Protein AF-A0A961KBN5-F1 (afdb_monomer_lite)

Foldseek 3Di:
DFAFKDFQLFTQDGLLAWDFPDADQPQPFAFQDKFAFWWWAADDVPDPAIKIKGAADGPPDDAQFWKWKQFPVRDIDIWHWHDWDADPVVRMIMTGIDPRGDGDGTGIITITGRHGAFDLPTTRWGKTWGDCQCRVHHPVGFGGKGFIKTWQPQAPPQDFDPQCCVVVVNPGGRNHPDTDIDTNPMDQTNDPDRTDMDTDDDDQQAAANGDGFPPSVLFFQQFQFQAFLAEEEEQAEQAQVCADLNLVLVLLLVLVNLVSNLVRYDLVGAYKYKYFYDFVATPDIDIDDRDHSVVSVVVSVVSNPDHSGGHHHHQLLRRQPCQQVSVVPSPPGAAEYEAEEQQDHVVLCSLVNNVVSVVVHDDHQYAFEHEQHPDNPSSQSRGSARFQRHYYHYRNPNVSSNSSVSRRRDPHTATQLLSVLVSLPCPPPRHVNDHPVQADPQSVVSSVVCSVVSPGFDDDDDPVDDSVVVNVLSCLLQVWDWDQDPVSRHIHIGGQDPPDDLVPFAEDEPVWFPFPFDKFWDDQVQFAFKEKEWEQARSSSHIDIDMDGLPVSCVVNVDHRYDYDYNHGDHGPVSRVVSRVVVNLVRRDRKIWDKTWTACVCVNDDAQGKHFYDYPVVPGDRFIKGFHDWDADPVVDRIIMTTIIGRSSVCPPCNSVDPPPPPDDDLDDPDDDFPDKDKDWDDLVVVCVPQNDVVSVVVCVVPVPDTDMDMDGDDDDPSDDDD

Structure (mmCIF, N/CA/C/O backbone):
data_AF-A0A961KBN5-F1
#
_entry.id   AF-A0A961KBN5-F1
#
loop_
_atom_site.group_PDB
_atom_site.id
_atom_site.type_symbol
_atom_site.label_atom_id
_atom_site.label_alt_id
_atom_site.label_comp_id
_atom_site.label_asym_id
_atom_site.label_entity_id
_atom_site.label_seq_id
_atom_site.pdbx_PDB_ins_code
_atom_site.Cartn_x
_atom_site.Cartn_y
_atom_site.Cartn_z
_atom_site.occupancy
_atom_site.B_iso_or_equiv
_atom_site.auth_seq_id
_atom_site.auth_comp_id
_atom_site.auth_asym_id
_atom_site.auth_atom_id
_atom_site.pdbx_PDB_model_num
ATOM 1 N N . ALA A 1 1 ? 2.352 10.570 -12.369 1.00 60.97 1 ALA A N 1
ATOM 2 C CA . ALA A 1 1 ? 2.961 10.175 -13.652 1.00 60.97 1 ALA A CA 1
ATOM 3 C C . ALA A 1 1 ? 2.258 8.940 -14.212 1.00 60.97 1 ALA A C 1
ATOM 5 O O . ALA A 1 1 ? 1.732 8.164 -13.417 1.00 60.97 1 ALA A O 1
ATOM 6 N N . ILE A 1 2 ? 2.225 8.764 -15.539 1.00 63.91 2 ILE A N 1
ATOM 7 C CA . ILE A 1 2 ? 1.665 7.554 -16.170 1.00 63.91 2 ILE A CA 1
ATOM 8 C C . ILE A 1 2 ? 2.745 6.468 -16.210 1.00 63.91 2 ILE A C 1
ATOM 10 O O . ILE A 1 2 ? 3.867 6.730 -16.644 1.00 63.91 2 ILE A O 1
ATOM 14 N N . ARG A 1 3 ? 2.402 5.264 -15.742 1.00 62.25 3 ARG A N 1
ATOM 15 C CA . ARG A 1 3 ? 3.256 4.067 -15.775 1.00 62.25 3 ARG A CA 1
ATOM 16 C C . ARG A 1 3 ? 2.967 3.184 -16.977 1.00 62.25 3 ARG A C 1
ATOM 18 O O . ARG A 1 3 ? 3.897 2.715 -17.628 1.00 62.25 3 ARG A O 1
ATOM 25 N N . GLU A 1 4 ? 1.687 2.975 -17.263 1.00 67.19 4 GLU A N 1
ATOM 26 C CA . GLU A 1 4 ? 1.237 2.074 -18.321 1.00 67.19 4 GLU A CA 1
ATOM 27 C C . GLU A 1 4 ? 0.000 2.624 -19.019 1.00 67.19 4 GLU A C 1
ATOM 29 O O . GLU A 1 4 ? -0.830 3.303 -18.409 1.00 67.19 4 GLU A O 1
ATOM 34 N N . ILE A 1 5 ? -0.123 2.283 -20.296 1.00 70.44 5 ILE A N 1
ATOM 35 C CA . ILE A 1 5 ? -1.350 2.399 -21.069 1.00 70.44 5 ILE A CA 1
ATOM 36 C C . ILE A 1 5 ? -1.777 0.977 -21.425 1.00 70.44 5 ILE A C 1
ATOM 38 O O . ILE A 1 5 ? -1.044 0.232 -22.085 1.00 70.44 5 ILE A O 1
ATOM 42 N N . LEU A 1 6 ? -2.962 0.609 -20.959 1.00 73.50 6 LEU A N 1
ATOM 43 C CA . LEU A 1 6 ? -3.570 -0.701 -21.117 1.00 73.50 6 LEU A CA 1
ATOM 44 C C . LEU A 1 6 ? -4.693 -0.614 -22.147 1.00 73.50 6 LEU A C 1
ATOM 46 O O . LEU A 1 6 ? -5.439 0.364 -22.184 1.00 73.50 6 LEU A O 1
ATOM 50 N N . VAL A 1 7 ? -4.837 -1.658 -22.957 1.00 78.12 7 VAL A N 1
ATOM 51 C CA . VAL A 1 7 ? -5.958 -1.829 -23.879 1.00 78.12 7 VAL A CA 1
ATOM 52 C C . VAL A 1 7 ? -6.453 -3.266 -23.779 1.00 78.12 7 VAL A C 1
ATOM 54 O O . VAL A 1 7 ? -5.695 -4.195 -24.048 1.00 78.12 7 VAL A O 1
ATOM 57 N N . ASP A 1 8 ? -7.710 -3.455 -23.365 1.00 69.62 8 ASP A N 1
ATOM 58 C CA . ASP A 1 8 ? -8.314 -4.789 -23.160 1.00 69.62 8 ASP A CA 1
ATOM 59 C C . ASP A 1 8 ? -7.474 -5.690 -22.219 1.00 69.62 8 ASP A C 1
ATOM 61 O O . ASP A 1 8 ? -7.101 -6.814 -22.559 1.00 69.62 8 ASP A O 1
ATOM 65 N N . ARG A 1 9 ? -7.076 -5.133 -21.059 1.00 62.59 9 ARG A N 1
ATOM 66 C CA . ARG A 1 9 ? -6.142 -5.711 -20.061 1.00 62.59 9 ARG A CA 1
ATOM 67 C C . ARG A 1 9 ? -4.737 -6.072 -20.580 1.00 62.59 9 ARG A C 1
ATOM 69 O O . ARG A 1 9 ? -3.943 -6.653 -19.846 1.00 62.59 9 ARG A O 1
ATOM 76 N N . ARG A 1 10 ? -4.388 -5.722 -21.823 1.00 63.19 10 ARG A N 1
ATOM 77 C CA . ARG A 1 10 ? -3.042 -5.916 -22.388 1.00 63.19 10 ARG A CA 1
ATOM 78 C C . ARG A 1 10 ? -2.258 -4.616 -22.369 1.00 63.19 10 ARG A C 1
ATOM 80 O O . ARG A 1 10 ? -2.788 -3.557 -22.694 1.00 63.19 10 ARG A O 1
ATOM 87 N N . THR A 1 11 ? -0.972 -4.692 -22.064 1.00 66.00 11 THR A N 1
ATOM 88 C CA . THR A 1 11 ? -0.100 -3.514 -22.039 1.00 66.00 11 THR A CA 1
ATOM 89 C C . THR A 1 11 ? 0.241 -3.057 -23.455 1.00 66.00 11 THR A C 1
ATOM 91 O O . THR A 1 11 ? 1.029 -3.692 -24.158 1.00 66.00 11 THR A O 1
ATOM 94 N N . ALA A 1 12 ? -0.354 -1.937 -23.870 1.00 58.72 12 ALA A N 1
ATOM 95 C CA . ALA A 1 12 ? -0.056 -1.280 -25.138 1.00 58.72 12 ALA A CA 1
ATOM 96 C C . ALA A 1 12 ? 1.223 -0.442 -25.039 1.00 58.72 12 ALA A C 1
ATOM 98 O O . ALA A 1 12 ? 2.025 -0.418 -25.969 1.00 58.72 12 ALA A O 1
ATOM 99 N N . TRP A 1 13 ? 1.442 0.198 -23.891 1.00 63.81 13 TRP A N 1
ATOM 100 C CA . TRP A 1 13 ? 2.648 0.959 -23.598 1.00 63.81 13 TRP A CA 1
ATOM 101 C C . TRP A 1 13 ? 2.987 0.883 -22.115 1.00 63.81 13 TRP A C 1
ATOM 103 O O . TRP A 1 13 ? 2.102 0.864 -21.264 1.00 63.81 13 TRP A O 1
ATOM 113 N N . SER A 1 14 ? 4.273 0.896 -21.809 1.00 53.16 14 SER A N 1
ATOM 114 C CA . SER A 1 14 ? 4.794 1.062 -20.456 1.00 53.16 14 SER A CA 1
ATOM 115 C C . SER A 1 14 ? 6.025 1.956 -20.503 1.00 53.16 14 SER A C 1
ATOM 117 O O . SER A 1 14 ? 6.679 2.053 -21.544 1.00 53.16 14 SER A O 1
ATOM 119 N N . VAL A 1 15 ? 6.383 2.580 -19.379 1.00 47.31 15 VAL A N 1
ATOM 120 C CA . VAL A 1 15 ? 7.589 3.430 -19.267 1.00 47.31 15 VAL A CA 1
ATOM 121 C C . VAL A 1 15 ? 8.864 2.703 -19.742 1.00 47.31 15 VAL A C 1
ATOM 123 O O . VAL A 1 15 ? 9.770 3.340 -20.265 1.00 47.31 15 VAL A O 1
ATOM 126 N N . LEU A 1 16 ? 8.888 1.366 -19.684 1.00 38.84 16 LEU A N 1
ATOM 127 C CA . LEU A 1 16 ? 9.931 0.496 -20.255 1.00 38.84 16 LEU A CA 1
ATOM 128 C C . LEU A 1 16 ? 10.108 0.564 -21.770 1.00 38.84 16 LEU A C 1
ATOM 130 O O . LEU A 1 16 ? 11.184 0.289 -22.291 1.00 38.84 16 LEU A O 1
ATOM 134 N N . THR A 1 17 ? 9.015 0.790 -22.489 1.00 36.41 17 THR A N 1
ATOM 135 C CA . THR A 1 17 ? 8.921 0.547 -23.934 1.00 36.41 17 THR A CA 1
ATOM 136 C C . THR A 1 17 ? 8.851 1.837 -24.748 1.00 36.41 17 THR A C 1
ATOM 138 O O . THR A 1 17 ? 8.925 1.785 -25.974 1.00 36.41 17 THR A O 1
ATOM 141 N N . GLY A 1 18 ? 8.730 2.997 -24.095 1.00 37.81 18 GLY A N 1
ATOM 142 C CA . GLY A 1 18 ? 8.462 4.273 -24.752 1.00 37.81 18 GLY A CA 1
ATOM 143 C C . GLY A 1 18 ? 9.684 5.083 -25.137 1.00 37.81 18 GLY A C 1
ATOM 144 O O . GLY A 1 18 ? 10.213 5.770 -24.282 1.00 37.81 18 GLY A O 1
ATOM 145 N N . SER A 1 19 ? 10.048 5.134 -26.421 1.00 39.66 19 SER A N 1
ATOM 146 C CA . SER A 1 19 ? 10.972 6.150 -26.953 1.00 39.66 19 SER A CA 1
ATOM 147 C C . SER A 1 19 ? 10.336 7.548 -26.882 1.00 39.66 19 SER A C 1
ATOM 149 O O . SER A 1 19 ? 9.461 7.865 -27.690 1.00 39.66 19 SER A O 1
ATOM 151 N N . GLY A 1 20 ? 10.736 8.365 -25.902 1.00 39.59 20 GLY A N 1
ATOM 152 C CA . GLY A 1 20 ? 10.271 9.746 -25.745 1.00 39.59 20 GLY A CA 1
ATOM 153 C C . GLY A 1 20 ? 11.145 10.757 -26.495 1.00 39.59 20 GLY A C 1
ATOM 154 O O . GLY A 1 20 ? 12.359 10.755 -26.317 1.00 39.59 20 GLY A O 1
ATOM 155 N N . THR A 1 21 ? 10.553 11.651 -27.298 1.00 36.84 21 THR A N 1
ATOM 156 C CA . THR A 1 21 ? 11.273 12.726 -28.033 1.00 36.84 21 THR A CA 1
ATOM 157 C C . THR A 1 21 ? 11.175 14.121 -27.399 1.00 36.84 21 THR A C 1
ATOM 159 O O . THR A 1 21 ? 11.555 15.115 -28.010 1.00 36.84 21 THR A O 1
ATOM 162 N N . GLY A 1 22 ? 10.737 14.233 -26.146 1.00 39.47 22 GLY A N 1
ATOM 163 C CA . GLY A 1 22 ? 10.787 15.505 -25.426 1.00 39.47 22 GLY A CA 1
ATOM 164 C C . GLY A 1 22 ? 9.829 15.546 -24.248 1.00 39.47 22 GLY A C 1
ATOM 165 O O . GLY A 1 22 ? 8.623 15.414 -24.433 1.00 39.47 22 GLY A O 1
ATOM 166 N N . GLY A 1 23 ? 10.385 15.747 -23.052 1.00 29.84 23 GLY A N 1
ATOM 167 C CA . GLY A 1 23 ? 9.642 15.911 -21.804 1.00 29.84 23 GLY A CA 1
ATOM 168 C C . GLY A 1 23 ? 10.177 15.031 -20.675 1.00 29.84 23 GLY A C 1
ATOM 169 O O . GLY A 1 23 ? 9.807 13.872 -20.572 1.00 29.84 23 GLY A O 1
ATOM 170 N N . GLY A 1 24 ? 11.041 15.597 -19.825 1.00 29.03 24 GLY A N 1
ATOM 171 C CA . GLY A 1 24 ? 11.190 15.275 -18.394 1.00 29.03 24 GLY A CA 1
ATOM 172 C C . GLY A 1 24 ? 11.517 13.852 -17.912 1.00 29.03 24 GLY A C 1
ATOM 173 O O . GLY A 1 24 ? 11.758 13.702 -16.721 1.00 29.03 24 GLY A O 1
ATOM 174 N N . GLY A 1 25 ? 11.549 12.823 -18.755 1.00 32.94 25 GLY A N 1
ATOM 175 C CA . GLY A 1 25 ? 12.241 11.570 -18.456 1.00 32.94 25 GLY A CA 1
ATOM 176 C C . GLY A 1 25 ? 13.698 11.749 -18.852 1.00 32.94 25 GLY A C 1
ATOM 177 O O . GLY A 1 25 ? 13.971 12.106 -19.998 1.00 32.94 25 GLY A O 1
ATOM 178 N N . ALA A 1 26 ? 14.637 11.572 -17.925 1.00 30.16 26 ALA A N 1
ATOM 179 C CA . ALA A 1 26 ? 16.049 11.574 -18.277 1.00 30.16 26 ALA A CA 1
ATOM 180 C C . ALA A 1 26 ? 16.301 10.407 -19.244 1.00 30.16 26 ALA A C 1
ATOM 182 O O . ALA A 1 26 ? 16.439 9.269 -18.819 1.00 30.16 26 ALA A O 1
ATOM 183 N N . ALA A 1 27 ? 16.336 10.667 -20.552 1.00 35.59 27 ALA A N 1
ATOM 184 C CA . ALA A 1 27 ? 16.957 9.738 -21.479 1.00 35.59 27 ALA A CA 1
ATOM 185 C C . ALA A 1 27 ? 18.441 9.688 -21.096 1.00 35.59 27 ALA A C 1
ATOM 187 O O . ALA A 1 27 ? 19.140 10.699 -21.191 1.00 35.59 27 ALA A O 1
ATOM 188 N N . VAL A 1 28 ? 18.922 8.541 -20.618 1.00 36.31 28 VAL A N 1
ATOM 189 C CA . VAL A 1 28 ? 20.362 8.301 -20.540 1.00 36.31 28 VAL A CA 1
ATOM 190 C C . VAL A 1 28 ? 20.804 8.129 -21.985 1.00 36.31 28 VAL A C 1
ATOM 192 O O . VAL A 1 28 ? 20.616 7.086 -22.605 1.00 36.31 28 VAL A O 1
ATOM 195 N N . GLU A 1 29 ? 21.330 9.210 -22.555 1.00 43.75 29 GLU A N 1
ATOM 196 C CA . GLU A 1 29 ? 21.969 9.187 -23.863 1.00 43.75 29 GLU A CA 1
ATOM 197 C C . GLU A 1 29 ? 23.182 8.247 -23.770 1.00 43.75 29 GLU A C 1
ATOM 199 O O . GLU A 1 29 ? 24.230 8.604 -23.226 1.00 43.75 29 GLU A O 1
ATOM 204 N N . VAL A 1 30 ? 23.044 7.016 -24.268 1.00 46.19 30 VAL A N 1
ATOM 205 C CA . VAL A 1 30 ? 24.157 6.067 -24.304 1.00 46.19 30 VAL A CA 1
ATOM 206 C C . VAL A 1 30 ? 25.047 6.474 -25.464 1.00 46.19 30 VAL A C 1
ATOM 208 O O . VAL A 1 30 ? 24.651 6.438 -26.632 1.00 46.19 30 VAL A O 1
ATOM 211 N N . ARG A 1 31 ? 26.272 6.892 -25.148 1.00 60.31 31 ARG A N 1
ATOM 212 C CA . ARG A 1 31 ? 27.271 7.219 -26.163 1.00 60.31 31 ARG A CA 1
ATOM 213 C C . ARG A 1 31 ? 27.650 5.946 -26.917 1.00 60.31 31 ARG A C 1
ATOM 215 O O . ARG A 1 31 ? 28.376 5.112 -26.389 1.00 60.31 31 ARG A O 1
ATOM 222 N N . VAL A 1 32 ? 27.203 5.833 -28.166 1.00 68.25 32 VAL A N 1
ATOM 223 C CA . VAL A 1 32 ? 27.590 4.738 -29.071 1.00 68.25 32 VAL A CA 1
ATOM 224 C C . VAL A 1 32 ? 29.047 4.905 -29.496 1.00 68.25 32 VAL A C 1
ATOM 226 O O . VAL A 1 32 ? 29.798 3.940 -29.596 1.00 68.25 32 VAL A O 1
ATOM 229 N N . GLY A 1 33 ? 29.470 6.151 -29.720 1.00 73.62 33 GLY A N 1
ATOM 230 C CA . GLY A 1 33 ? 30.854 6.482 -30.036 1.00 73.62 33 GLY A CA 1
ATOM 231 C C . GLY A 1 33 ? 31.014 7.905 -30.556 1.00 73.62 33 GLY A C 1
ATOM 232 O O . GLY A 1 33 ? 30.049 8.659 -30.677 1.00 73.62 33 GLY A O 1
ATOM 233 N N . ALA A 1 34 ? 32.251 8.284 -30.864 1.00 82.62 34 ALA A N 1
ATOM 234 C CA . ALA A 1 34 ? 32.555 9.504 -31.603 1.00 82.62 34 ALA A CA 1
ATOM 235 C C . ALA A 1 34 ? 33.208 9.138 -32.932 1.00 82.62 34 ALA A C 1
ATOM 237 O O . ALA A 1 34 ? 34.127 8.322 -32.971 1.00 82.62 34 ALA A O 1
ATOM 238 N N . VAL A 1 35 ? 32.726 9.747 -34.010 1.00 84.44 35 VAL A N 1
ATOM 239 C CA . VAL A 1 35 ? 33.177 9.471 -35.370 1.00 84.44 35 VAL A CA 1
ATOM 240 C C . VAL A 1 35 ? 33.772 10.741 -35.957 1.00 84.44 35 VAL A C 1
ATOM 242 O O . VAL A 1 35 ? 33.093 11.760 -36.065 1.00 84.44 35 VAL A O 1
ATOM 245 N N . ALA A 1 36 ? 35.046 10.684 -36.339 1.00 86.00 36 ALA A N 1
ATOM 246 C CA . ALA A 1 36 ? 35.723 11.786 -37.011 1.00 86.00 36 ALA A CA 1
ATOM 247 C C . ALA A 1 36 ? 35.420 11.774 -38.520 1.00 86.00 36 ALA A C 1
ATOM 249 O O . ALA A 1 36 ? 35.479 10.727 -39.164 1.00 86.00 36 ALA A O 1
ATOM 250 N N . GLY A 1 37 ? 35.124 12.943 -39.094 1.00 84.81 37 GLY A N 1
ATOM 251 C CA . GLY A 1 37 ? 34.898 13.096 -40.537 1.00 84.81 37 GLY A CA 1
ATOM 252 C C . GLY A 1 37 ? 33.544 12.570 -41.028 1.00 84.81 37 GLY A C 1
ATOM 253 O O . GLY A 1 37 ? 33.449 12.101 -42.166 1.00 84.81 37 GLY A O 1
ATOM 254 N N . MET A 1 38 ? 32.514 12.628 -40.177 1.00 91.88 38 MET A N 1
ATOM 255 C CA . MET A 1 38 ? 31.134 12.313 -40.545 1.00 91.88 38 MET A CA 1
ATOM 256 C C . MET A 1 38 ? 30.505 13.489 -41.305 1.00 91.88 38 MET A C 1
ATOM 258 O O . MET A 1 38 ? 30.644 14.639 -40.894 1.00 91.88 38 MET A O 1
ATOM 262 N N . THR A 1 39 ? 29.813 13.197 -42.407 1.00 93.12 39 THR A N 1
ATOM 263 C CA . THR A 1 39 ? 29.116 14.166 -43.275 1.00 93.12 39 THR A CA 1
ATOM 264 C C . THR A 1 39 ? 27.667 13.752 -43.479 1.00 93.12 39 THR A C 1
ATOM 266 O O . THR A 1 39 ? 27.417 12.554 -43.623 1.00 93.12 39 THR A O 1
ATOM 269 N N . ALA A 1 40 ? 26.743 14.704 -43.612 1.00 92.56 40 ALA A N 1
ATOM 270 C CA . ALA A 1 40 ? 25.374 14.436 -44.053 1.00 92.56 40 ALA A CA 1
ATOM 271 C C . ALA A 1 40 ? 25.045 15.193 -45.340 1.00 92.56 40 ALA A C 1
ATOM 273 O O . ALA A 1 40 ? 25.364 16.374 -45.476 1.00 92.56 40 ALA A O 1
ATOM 274 N N . THR A 1 41 ? 24.382 14.497 -46.258 1.00 91.06 41 THR A N 1
ATOM 275 C CA . THR A 1 41 ? 23.936 15.014 -47.555 1.00 91.06 41 THR A CA 1
ATOM 276 C C . THR A 1 41 ? 22.423 14.828 -47.640 1.00 91.06 41 THR A C 1
ATOM 278 O O . THR A 1 41 ? 21.964 13.706 -47.398 1.00 91.06 41 THR A O 1
ATOM 281 N N . PRO A 1 42 ? 21.651 15.877 -47.973 1.00 89.44 42 PRO A N 1
ATOM 282 C CA . PRO A 1 42 ? 20.201 15.770 -48.067 1.00 89.44 42 PRO A CA 1
ATOM 283 C C . PRO A 1 42 ? 19.798 14.815 -49.197 1.00 89.44 42 PRO A C 1
ATOM 285 O O . PRO A 1 42 ? 20.556 14.601 -50.145 1.00 89.44 42 PRO A O 1
ATOM 288 N N . ALA A 1 43 ? 18.605 14.241 -49.079 1.00 85.38 43 ALA A N 1
ATOM 289 C CA . ALA A 1 43 ? 18.032 13.348 -50.081 1.00 85.38 43 ALA A CA 1
ATOM 290 C C . ALA A 1 43 ? 17.712 14.109 -51.383 1.00 85.38 43 ALA A C 1
ATOM 292 O O . ALA A 1 43 ? 17.227 15.244 -51.333 1.00 85.38 43 ALA A O 1
ATOM 293 N N . LEU A 1 44 ? 17.943 13.494 -52.548 1.00 84.38 44 LEU A N 1
ATOM 294 C CA . LEU A 1 44 ? 17.401 13.981 -53.820 1.00 84.38 44 LEU A CA 1
ATOM 295 C C . LEU A 1 44 ? 15.975 13.446 -54.025 1.00 84.38 44 LEU A C 1
ATOM 297 O O . LEU A 1 44 ? 15.544 12.493 -53.376 1.00 84.38 44 LEU A O 1
ATOM 301 N N . ALA A 1 45 ? 15.220 14.057 -54.941 1.00 63.38 45 ALA A N 1
ATOM 302 C CA . ALA A 1 45 ? 13.859 13.619 -55.249 1.00 63.38 45 ALA A CA 1
ATOM 303 C C . ALA A 1 45 ? 13.834 12.142 -55.695 1.00 63.38 45 ALA A C 1
ATOM 305 O O . ALA A 1 45 ? 14.355 11.804 -56.757 1.00 63.38 45 ALA A O 1
ATOM 306 N N . GLY A 1 46 ? 13.199 11.285 -54.887 1.00 61.22 46 GLY A N 1
ATOM 307 C CA . GLY A 1 46 ? 13.096 9.838 -55.116 1.00 61.22 46 GLY A CA 1
ATOM 308 C C . GLY A 1 46 ? 14.027 8.974 -54.255 1.00 61.22 46 GLY A C 1
ATOM 309 O O . GLY A 1 46 ? 13.901 7.750 -54.297 1.00 61.22 46 GLY A O 1
ATOM 310 N N . ASP A 1 47 ? 14.914 9.575 -53.457 1.00 74.81 47 ASP A N 1
ATOM 311 C CA . ASP A 1 47 ? 15.776 8.844 -52.526 1.00 74.81 47 ASP A CA 1
ATOM 312 C C . ASP A 1 47 ? 15.021 8.412 -51.250 1.00 74.81 47 ASP A C 1
ATOM 314 O O . ASP A 1 47 ? 14.127 9.114 -50.780 1.00 74.81 47 ASP A O 1
ATOM 318 N N . PRO A 1 48 ? 15.398 7.281 -50.623 1.00 68.81 48 PRO A N 1
ATOM 319 C CA . PRO A 1 48 ? 14.733 6.751 -49.426 1.00 68.81 48 PRO A CA 1
ATOM 320 C C . PRO A 1 48 ? 15.064 7.493 -48.111 1.00 68.81 48 PRO A C 1
ATOM 322 O O . PRO A 1 48 ? 14.625 7.058 -47.042 1.00 68.81 48 PRO A O 1
ATOM 325 N N . GLY A 1 49 ? 15.880 8.552 -48.158 1.00 86.25 49 GLY A N 1
ATOM 326 C CA . GLY A 1 49 ? 16.341 9.322 -46.998 1.00 86.25 49 GLY A CA 1
ATOM 327 C C . GLY A 1 49 ? 17.643 10.088 -47.262 1.00 86.25 49 GLY A C 1
ATOM 328 O O . GLY A 1 49 ? 18.320 9.856 -48.264 1.00 86.25 49 GLY A O 1
ATOM 329 N N . ALA A 1 50 ? 18.021 10.980 -46.343 1.00 84.44 50 ALA A N 1
ATOM 330 C CA . ALA A 1 50 ? 19.315 11.663 -46.373 1.00 84.44 50 ALA A CA 1
ATOM 331 C C . ALA A 1 50 ? 20.460 10.659 -46.162 1.00 84.44 50 ALA A C 1
ATOM 333 O O . ALA A 1 50 ? 20.297 9.642 -45.482 1.00 84.44 50 ALA A O 1
ATOM 334 N N . THR A 1 51 ? 21.637 10.939 -46.724 1.00 92.06 51 THR A N 1
ATOM 335 C CA . THR A 1 51 ? 22.804 10.052 -46.609 1.00 92.06 51 THR A CA 1
ATOM 336 C C . THR A 1 51 ? 23.836 10.621 -45.645 1.00 92.06 51 THR A C 1
ATOM 338 O O . THR A 1 51 ? 24.429 11.668 -45.911 1.00 92.06 51 THR A O 1
ATOM 341 N N . VAL A 1 52 ? 24.114 9.887 -44.566 1.00 93.31 52 VAL A N 1
ATOM 342 C CA . VAL A 1 52 ? 25.236 10.150 -43.653 1.00 93.31 52 VAL A CA 1
ATOM 343 C C . VAL A 1 52 ? 26.404 9.236 -44.021 1.00 93.31 52 VAL A C 1
ATOM 345 O O . VAL A 1 52 ? 26.221 8.032 -44.171 1.00 93.31 52 VAL A O 1
ATOM 348 N N . SER A 1 53 ? 27.616 9.771 -44.176 1.00 90.81 53 SER A N 1
ATOM 349 C CA . SER A 1 53 ? 28.816 8.987 -44.507 1.00 90.81 53 SER A CA 1
ATOM 350 C C . SER A 1 53 ? 29.972 9.287 -43.567 1.00 90.81 53 SER A C 1
ATOM 352 O O . SER A 1 53 ? 30.201 10.439 -43.209 1.00 90.81 53 SER A O 1
ATOM 354 N N . PHE A 1 54 ? 30.735 8.257 -43.206 1.00 92.69 54 PHE A N 1
ATOM 355 C CA . PHE A 1 54 ? 31.914 8.381 -42.353 1.00 92.69 54 PHE A CA 1
ATOM 356 C C . PHE A 1 54 ? 32.915 7.230 -42.566 1.00 92.69 54 PHE A C 1
ATOM 358 O O . PHE A 1 54 ? 32.530 6.170 -43.067 1.00 92.69 54 PHE A O 1
ATOM 365 N N . PRO A 1 55 ? 34.204 7.421 -42.228 1.00 85.94 55 PRO A N 1
ATOM 366 C CA . PRO A 1 55 ? 35.210 6.360 -42.282 1.00 85.94 55 PRO A CA 1
ATOM 367 C C . PRO A 1 55 ? 35.045 5.338 -41.143 1.00 85.94 55 PRO A C 1
ATOM 369 O O . PRO A 1 55 ? 34.705 5.696 -40.017 1.00 85.94 55 PRO A O 1
ATOM 372 N N . GLY A 1 56 ? 35.340 4.068 -41.428 1.00 85.69 56 GLY A N 1
ATOM 373 C CA . GLY A 1 56 ? 35.251 2.961 -40.474 1.00 85.69 56 GLY A CA 1
ATOM 374 C C . GLY A 1 56 ? 33.823 2.464 -40.237 1.00 85.69 56 GLY A C 1
ATOM 375 O O . GLY A 1 56 ? 32.898 2.802 -40.976 1.00 85.69 56 GLY A O 1
ATOM 376 N N . THR A 1 57 ? 33.648 1.638 -39.206 1.00 80.00 57 THR A N 1
ATOM 377 C CA . THR A 1 57 ? 32.358 1.071 -38.780 1.00 80.00 57 THR A CA 1
ATOM 378 C C . THR A 1 57 ? 32.016 1.529 -37.371 1.00 80.00 57 THR A C 1
ATOM 380 O O . THR A 1 57 ? 32.905 1.650 -36.531 1.00 80.00 57 THR A O 1
ATOM 383 N N . LEU A 1 58 ? 30.728 1.713 -37.086 1.00 76.44 58 LEU A N 1
ATOM 384 C CA . LEU A 1 58 ? 30.239 2.021 -35.746 1.00 76.44 58 LEU A CA 1
ATOM 385 C C . LEU A 1 58 ? 29.424 0.831 -35.223 1.00 76.44 58 LEU A C 1
ATOM 387 O O . LEU A 1 58 ? 28.420 0.453 -35.827 1.00 76.44 58 LEU A O 1
ATOM 391 N N . ALA A 1 59 ? 29.890 0.206 -34.141 1.00 65.88 59 ALA A N 1
ATOM 392 C CA . ALA A 1 59 ? 29.226 -0.942 -33.528 1.00 65.88 59 ALA A CA 1
ATOM 393 C C . ALA A 1 59 ? 28.001 -0.502 -32.703 1.00 65.88 59 ALA A C 1
ATOM 395 O O . ALA A 1 59 ? 27.941 0.630 -32.239 1.00 65.88 59 ALA A O 1
ATOM 396 N N . GLY A 1 60 ? 27.024 -1.396 -32.512 1.00 58.19 60 GLY A N 1
ATOM 397 C CA . GLY A 1 60 ? 25.835 -1.126 -31.682 1.00 58.19 60 GLY A CA 1
ATOM 398 C C . GLY A 1 60 ? 24.672 -0.425 -32.396 1.00 58.19 60 GLY A C 1
ATOM 399 O O . GLY A 1 60 ? 23.653 -0.142 -31.777 1.00 58.19 60 GLY A O 1
ATOM 400 N N . ILE A 1 61 ? 24.785 -0.188 -33.701 1.00 63.81 61 ILE A N 1
ATOM 401 C CA . ILE A 1 61 ? 23.786 0.536 -34.491 1.00 63.81 61 ILE A CA 1
ATOM 402 C C . ILE A 1 61 ? 22.705 -0.409 -35.048 1.00 63.81 61 ILE A C 1
ATOM 404 O O . ILE A 1 61 ? 23.016 -1.501 -35.524 1.00 63.81 61 ILE A O 1
ATOM 408 N N . ARG A 1 62 ? 21.432 0.010 -35.020 1.00 58.66 62 ARG A N 1
ATOM 409 C CA . ARG A 1 62 ? 20.264 -0.771 -35.458 1.00 58.66 62 ARG A CA 1
ATOM 410 C C . ARG A 1 62 ? 19.383 0.026 -36.412 1.00 58.66 62 ARG A C 1
ATOM 412 O O . ARG A 1 62 ? 19.031 1.173 -36.147 1.00 58.66 62 ARG A O 1
ATOM 419 N N . ILE A 1 63 ? 18.976 -0.616 -37.502 1.00 63.81 63 ILE A N 1
ATOM 420 C CA . ILE A 1 63 ? 18.002 -0.055 -38.442 1.00 63.81 63 ILE A CA 1
ATOM 421 C C . ILE A 1 63 ? 16.643 0.080 -37.731 1.00 63.81 63 ILE A C 1
ATOM 423 O O . ILE A 1 63 ? 16.249 -0.794 -36.962 1.00 63.81 63 ILE A O 1
ATOM 427 N N . GLY A 1 64 ? 15.945 1.185 -37.976 1.00 48.50 64 GLY A N 1
ATOM 428 C CA . GLY A 1 64 ? 14.652 1.534 -37.388 1.00 48.50 64 GLY A CA 1
ATOM 429 C C . GLY A 1 64 ? 14.730 2.297 -36.062 1.00 48.50 64 GLY A C 1
ATOM 430 O O . GLY A 1 64 ? 13.687 2.561 -35.475 1.00 48.50 64 GLY A O 1
ATOM 431 N N . ARG A 1 65 ? 15.931 2.638 -35.574 1.00 57.44 65 ARG A N 1
ATOM 432 C CA . ARG A 1 65 ? 16.132 3.381 -34.317 1.00 57.44 65 ARG A CA 1
ATOM 433 C C . ARG A 1 65 ? 16.479 4.845 -34.547 1.00 57.44 65 ARG A C 1
ATOM 435 O O . ARG A 1 65 ? 17.071 5.195 -35.571 1.00 57.44 65 ARG A O 1
ATOM 442 N N . ASP A 1 66 ? 16.144 5.658 -33.550 1.00 66.00 66 ASP A N 1
ATOM 443 C CA . ASP A 1 66 ? 16.502 7.068 -33.494 1.00 66.00 66 ASP A CA 1
ATOM 444 C C . ASP A 1 66 ? 17.856 7.253 -32.804 1.00 66.00 66 ASP A C 1
ATOM 446 O O . ASP A 1 66 ? 18.107 6.742 -31.709 1.00 66.00 66 ASP A O 1
ATOM 450 N N . TYR A 1 67 ? 18.720 8.020 -33.454 1.00 74.12 67 TYR A N 1
ATOM 451 C CA . TYR A 1 67 ? 20.032 8.410 -32.964 1.00 74.12 67 TYR A CA 1
ATOM 452 C C . TYR A 1 67 ? 20.111 9.925 -32.879 1.00 74.12 67 TYR A C 1
ATOM 454 O O . TYR A 1 67 ? 19.619 10.639 -33.753 1.00 74.12 67 TYR A O 1
ATOM 462 N N . ARG A 1 68 ? 20.776 10.427 -31.844 1.00 80.44 68 ARG A N 1
ATOM 463 C CA . ARG A 1 68 ? 21.100 11.843 -31.716 1.00 80.44 68 ARG A CA 1
ATOM 464 C C . ARG A 1 68 ? 22.549 12.058 -32.132 1.00 80.44 68 ARG A C 1
ATOM 466 O O . ARG A 1 68 ? 23.469 11.451 -31.585 1.00 80.44 68 ARG A O 1
ATOM 473 N N . LEU A 1 69 ? 22.742 12.904 -33.136 1.00 84.00 69 LEU A N 1
ATOM 474 C CA . LEU A 1 69 ? 24.038 13.294 -33.671 1.00 84.00 69 LEU A CA 1
ATOM 475 C C . LEU A 1 69 ? 24.428 14.639 -33.064 1.00 84.00 69 LEU A C 1
ATOM 477 O O . LEU A 1 69 ? 23.876 15.668 -33.449 1.00 84.00 69 LEU A O 1
ATOM 481 N N . ARG A 1 70 ? 25.370 14.632 -32.119 1.00 85.75 70 ARG A N 1
ATOM 482 C CA . ARG A 1 70 ? 25.926 15.856 -31.533 1.00 85.75 70 ARG A CA 1
ATOM 483 C C . ARG A 1 70 ? 27.084 16.353 -32.387 1.00 85.75 70 ARG A C 1
ATOM 485 O O . ARG A 1 70 ? 28.117 15.681 -32.474 1.00 85.75 70 ARG A O 1
ATOM 492 N N . LEU A 1 71 ? 26.882 17.497 -33.031 1.00 86.94 71 LEU A N 1
ATOM 493 C CA . LEU A 1 71 ? 27.842 18.154 -33.914 1.00 86.94 71 LEU A CA 1
ATOM 494 C C . LEU A 1 71 ? 28.920 18.895 -33.100 1.00 86.94 71 LEU A C 1
ATOM 496 O O . LEU A 1 71 ? 28.785 19.101 -31.891 1.00 86.94 71 LEU A O 1
ATOM 500 N N . ALA A 1 72 ? 30.017 19.286 -33.753 1.00 78.25 72 ALA A N 1
ATOM 501 C CA . ALA A 1 72 ? 31.159 19.915 -33.084 1.00 78.25 72 ALA A CA 1
ATOM 502 C C . ALA A 1 72 ? 30.855 21.333 -32.560 1.00 78.25 72 ALA A C 1
ATOM 504 O O . ALA A 1 72 ? 31.539 21.814 -31.660 1.00 78.25 72 ALA A O 1
ATOM 505 N N . ASP A 1 73 ? 29.825 21.984 -33.102 1.00 72.88 73 ASP A N 1
ATOM 506 C CA . ASP A 1 73 ? 29.315 23.288 -32.662 1.00 72.88 73 ASP A CA 1
ATOM 507 C C . ASP A 1 73 ? 28.378 23.201 -31.438 1.00 72.88 73 ASP A C 1
ATOM 509 O O . ASP A 1 73 ? 27.895 24.223 -30.953 1.00 72.88 73 ASP A O 1
ATOM 513 N N . GLY A 1 74 ? 28.137 21.988 -30.924 1.00 66.12 74 GLY A N 1
ATOM 514 C CA . GLY A 1 74 ? 27.254 21.730 -29.788 1.00 66.12 74 GLY A CA 1
ATOM 515 C C . GLY A 1 74 ? 25.773 21.609 -30.153 1.00 66.12 74 GLY A C 1
ATOM 516 O O . GLY A 1 74 ? 24.954 21.418 -29.255 1.00 66.12 74 GLY A O 1
ATOM 517 N N . THR A 1 75 ? 25.414 21.696 -31.437 1.00 69.31 75 THR A N 1
ATOM 518 C CA . THR A 1 75 ? 24.044 21.449 -31.899 1.00 69.31 75 THR A CA 1
ATOM 519 C C . THR A 1 75 ? 23.772 19.955 -32.060 1.00 69.31 75 THR A C 1
ATOM 521 O O . THR A 1 75 ? 24.659 19.167 -32.393 1.00 69.31 75 THR A O 1
ATOM 524 N N . ASP A 1 76 ? 22.524 19.553 -31.824 1.00 76.19 76 ASP A N 1
ATOM 525 C CA . ASP A 1 76 ? 22.105 18.158 -31.914 1.00 76.19 76 ASP A CA 1
ATOM 526 C C . ASP A 1 76 ? 21.106 17.958 -33.061 1.00 76.19 76 ASP A C 1
ATOM 528 O O . ASP A 1 76 ? 20.158 18.729 -33.209 1.00 76.19 76 ASP A O 1
ATOM 532 N N . GLN A 1 77 ? 21.289 16.890 -33.840 1.00 74.69 77 GLN A N 1
ATOM 533 C CA . GLN A 1 77 ? 20.385 16.478 -34.917 1.00 74.69 77 GLN A CA 1
ATOM 534 C C . GLN A 1 77 ? 19.838 15.075 -34.633 1.00 74.69 77 GLN A C 1
ATOM 536 O O . GLN A 1 77 ? 20.611 14.131 -34.468 1.00 74.69 77 GLN A O 1
ATOM 541 N N . THR A 1 78 ? 18.516 14.919 -34.576 1.00 74.94 78 THR A N 1
ATOM 542 C CA . THR A 1 78 ? 17.879 13.605 -34.390 1.00 74.94 78 THR A CA 1
ATOM 543 C C . THR A 1 78 ? 17.663 12.942 -35.739 1.00 74.94 78 THR A C 1
ATOM 545 O O . THR A 1 78 ? 17.098 13.557 -36.644 1.00 74.94 78 THR A O 1
ATOM 548 N N . VAL A 1 79 ? 18.105 11.692 -35.866 1.00 75.88 79 VAL A N 1
ATOM 549 C CA . VAL A 1 79 ? 18.019 10.937 -37.111 1.00 75.88 79 VAL A CA 1
ATOM 550 C C . VAL A 1 79 ? 17.443 9.543 -36.894 1.00 75.88 79 VAL A C 1
ATOM 552 O O . VAL A 1 79 ? 17.905 8.812 -36.023 1.00 75.88 79 VAL A O 1
ATOM 555 N N . THR A 1 80 ? 16.477 9.139 -37.713 1.00 73.94 80 THR A N 1
ATOM 556 C CA . THR A 1 80 ? 15.976 7.757 -37.731 1.00 73.94 80 THR A CA 1
ATOM 557 C C . THR A 1 80 ? 16.760 6.960 -38.758 1.00 73.94 80 THR A C 1
ATOM 559 O O . THR A 1 80 ? 16.755 7.301 -39.942 1.00 73.94 80 THR A O 1
ATOM 562 N N . LEU A 1 81 ? 17.413 5.879 -38.342 1.00 76.62 81 LEU A N 1
ATOM 563 C CA . LEU A 1 81 ? 18.212 5.053 -39.240 1.00 76.62 81 LEU A CA 1
ATOM 564 C C . LEU A 1 81 ? 17.336 4.124 -40.086 1.00 76.62 81 LEU A C 1
ATOM 566 O O . LEU A 1 81 ? 16.587 3.314 -39.555 1.00 76.62 81 LEU A O 1
ATOM 570 N N . ARG A 1 82 ? 17.448 4.195 -41.410 1.00 66.50 82 ARG A N 1
ATOM 571 C CA . ARG A 1 82 ? 16.654 3.407 -42.373 1.00 66.50 82 ARG A CA 1
ATOM 572 C C . ARG A 1 82 ? 17.471 2.346 -43.105 1.00 66.50 82 ARG A C 1
ATOM 574 O O . ARG A 1 82 ? 16.908 1.356 -43.557 1.00 66.50 82 ARG A O 1
ATOM 581 N N . GLY A 1 83 ? 18.786 2.516 -43.185 1.00 73.19 83 GLY A N 1
ATOM 582 C CA . GLY A 1 83 ? 19.678 1.546 -43.814 1.00 73.19 83 GLY A CA 1
ATOM 583 C C . GLY A 1 83 ? 21.139 1.813 -43.485 1.00 73.19 83 GLY A C 1
ATOM 584 O O . GLY A 1 83 ? 21.511 2.948 -43.199 1.00 73.19 83 GLY A O 1
ATOM 585 N N . VAL A 1 84 ? 21.962 0.764 -43.527 1.00 84.81 84 VAL A N 1
ATOM 586 C CA . VAL A 1 84 ? 23.415 0.827 -43.312 1.00 84.81 84 VAL A CA 1
ATOM 587 C C . VAL A 1 84 ? 24.106 0.026 -44.409 1.00 84.81 84 VAL A C 1
ATOM 589 O O . VAL A 1 84 ? 23.746 -1.123 -44.651 1.00 84.81 84 VAL A O 1
ATOM 592 N N . ALA A 1 85 ? 25.116 0.612 -45.046 1.00 84.56 85 ALA A N 1
ATOM 593 C CA . ALA A 1 85 ? 25.968 -0.058 -46.020 1.00 84.56 85 ALA A CA 1
ATOM 594 C C . ALA A 1 85 ? 27.438 0.269 -45.740 1.00 84.56 85 ALA A C 1
ATOM 596 O O . ALA A 1 85 ? 27.801 1.438 -45.621 1.00 84.56 85 ALA A O 1
ATOM 597 N N . PHE A 1 86 ? 28.288 -0.754 -45.658 1.00 86.50 86 PHE A N 1
ATOM 598 C CA . PHE A 1 86 ? 29.736 -0.596 -45.529 1.00 86.50 86 PHE A CA 1
ATOM 599 C C . PHE A 1 86 ? 30.422 -0.984 -46.837 1.00 86.50 86 PHE A C 1
ATOM 601 O O . PHE A 1 86 ? 30.162 -2.054 -47.384 1.00 86.50 86 PHE A O 1
ATOM 608 N N . ASP A 1 87 ? 31.297 -0.113 -47.330 1.00 86.31 87 ASP A N 1
ATOM 609 C CA . ASP A 1 87 ? 32.152 -0.386 -48.478 1.00 86.31 87 ASP A CA 1
ATOM 610 C C . ASP A 1 87 ? 33.558 -0.751 -47.988 1.00 86.31 87 ASP A C 1
ATOM 612 O O . ASP A 1 87 ? 34.300 0.092 -47.479 1.00 86.31 87 ASP A O 1
ATOM 616 N N . ALA A 1 88 ? 33.920 -2.024 -48.153 1.00 76.75 88 ALA A N 1
ATOM 617 C CA . ALA A 1 88 ? 35.198 -2.567 -47.708 1.00 76.75 88 ALA A CA 1
ATOM 618 C C . ALA A 1 88 ? 36.403 -2.083 -48.538 1.00 76.75 88 ALA A C 1
ATOM 620 O O . ALA A 1 88 ? 37.528 -2.165 -48.052 1.00 76.75 88 ALA A O 1
ATOM 621 N N . VAL A 1 89 ? 36.194 -1.573 -49.760 1.00 80.12 89 VAL A N 1
ATOM 622 C CA . VAL A 1 89 ? 37.274 -1.070 -50.629 1.00 80.12 89 VAL A CA 1
ATOM 623 C C . VAL A 1 89 ? 37.662 0.349 -50.228 1.00 80.12 89 VAL A C 1
ATOM 625 O O . VAL A 1 89 ? 38.843 0.677 -50.153 1.00 80.12 89 VAL A O 1
ATOM 628 N N . THR A 1 90 ? 36.668 1.193 -49.946 1.00 83.44 90 THR A N 1
ATOM 629 C CA . THR A 1 90 ? 36.894 2.590 -49.538 1.00 83.44 90 THR A CA 1
ATOM 630 C C . THR A 1 90 ? 36.990 2.765 -48.022 1.00 83.44 90 THR A C 1
ATOM 632 O O . THR A 1 90 ? 37.402 3.826 -47.550 1.00 83.44 90 THR A O 1
ATOM 635 N N . GLY A 1 91 ? 36.619 1.741 -47.247 1.00 84.38 91 GLY A N 1
ATOM 636 C CA . GLY A 1 91 ? 36.626 1.764 -45.786 1.00 84.38 91 GLY A CA 1
ATOM 637 C C . GLY A 1 91 ? 35.600 2.732 -45.193 1.00 84.38 91 GLY A C 1
ATOM 638 O O . GLY A 1 91 ? 35.820 3.254 -44.099 1.00 84.38 91 GLY A O 1
ATOM 639 N N . ARG A 1 92 ? 34.504 3.020 -45.909 1.00 87.88 92 ARG A N 1
ATOM 640 C CA . ARG A 1 92 ? 33.479 3.991 -45.491 1.00 87.88 92 ARG A CA 1
ATOM 641 C C . ARG A 1 92 ? 32.131 3.326 -45.241 1.00 87.88 92 ARG A C 1
ATOM 643 O O . ARG A 1 92 ? 31.673 2.494 -46.022 1.00 87.88 92 ARG A O 1
ATOM 650 N N . THR A 1 93 ? 31.459 3.770 -44.185 1.00 89.88 93 THR A N 1
ATOM 651 C CA . THR A 1 93 ? 30.059 3.442 -43.906 1.00 89.88 93 THR A CA 1
ATOM 652 C C . THR A 1 93 ? 29.148 4.543 -44.447 1.00 89.88 93 THR A C 1
ATOM 654 O O . THR A 1 93 ? 29.468 5.734 -44.371 1.00 89.88 93 THR A O 1
ATOM 657 N N . ARG A 1 94 ? 28.003 4.141 -45.001 1.00 91.12 94 ARG A N 1
ATOM 658 C CA . ARG A 1 94 ? 26.884 5.000 -45.392 1.00 91.12 94 ARG A CA 1
ATOM 659 C C . ARG A 1 94 ? 25.631 4.598 -44.628 1.00 91.12 94 ARG A C 1
ATOM 661 O O . ARG A 1 94 ? 25.290 3.419 -44.575 1.00 91.12 94 ARG A O 1
ATOM 668 N N . TRP A 1 95 ? 24.949 5.580 -44.062 1.00 92.56 95 TRP A N 1
ATOM 669 C CA . TRP A 1 95 ? 23.638 5.442 -43.447 1.00 92.56 95 TRP A CA 1
ATOM 670 C C . TRP A 1 95 ? 22.605 6.187 -44.275 1.00 92.56 95 TRP A C 1
ATOM 672 O O . TRP A 1 95 ? 22.833 7.330 -44.664 1.00 92.56 95 TRP A O 1
ATOM 682 N N . THR A 1 96 ? 21.457 5.559 -44.484 1.00 88.31 96 THR A N 1
ATOM 683 C CA . THR A 1 96 ? 20.251 6.225 -44.977 1.00 88.31 96 THR A CA 1
ATOM 684 C C . THR A 1 96 ? 19.420 6.618 -43.767 1.00 88.31 96 THR A C 1
ATOM 686 O O . THR A 1 96 ? 19.105 5.747 -42.956 1.00 88.31 96 THR A O 1
ATOM 689 N N . VAL A 1 97 ? 19.081 7.898 -43.615 1.00 82.00 97 VAL A N 1
ATOM 690 C CA . VAL A 1 97 ? 18.403 8.423 -42.422 1.00 82.00 97 VAL A CA 1
ATOM 691 C C . VAL A 1 97 ? 17.267 9.393 -42.754 1.00 82.00 97 VAL A C 1
ATOM 693 O O . VAL A 1 97 ? 17.243 9.995 -43.824 1.00 82.00 97 VAL A O 1
ATOM 696 N N . LEU A 1 98 ? 16.335 9.569 -41.818 1.00 69.62 98 LEU A N 1
ATOM 697 C CA . LEU A 1 98 ? 15.362 10.670 -41.810 1.00 69.62 98 LEU A CA 1
ATOM 698 C C . LEU A 1 98 ? 15.738 11.673 -40.708 1.00 69.62 98 LEU A C 1
ATOM 700 O O . LEU A 1 98 ? 16.265 11.221 -39.697 1.00 69.62 98 LEU A O 1
ATOM 704 N N . PRO A 1 99 ? 15.469 12.985 -40.848 1.00 64.75 99 PRO A N 1
ATOM 705 C CA . PRO A 1 99 ? 14.736 13.631 -41.941 1.00 64.75 99 PRO A CA 1
ATOM 706 C C . PRO A 1 99 ? 15.541 13.742 -43.249 1.00 64.75 99 PRO A C 1
ATOM 708 O O . PRO A 1 99 ? 16.763 13.852 -43.236 1.00 64.75 99 PRO A O 1
ATOM 711 N N . GLU A 1 100 ? 14.837 13.775 -44.386 1.00 81.06 100 GLU A N 1
ATOM 712 C CA . GLU A 1 100 ? 15.411 13.898 -45.744 1.00 81.06 100 GLU A CA 1
ATOM 713 C C . GLU A 1 100 ? 16.209 15.195 -45.965 1.00 81.06 100 GLU A C 1
ATOM 715 O O . GLU A 1 100 ? 17.096 15.248 -46.814 1.00 81.06 100 GLU A O 1
ATOM 720 N N . ALA A 1 101 ? 15.927 16.230 -45.170 1.00 75.62 101 ALA A N 1
ATOM 721 C CA . ALA A 1 101 ? 16.586 17.533 -45.238 1.00 75.62 101 ALA A CA 1
ATOM 722 C C . ALA A 1 101 ? 17.914 17.616 -44.455 1.00 75.62 101 ALA A C 1
ATOM 724 O O . ALA A 1 101 ? 18.536 18.678 -44.433 1.00 75.62 101 ALA A O 1
ATOM 725 N N . LEU A 1 102 ? 18.350 16.540 -43.786 1.00 85.00 102 LEU A N 1
ATOM 726 C CA . LEU A 1 102 ? 19.559 16.552 -42.958 1.00 85.00 102 LEU A CA 1
ATOM 727 C C . LEU A 1 102 ? 20.812 16.889 -43.788 1.00 85.00 102 LEU A C 1
ATOM 729 O O . LEU A 1 102 ? 21.130 16.206 -44.761 1.00 85.00 102 LEU A O 1
ATOM 733 N N . SER A 1 103 ? 21.561 17.908 -43.362 1.00 86.81 103 SER A N 1
ATOM 734 C CA . SER A 1 103 ? 22.779 18.362 -44.038 1.00 86.81 103 SER A CA 1
ATOM 735 C C . SER A 1 103 ? 23.787 18.928 -43.040 1.00 86.81 103 SER A C 1
ATOM 737 O O . SER A 1 103 ? 23.429 19.761 -42.209 1.00 86.81 103 SER A O 1
ATOM 739 N N . PHE A 1 104 ? 25.045 18.488 -43.125 1.00 88.75 104 PHE A N 1
ATOM 740 C CA . PHE A 1 104 ? 26.175 19.107 -42.427 1.00 88.75 104 PHE A CA 1
ATOM 741 C C . PHE A 1 104 ? 27.518 18.692 -43.046 1.00 88.75 104 PHE A C 1
ATOM 743 O O . PHE A 1 104 ? 27.689 17.567 -43.528 1.00 88.75 104 PHE A O 1
ATOM 750 N N . ALA A 1 105 ? 28.491 19.607 -43.006 1.00 88.69 105 ALA A N 1
ATOM 751 C CA . ALA A 1 105 ? 29.848 19.387 -43.506 1.00 88.69 105 ALA A CA 1
ATOM 752 C C . ALA A 1 105 ? 30.651 18.406 -42.628 1.00 88.69 105 ALA A C 1
ATOM 754 O O . ALA A 1 105 ? 30.273 18.118 -41.494 1.00 88.69 105 ALA A O 1
ATOM 755 N N . ALA A 1 106 ? 31.772 17.901 -43.158 1.00 90.00 106 ALA A N 1
ATOM 756 C CA . ALA A 1 106 ? 32.595 16.887 -42.498 1.00 90.00 106 ALA A CA 1
ATOM 757 C C . ALA A 1 106 ? 33.102 17.372 -41.137 1.00 90.00 106 ALA A C 1
ATOM 759 O O . ALA A 1 106 ? 33.867 18.332 -41.067 1.00 90.00 106 ALA A O 1
ATOM 760 N N . GLN A 1 107 ? 32.711 16.685 -40.068 1.00 88.25 107 GLN A N 1
ATOM 761 C CA . GLN A 1 107 ? 33.097 17.053 -38.709 1.00 88.25 107 GLN A CA 1
ATOM 762 C C . GLN A 1 107 ? 33.149 15.841 -37.779 1.00 88.25 107 GLN A C 1
ATOM 764 O O . GLN A 1 107 ? 32.774 14.726 -38.151 1.00 88.25 107 GLN A O 1
ATOM 769 N N . THR A 1 108 ? 33.650 16.052 -36.564 1.00 88.00 108 THR A N 1
ATOM 770 C CA . THR A 1 108 ? 33.555 15.049 -35.503 1.00 88.00 108 THR A CA 1
ATOM 771 C C . THR A 1 108 ? 32.148 15.075 -34.928 1.00 88.00 108 THR A C 1
ATOM 773 O O . THR A 1 108 ? 31.709 16.103 -34.422 1.00 88.00 108 THR A O 1
ATOM 776 N N . VAL A 1 109 ? 31.459 13.940 -34.996 1.00 86.81 109 VAL A N 1
ATOM 777 C CA . VAL A 1 109 ? 30.092 13.787 -34.494 1.00 86.81 109 VAL A CA 1
ATOM 778 C C . VAL A 1 109 ? 30.090 12.751 -33.385 1.00 86.81 109 VAL A C 1
ATOM 780 O O . VAL A 1 109 ? 30.606 11.642 -33.552 1.00 86.81 109 VAL A O 1
ATOM 783 N N . THR A 1 110 ? 29.512 13.104 -32.240 1.00 86.06 110 THR A N 1
ATOM 784 C CA . THR A 1 110 ? 29.234 12.123 -31.189 1.00 86.06 110 THR A CA 1
ATOM 785 C C . THR A 1 110 ? 27.860 11.522 -31.441 1.00 86.06 110 THR A C 1
ATOM 787 O O . THR A 1 110 ? 26.866 12.242 -31.494 1.00 86.06 110 THR A O 1
ATOM 790 N N . VAL A 1 111 ? 27.815 10.203 -31.618 1.00 80.94 111 VAL A N 1
ATOM 791 C CA . VAL A 1 111 ? 26.577 9.458 -31.843 1.00 80.9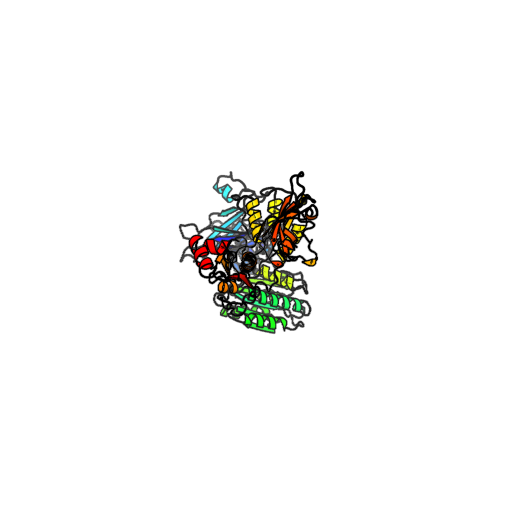4 111 VAL A CA 1
ATOM 792 C C . VAL A 1 111 ? 26.077 8.942 -30.506 1.00 80.94 111 VAL A C 1
ATOM 794 O O . VAL A 1 111 ? 26.776 8.206 -29.801 1.00 80.94 111 VAL A O 1
ATOM 797 N N . LEU A 1 112 ? 24.862 9.342 -30.168 1.00 68.88 112 LEU A N 1
ATOM 798 C CA . LEU A 1 112 ? 24.174 8.973 -28.945 1.00 68.88 112 LEU A CA 1
ATOM 799 C C . LEU A 1 112 ? 22.955 8.143 -29.350 1.00 68.88 112 LEU A C 1
ATOM 801 O O . LEU A 1 112 ? 22.141 8.580 -30.166 1.00 68.88 112 LEU A O 1
ATOM 805 N N . GLU A 1 113 ? 22.845 6.930 -28.823 1.00 56.75 113 GLU A N 1
ATOM 806 C CA . GLU A 1 113 ? 21.604 6.169 -28.907 1.00 56.75 113 GLU A CA 1
ATOM 807 C C . GLU A 1 113 ? 20.678 6.736 -27.840 1.00 56.75 113 GLU A C 1
ATOM 809 O O . GLU A 1 113 ? 21.057 6.840 -26.667 1.00 56.75 113 GLU A O 1
ATOM 814 N N . ALA A 1 114 ? 19.463 7.108 -28.240 1.00 46.59 114 ALA A N 1
ATOM 815 C CA . ALA A 1 114 ? 18.406 7.400 -27.289 1.00 46.59 114 ALA A CA 1
ATOM 816 C C . ALA A 1 114 ? 18.009 6.077 -26.617 1.00 46.59 114 ALA A C 1
ATOM 818 O O . ALA A 1 114 ? 17.083 5.392 -27.048 1.00 46.59 114 ALA A O 1
ATOM 819 N N . THR A 1 115 ? 18.767 5.676 -25.597 1.00 36.38 115 THR A N 1
ATOM 820 C CA . THR A 1 115 ? 18.412 4.540 -24.754 1.00 36.38 115 THR A CA 1
ATOM 821 C C . THR A 1 115 ? 17.578 5.062 -23.598 1.00 36.38 115 THR A C 1
ATOM 823 O O . THR A 1 115 ? 17.839 6.118 -23.020 1.00 36.38 115 THR A O 1
ATOM 826 N N . LEU A 1 116 ? 16.512 4.333 -23.309 1.00 35.06 116 LEU A N 1
ATOM 827 C CA . LEU A 1 116 ? 15.583 4.655 -22.247 1.00 35.06 116 LEU A CA 1
ATOM 828 C C . LEU A 1 116 ? 16.255 4.370 -20.915 1.00 35.06 116 LEU A C 1
ATOM 830 O O . LEU A 1 116 ? 16.543 3.217 -20.607 1.00 35.06 116 LEU A O 1
ATOM 834 N N . ALA A 1 117 ? 16.510 5.419 -20.136 1.00 28.56 117 ALA A N 1
ATOM 835 C CA . ALA A 1 117 ? 16.694 5.225 -18.713 1.00 28.56 117 ALA A CA 1
ATOM 836 C C . ALA A 1 117 ? 15.318 4.990 -18.106 1.00 28.56 117 ALA A C 1
ATOM 838 O O . ALA A 1 117 ? 14.363 5.723 -18.374 1.00 28.56 117 ALA A O 1
ATOM 839 N N . ALA A 1 118 ? 15.242 3.971 -17.272 1.00 33.06 118 ALA A N 1
ATOM 840 C CA . ALA A 1 118 ? 14.162 3.818 -16.334 1.00 33.06 118 ALA A CA 1
ATOM 841 C C . ALA A 1 118 ? 14.219 4.947 -15.299 1.00 33.06 118 ALA A C 1
ATOM 843 O O . ALA A 1 118 ? 15.230 5.135 -14.622 1.00 33.06 118 ALA A O 1
ATOM 844 N N . SER A 1 119 ? 13.128 5.693 -15.164 1.00 30.72 119 SER A N 1
ATOM 845 C CA . SER A 1 119 ? 12.877 6.527 -13.996 1.00 30.72 119 SER A CA 1
ATOM 846 C C . SER A 1 119 ? 11.647 5.998 -13.263 1.00 30.72 119 SER A C 1
ATOM 848 O O . SER A 1 119 ? 10.616 5.730 -13.875 1.00 30.72 119 SER A O 1
ATOM 850 N N . SER A 1 120 ? 11.723 5.920 -11.933 1.00 31.64 120 SER A N 1
ATOM 851 C CA . SER A 1 120 ? 10.566 5.718 -11.044 1.00 31.64 120 SER A CA 1
ATOM 852 C C . SER A 1 120 ? 9.573 6.893 -11.089 1.00 31.64 120 SER A C 1
ATOM 854 O O . SER A 1 120 ? 8.411 6.773 -10.687 1.00 31.64 120 SER A O 1
ATOM 856 N N . ALA A 1 121 ? 9.999 8.025 -11.651 1.00 35.22 121 ALA A N 1
ATOM 857 C CA . ALA A 1 121 ? 9.107 9.000 -12.246 1.00 35.22 121 ALA A CA 1
ATOM 858 C C . ALA A 1 121 ? 8.521 8.379 -13.521 1.00 35.22 121 ALA A C 1
ATOM 860 O O . ALA A 1 121 ? 9.233 8.229 -14.509 1.00 35.22 121 ALA A O 1
ATOM 861 N N . GLY A 1 122 ? 7.233 8.017 -13.534 1.00 41.16 122 GLY A N 1
ATOM 862 C CA . GLY A 1 122 ? 6.570 7.727 -14.813 1.00 41.16 122 GLY A CA 1
ATOM 863 C C . GLY A 1 122 ? 6.771 8.891 -15.799 1.00 41.16 122 GLY A C 1
ATOM 864 O O . GLY A 1 122 ? 7.193 9.975 -15.388 1.00 41.16 122 GLY A O 1
ATOM 865 N N . ALA A 1 123 ? 6.445 8.710 -17.079 1.00 46.34 123 ALA A N 1
ATOM 866 C CA . ALA A 1 123 ? 6.698 9.762 -18.064 1.00 46.34 123 ALA A CA 1
ATOM 867 C C . ALA A 1 123 ? 6.092 11.103 -17.600 1.00 46.34 123 ALA A C 1
ATOM 869 O O . ALA A 1 123 ? 4.893 11.195 -17.318 1.00 46.34 123 ALA A O 1
ATOM 870 N N . GLY A 1 124 ? 6.934 12.140 -17.510 1.00 51.97 124 GLY A N 1
ATOM 871 C CA . GLY A 1 124 ? 6.565 13.514 -17.145 1.00 51.97 124 GLY A CA 1
ATOM 872 C C . GLY A 1 124 ? 5.783 14.248 -18.241 1.00 51.97 124 GLY A C 1
ATOM 873 O O . GLY A 1 124 ? 5.743 15.476 -18.254 1.00 51.97 124 GLY A O 1
ATOM 874 N N . GLY A 1 125 ? 5.156 13.496 -19.147 1.00 59.81 125 GLY A N 1
ATOM 875 C CA . GLY A 1 125 ? 4.594 13.974 -20.403 1.00 59.81 125 GLY A CA 1
ATOM 876 C C . GLY A 1 125 ? 5.598 13.886 -21.551 1.00 59.81 125 GLY A C 1
ATOM 877 O O . GLY A 1 125 ? 6.777 13.620 -21.340 1.00 59.81 125 GLY A O 1
ATOM 878 N N . GLY A 1 126 ? 5.114 14.083 -22.774 1.00 69.69 126 GLY A N 1
ATOM 879 C CA . GLY A 1 126 ? 5.896 13.973 -24.003 1.00 69.69 126 GLY A CA 1
ATOM 880 C C . GLY A 1 126 ? 5.285 13.010 -25.016 1.00 69.69 126 GLY A C 1
ATOM 881 O O . GLY A 1 126 ? 4.300 12.326 -24.740 1.00 69.69 126 GLY A O 1
ATOM 882 N N . ARG A 1 127 ? 5.866 12.961 -26.215 1.00 71.44 127 ARG A N 1
ATOM 883 C CA . ARG A 1 127 ? 5.434 12.039 -27.272 1.00 71.44 127 ARG A CA 1
ATOM 884 C C . ARG A 1 127 ? 6.049 10.666 -27.071 1.00 71.44 127 ARG A C 1
ATOM 886 O O . ARG A 1 127 ? 7.264 10.564 -26.947 1.00 71.44 127 ARG A O 1
ATOM 893 N N . ILE A 1 128 ? 5.219 9.632 -27.107 1.00 68.81 128 ILE A N 1
ATOM 894 C CA . ILE A 1 128 ? 5.611 8.225 -27.063 1.00 68.81 128 ILE A CA 1
ATOM 895 C C . ILE A 1 128 ? 5.200 7.532 -28.365 1.00 68.81 128 ILE A C 1
ATOM 897 O O . ILE A 1 128 ? 4.154 7.836 -28.938 1.00 68.81 128 ILE A O 1
ATOM 901 N N . ARG A 1 129 ? 6.010 6.575 -28.826 1.00 70.38 129 ARG A N 1
ATOM 902 C CA . ARG A 1 129 ? 5.649 5.669 -29.923 1.00 70.38 129 ARG A CA 1
ATOM 903 C C . ARG A 1 129 ? 5.156 4.348 -29.345 1.00 70.38 129 ARG A C 1
ATOM 905 O O . ARG A 1 129 ? 5.860 3.724 -28.555 1.00 70.38 129 ARG A O 1
ATOM 912 N N . ILE A 1 130 ? 3.979 3.905 -29.773 1.00 70.25 130 ILE A N 1
ATOM 913 C CA . ILE A 1 130 ? 3.502 2.538 -29.559 1.00 70.25 130 ILE A CA 1
ATOM 914 C C . ILE A 1 130 ? 3.771 1.751 -30.841 1.00 70.25 130 ILE A C 1
ATOM 916 O O . ILE A 1 130 ? 3.370 2.181 -31.921 1.00 70.25 130 ILE A O 1
ATOM 920 N N . ASP A 1 131 ? 4.460 0.617 -30.723 1.00 70.19 131 ASP A N 1
ATOM 921 C CA . ASP A 1 131 ? 4.765 -0.283 -31.840 1.00 70.19 131 ASP A CA 1
ATOM 922 C C . ASP A 1 131 ? 4.536 -1.743 -31.423 1.00 70.19 131 ASP A C 1
ATOM 924 O O . ASP A 1 131 ? 5.452 -2.497 -31.090 1.00 70.19 131 ASP A O 1
ATOM 928 N N . LYS A 1 132 ? 3.256 -2.111 -31.330 1.00 67.06 132 LYS A N 1
ATOM 929 C CA . LYS A 1 132 ? 2.773 -3.436 -30.927 1.00 67.06 132 LYS A CA 1
ATOM 930 C C . LYS A 1 132 ? 1.777 -3.955 -31.976 1.00 67.06 132 LYS A C 1
ATOM 932 O O . LYS A 1 132 ? 0.598 -4.129 -31.651 1.00 67.06 132 LYS A O 1
ATOM 937 N N . PRO A 1 133 ? 2.214 -4.205 -33.226 1.00 73.12 133 PRO A N 1
ATOM 938 C CA . PRO A 1 133 ? 1.329 -4.596 -34.330 1.00 73.12 133 PRO A CA 1
ATOM 939 C C . PRO A 1 133 ? 0.576 -5.909 -34.084 1.00 73.12 133 PRO A C 1
ATOM 941 O O . PRO A 1 133 ? -0.512 -6.086 -34.622 1.00 73.12 133 PRO A O 1
ATOM 944 N N . ASP A 1 134 ? 1.100 -6.775 -33.210 1.00 73.44 134 ASP A N 1
ATOM 945 C CA . ASP A 1 134 ? 0.501 -8.071 -32.875 1.00 73.44 134 ASP A CA 1
ATOM 946 C C . ASP A 1 134 ? -0.164 -8.119 -31.490 1.00 73.44 134 ASP A C 1
ATOM 948 O O . ASP A 1 134 ? -0.450 -9.204 -30.980 1.00 73.44 134 ASP A O 1
ATOM 952 N N . LEU A 1 135 ? -0.430 -6.965 -30.858 1.00 70.19 135 LEU A N 1
ATOM 953 C CA . LEU A 1 135 ? -0.972 -6.903 -29.490 1.00 70.19 135 LEU A CA 1
ATOM 954 C C . LEU A 1 135 ? -2.239 -7.750 -29.305 1.00 70.19 135 LEU A C 1
ATOM 956 O O . LEU A 1 135 ? -2.428 -8.358 -28.250 1.00 70.19 135 LEU A O 1
ATOM 960 N N . PHE A 1 136 ? -3.084 -7.826 -30.335 1.00 75.75 136 PHE A N 1
ATOM 961 C CA . PHE A 1 136 ? -4.331 -8.589 -30.345 1.00 75.75 136 PHE A CA 1
ATOM 962 C C . PHE A 1 136 ? -4.251 -9.885 -31.168 1.00 75.75 136 PHE A C 1
ATOM 964 O O . PHE A 1 136 ? -5.272 -10.463 -31.538 1.00 75.75 136 PHE A O 1
ATOM 971 N N . GLY A 1 137 ? -3.038 -10.399 -31.394 1.00 65.00 137 GLY A N 1
ATOM 972 C CA . GLY A 1 137 ? -2.785 -11.626 -32.155 1.00 65.00 137 GLY A CA 1
ATOM 973 C C . GLY A 1 137 ? -2.495 -11.402 -33.640 1.00 65.00 137 GLY A C 1
ATOM 974 O O . GLY A 1 137 ? -2.598 -12.356 -34.411 1.00 65.00 137 GLY A O 1
ATOM 975 N N . GLY A 1 138 ? -2.146 -10.169 -34.023 1.00 74.69 138 GLY A N 1
ATOM 976 C CA . GLY A 1 138 ? -1.647 -9.824 -35.355 1.00 74.69 138 GLY A CA 1
ATOM 977 C C . GLY A 1 138 ? -2.701 -9.883 -36.449 1.00 74.69 138 GLY A C 1
ATOM 978 O O . GLY A 1 138 ? -3.903 -9.935 -36.178 1.00 74.69 138 GLY A O 1
ATOM 979 N N . GLU A 1 139 ? -2.253 -9.893 -37.703 1.00 72.06 139 GLU A N 1
ATOM 980 C CA . GLU A 1 139 ? -3.134 -9.936 -38.883 1.00 72.06 139 GLU A CA 1
ATOM 981 C C . GLU A 1 139 ? -4.062 -11.158 -38.901 1.00 72.06 139 GLU A C 1
ATOM 983 O O . GLU A 1 139 ? -5.148 -11.108 -39.468 1.00 72.06 139 GLU A O 1
ATOM 988 N N . SER A 1 140 ? -3.665 -12.244 -38.233 1.00 72.44 140 SER A N 1
ATOM 989 C CA . SER A 1 140 ? -4.466 -13.468 -38.111 1.00 72.44 140 SER A CA 1
ATOM 990 C C . SER A 1 140 ? -5.627 -13.358 -37.112 1.00 72.44 140 SER A C 1
ATOM 992 O O . SER A 1 140 ? -6.422 -14.292 -37.003 1.00 72.44 140 SER A O 1
ATOM 994 N N . ARG A 1 141 ? -5.714 -12.264 -36.344 1.00 78.62 141 ARG A N 1
ATOM 995 C CA . ARG A 1 141 ? -6.797 -11.997 -35.387 1.00 78.62 141 ARG A CA 1
ATOM 996 C C . ARG A 1 141 ? -7.254 -10.542 -35.482 1.00 78.62 141 ARG A C 1
ATOM 998 O O . ARG A 1 141 ? -7.827 -10.147 -36.489 1.00 78.62 141 ARG A O 1
ATOM 1005 N N . GLU A 1 142 ? -7.036 -9.742 -34.441 1.00 80.81 142 GLU A N 1
ATOM 1006 C CA . GLU A 1 142 ? -7.566 -8.377 -34.355 1.00 80.81 142 GLU A CA 1
ATOM 1007 C C . GLU A 1 142 ? -6.482 -7.304 -34.572 1.00 80.81 142 GLU A C 1
ATOM 1009 O O . GLU A 1 142 ? -6.719 -6.124 -34.319 1.00 80.81 142 GLU A O 1
ATOM 1014 N N . GLY A 1 143 ? -5.292 -7.681 -35.054 1.00 83.75 143 GLY A N 1
ATOM 1015 C CA . GLY A 1 143 ? -4.172 -6.765 -35.276 1.00 83.75 143 GLY A CA 1
ATOM 1016 C C . GLY A 1 143 ? -3.475 -6.355 -33.976 1.00 83.75 143 GLY A C 1
ATOM 1017 O O . GLY A 1 143 ? -3.162 -7.193 -33.124 1.00 83.75 143 GLY A O 1
ATOM 1018 N N . GLY A 1 144 ? -3.231 -5.053 -33.828 1.00 82.38 144 GLY A N 1
ATOM 1019 C CA . GLY A 1 144 ? -2.513 -4.466 -32.700 1.00 82.38 144 GLY A CA 1
ATOM 1020 C C . GLY A 1 144 ? -2.483 -2.942 -32.775 1.00 82.38 144 GLY A C 1
ATOM 1021 O O . GLY A 1 144 ? -3.304 -2.349 -33.464 1.00 82.38 144 GLY A O 1
ATOM 1022 N N . ILE A 1 145 ? -1.563 -2.297 -32.059 1.00 81.88 145 ILE A N 1
ATOM 1023 C CA . ILE A 1 145 ? -1.521 -0.834 -31.937 1.00 81.88 145 ILE A CA 1
ATOM 1024 C C . ILE A 1 145 ? -0.190 -0.308 -32.453 1.00 81.88 145 ILE A C 1
ATOM 1026 O O . ILE A 1 145 ? 0.865 -0.738 -31.989 1.00 81.88 145 ILE A O 1
ATOM 1030 N N . VAL A 1 146 ? -0.238 0.633 -33.396 1.00 78.25 146 VAL A N 1
ATOM 1031 C CA . VAL A 1 146 ? 0.961 1.262 -33.964 1.00 78.25 146 VAL A CA 1
ATOM 1032 C C . VAL A 1 146 ? 0.709 2.747 -34.196 1.00 78.25 146 VAL A C 1
ATOM 1034 O O . VAL A 1 146 ? -0.181 3.119 -34.956 1.00 78.25 146 VAL A O 1
ATOM 1037 N N . GLY A 1 147 ? 1.482 3.629 -33.569 1.00 73.44 147 GLY A N 1
ATOM 1038 C CA . GLY A 1 147 ? 1.287 5.068 -33.731 1.00 73.44 147 GLY A CA 1
ATOM 1039 C C . GLY A 1 147 ? 1.925 5.917 -32.641 1.00 73.44 147 GLY A C 1
ATOM 1040 O O . GLY A 1 147 ? 2.410 5.398 -31.637 1.00 73.44 147 GLY A O 1
ATOM 1041 N N . ASP A 1 148 ? 1.906 7.232 -32.845 1.00 79.06 148 ASP A N 1
ATOM 1042 C CA . ASP A 1 148 ? 2.399 8.195 -31.862 1.00 79.06 148 ASP A CA 1
ATOM 1043 C C . ASP A 1 148 ? 1.263 8.640 -30.940 1.00 79.06 148 ASP A C 1
ATOM 1045 O O . ASP A 1 148 ? 0.164 8.978 -31.393 1.00 79.06 148 ASP A O 1
ATOM 1049 N N . VAL A 1 149 ? 1.547 8.689 -29.644 1.00 80.44 149 VAL A N 1
ATOM 1050 C CA . VAL A 1 149 ? 0.646 9.206 -28.615 1.00 80.44 149 VAL A CA 1
ATOM 1051 C C . VAL A 1 149 ? 1.368 10.317 -27.868 1.00 80.44 149 VAL A C 1
ATOM 1053 O O . VAL A 1 149 ? 2.473 10.113 -27.379 1.00 80.44 149 VAL A O 1
ATOM 1056 N N . ASP A 1 150 ? 0.768 11.499 -27.763 1.00 79.69 150 ASP A N 1
ATOM 1057 C CA . ASP A 1 150 ? 1.289 12.542 -26.881 1.00 79.69 150 ASP A CA 1
ATOM 1058 C C . ASP A 1 150 ? 0.675 12.376 -25.487 1.00 79.69 150 ASP A C 1
ATOM 1060 O O . ASP A 1 150 ? -0.547 12.382 -25.329 1.00 79.69 150 ASP A O 1
ATOM 1064 N N . VAL A 1 151 ? 1.529 12.240 -24.477 1.00 80.94 151 VAL A N 1
ATOM 1065 C CA . VAL A 1 151 ? 1.161 12.248 -23.062 1.00 80.94 151 VAL A CA 1
ATOM 1066 C C . VAL A 1 151 ? 1.258 13.678 -22.552 1.00 80.94 151 VAL A C 1
ATOM 1068 O O . VAL A 1 151 ? 2.335 14.271 -22.507 1.00 80.94 151 VAL A O 1
ATOM 1071 N N . LEU A 1 152 ? 0.134 14.248 -22.147 1.00 79.31 152 LEU A N 1
ATOM 1072 C CA . LEU A 1 152 ? 0.047 15.599 -21.611 1.00 79.31 152 LEU A CA 1
ATOM 1073 C C . LEU A 1 152 ? -0.228 15.494 -20.112 1.00 79.31 152 LEU A C 1
ATOM 1075 O O . LEU A 1 152 ? -1.266 14.982 -19.707 1.00 79.31 152 LEU A O 1
ATOM 1079 N N . MET A 1 153 ? 0.705 15.945 -19.271 1.00 75.44 153 MET A N 1
ATOM 1080 C CA . MET A 1 153 ? 0.572 15.847 -17.808 1.00 75.44 153 MET A CA 1
ATOM 1081 C C . MET A 1 153 ? -0.208 17.007 -17.182 1.00 75.44 153 MET A C 1
ATOM 1083 O O . MET A 1 153 ? -0.464 16.987 -15.982 1.00 75.44 153 MET A O 1
ATOM 1087 N N . GLY A 1 154 ? -0.567 18.024 -17.968 1.00 77.12 154 GLY A N 1
ATOM 1088 C CA . GLY A 1 154 ? -1.372 19.154 -17.510 1.00 77.12 154 GLY A CA 1
ATOM 1089 C C . GLY A 1 154 ? -0.601 20.176 -16.672 1.00 77.12 154 GLY A C 1
ATOM 1090 O O . GLY A 1 154 ? -1.222 21.007 -16.017 1.00 77.12 154 GLY A O 1
ATOM 1091 N N . GLY A 1 155 ? 0.735 20.146 -16.668 1.00 75.25 155 GLY A N 1
ATOM 1092 C CA . GLY A 1 155 ? 1.544 21.082 -15.880 1.00 75.25 155 GLY A CA 1
ATOM 1093 C C . GLY A 1 155 ? 1.320 22.559 -16.261 1.00 75.25 155 GLY A C 1
ATOM 1094 O O . GLY A 1 155 ? 0.896 22.857 -17.381 1.00 75.25 155 GLY A O 1
ATOM 1095 N N . PRO A 1 156 ? 1.651 23.518 -15.377 1.00 72.00 156 PRO A N 1
ATOM 1096 C CA . PRO A 1 156 ? 1.375 24.944 -15.595 1.00 72.00 156 PRO A CA 1
ATOM 1097 C C . PRO A 1 156 ? 2.085 25.531 -16.827 1.00 72.00 156 PRO A C 1
ATOM 1099 O O . PRO A 1 156 ? 1.576 26.460 -17.454 1.00 72.00 156 PRO A O 1
ATOM 1102 N N . ALA A 1 157 ? 3.231 24.962 -17.212 1.00 76.06 157 ALA A N 1
ATOM 1103 C CA . ALA A 1 157 ? 3.990 25.352 -18.400 1.00 76.06 157 ALA A CA 1
ATOM 1104 C C . ALA A 1 157 ? 3.541 24.638 -19.693 1.00 76.06 157 ALA A C 1
ATOM 1106 O O . ALA A 1 157 ? 4.107 24.898 -20.753 1.00 76.06 157 ALA A O 1
ATOM 1107 N N . GLN A 1 158 ? 2.544 23.744 -19.641 1.00 80.56 158 GLN A N 1
ATOM 1108 C CA . GLN A 1 158 ? 2.091 22.999 -20.817 1.00 80.56 158 GLN A CA 1
ATOM 1109 C C . GLN A 1 158 ? 1.540 23.958 -21.887 1.00 80.56 158 GLN A C 1
ATOM 1111 O O . GLN A 1 158 ? 0.731 24.849 -21.590 1.00 80.56 158 GLN A O 1
ATOM 1116 N N . GLY A 1 159 ? 2.021 23.794 -23.122 1.00 83.38 159 GLY A N 1
ATOM 1117 C CA . GLY A 1 159 ? 1.558 24.509 -24.314 1.00 83.38 159 GLY A CA 1
ATOM 1118 C C . GLY A 1 159 ? 0.443 23.763 -25.051 1.00 83.38 159 GLY A C 1
ATOM 1119 O O . GLY A 1 159 ? 0.095 22.639 -24.693 1.00 83.38 159 GLY A O 1
ATOM 1120 N N . ALA A 1 160 ? -0.125 24.389 -26.086 1.00 84.81 160 ALA A N 1
ATOM 1121 C CA . ALA A 1 160 ? -1.103 23.733 -26.954 1.00 84.81 160 ALA A CA 1
ATOM 1122 C C . ALA A 1 160 ? -0.456 22.571 -27.727 1.00 84.81 160 ALA A C 1
ATOM 1124 O O . ALA A 1 160 ? 0.682 22.681 -28.186 1.00 84.81 160 ALA A O 1
ATOM 1125 N N . ASN A 1 161 ? -1.186 21.464 -27.878 1.00 86.62 161 ASN A N 1
ATOM 1126 C CA . ASN A 1 161 ? -0.717 20.320 -28.654 1.00 86.62 161 ASN A CA 1
ATOM 1127 C C . ASN A 1 161 ? -0.656 20.678 -30.151 1.00 86.62 161 ASN A C 1
ATOM 1129 O O . ASN A 1 161 ? -1.642 21.136 -30.729 1.00 86.62 161 ASN A O 1
ATOM 1133 N N . ASP A 1 162 ? 0.496 20.438 -30.776 1.00 85.94 162 ASP A N 1
ATOM 1134 C CA . ASP A 1 162 ? 0.790 20.778 -32.172 1.00 85.94 162 ASP A CA 1
ATOM 1135 C C . ASP A 1 162 ? -0.127 20.055 -33.170 1.00 85.94 162 ASP A C 1
ATOM 1137 O O . ASP A 1 162 ? -0.589 20.656 -34.140 1.00 85.94 162 ASP A O 1
ATOM 1141 N N . TYR A 1 163 ? -0.443 18.781 -32.928 1.00 86.56 163 TYR A N 1
ATOM 1142 C CA . TYR A 1 163 ? -1.318 18.007 -33.808 1.00 86.56 163 TYR A CA 1
ATOM 1143 C C . TYR A 1 163 ? -2.764 18.465 -33.740 1.00 86.56 163 TYR A C 1
ATOM 1145 O O . TYR A 1 163 ? -3.392 18.654 -34.782 1.00 86.56 163 TYR A O 1
ATOM 1153 N N . LEU A 1 164 ? -3.288 18.688 -32.536 1.00 88.81 164 LEU A N 1
ATOM 1154 C CA . LEU A 1 164 ? -4.647 19.201 -32.385 1.00 88.81 164 LEU A CA 1
ATOM 1155 C C . LEU A 1 164 ? -4.762 20.610 -32.974 1.00 88.81 164 LEU A C 1
ATOM 1157 O O . LEU A 1 164 ? -5.705 20.870 -33.718 1.00 88.81 164 LEU A O 1
ATOM 1161 N N . ALA A 1 165 ? -3.777 21.484 -32.742 1.00 87.44 165 ALA A N 1
ATOM 1162 C CA . ALA A 1 165 ? -3.738 22.813 -33.350 1.00 87.44 165 ALA A CA 1
ATOM 1163 C C . ALA A 1 165 ? -3.768 22.740 -34.887 1.00 87.44 165 ALA A C 1
ATOM 1165 O O . ALA A 1 165 ? -4.559 23.442 -35.517 1.00 87.44 165 ALA A O 1
ATOM 1166 N N . ALA A 1 166 ? -2.983 21.844 -35.492 1.00 87.38 166 ALA A N 1
ATOM 1167 C CA . ALA A 1 166 ? -2.981 21.644 -36.939 1.00 87.38 166 ALA A CA 1
ATOM 1168 C C . ALA A 1 166 ? -4.318 21.096 -37.477 1.00 87.38 166 ALA A C 1
ATOM 1170 O O . ALA A 1 166 ? -4.747 21.481 -38.562 1.00 87.38 166 ALA A O 1
ATOM 1171 N N . ARG A 1 167 ? -4.996 20.211 -36.733 1.00 87.31 167 ARG A N 1
ATOM 1172 C CA . ARG A 1 167 ? -6.263 19.587 -37.161 1.00 87.31 167 ARG A CA 1
ATOM 1173 C C . ARG A 1 167 ? -7.497 20.455 -36.927 1.00 87.31 167 ARG A C 1
ATOM 1175 O O . ARG A 1 167 ? -8.476 20.294 -37.646 1.00 87.31 167 ARG A O 1
ATOM 1182 N N . MET A 1 168 ? -7.455 21.360 -35.951 1.00 85.44 168 MET A N 1
ATOM 1183 C CA . MET A 1 168 ? -8.601 22.179 -35.534 1.00 85.44 168 MET A CA 1
ATOM 1184 C C . MET A 1 168 ? -8.490 23.658 -35.946 1.00 85.44 168 MET A C 1
ATOM 1186 O O . MET A 1 168 ? -9.321 24.465 -35.542 1.00 85.44 168 MET A O 1
ATOM 1190 N N . GLY A 1 169 ? -7.481 24.039 -36.738 1.00 78.81 169 GLY A N 1
ATOM 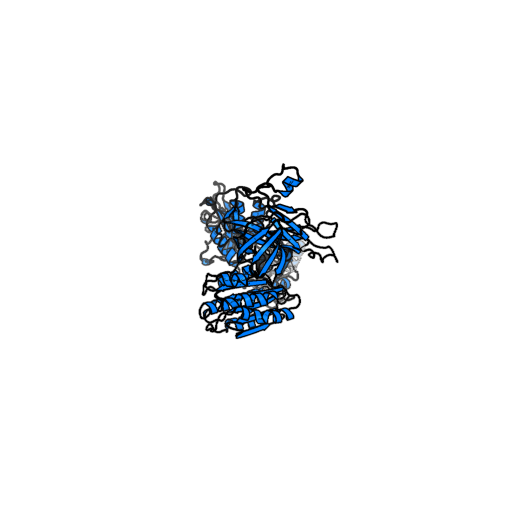1191 C CA . GLY A 1 169 ? -7.329 25.419 -37.222 1.00 78.81 169 GLY A CA 1
ATOM 1192 C C . GLY A 1 169 ? -6.745 26.398 -36.193 1.00 78.81 169 GLY A C 1
ATOM 1193 O O . GLY A 1 169 ? -7.059 27.583 -36.222 1.00 78.81 169 GLY A O 1
ATOM 1194 N N . GLY A 1 170 ? -5.897 25.918 -35.278 1.00 73.88 170 GLY A N 1
ATOM 1195 C CA . GLY A 1 170 ? -5.055 26.733 -34.389 1.00 73.88 170 GLY A CA 1
ATOM 1196 C C . GLY A 1 170 ? -5.685 27.182 -33.065 1.00 73.88 170 GLY A C 1
ATOM 1197 O O . GLY A 1 170 ? -4.954 27.461 -32.118 1.00 73.88 170 GLY A O 1
ATOM 1198 N N . ALA A 1 171 ? -7.014 27.208 -32.947 1.00 77.19 171 ALA A N 1
ATOM 1199 C CA . ALA A 1 171 ? -7.710 27.619 -31.724 1.00 77.19 171 ALA A CA 1
ATOM 1200 C C . ALA A 1 171 ? -7.899 26.442 -30.752 1.00 77.19 171 ALA A C 1
ATOM 1202 O O . ALA A 1 171 ? -9.000 25.919 -30.587 1.00 77.19 171 ALA A O 1
ATOM 1203 N N . VAL A 1 172 ? -6.807 26.004 -30.125 1.00 84.25 172 VAL A N 1
ATOM 1204 C CA . VAL A 1 172 ? -6.799 24.826 -29.252 1.00 84.25 172 VAL A CA 1
ATOM 1205 C C . VAL A 1 172 ? -6.236 25.179 -27.868 1.00 84.25 172 VAL A C 1
ATOM 1207 O O . VAL A 1 172 ? -5.139 25.736 -27.794 1.00 84.25 172 VAL A O 1
ATOM 1210 N N . PRO A 1 173 ? -6.955 24.891 -26.762 1.00 85.44 173 PRO A N 1
ATOM 1211 C CA . PRO A 1 173 ? -6.452 25.165 -25.418 1.00 85.44 173 PRO A CA 1
ATOM 1212 C C . PRO A 1 173 ? -5.256 24.265 -25.073 1.00 85.44 173 PRO A C 1
ATOM 1214 O O . PRO A 1 173 ? -5.016 23.245 -25.702 1.00 85.44 173 PRO A O 1
ATOM 1217 N N . ALA A 1 174 ? -4.493 24.622 -24.040 1.00 82.94 174 ALA A N 1
ATOM 1218 C CA . ALA A 1 174 ? -3.345 23.825 -23.592 1.00 82.94 174 ALA A CA 1
ATOM 1219 C C . ALA A 1 174 ? -3.705 22.702 -22.596 1.00 82.94 174 ALA A C 1
ATOM 1221 O O . ALA A 1 174 ? -2.809 21.989 -22.150 1.00 82.94 174 ALA A O 1
ATOM 1222 N N . TRP A 1 175 ? -4.984 22.574 -22.209 1.00 84.38 175 TRP A N 1
ATOM 1223 C CA . TRP A 1 175 ? -5.497 21.595 -21.229 1.00 84.38 175 TRP A CA 1
ATOM 1224 C C . TRP A 1 175 ? -4.637 21.459 -19.961 1.00 84.38 175 TRP A C 1
ATOM 1226 O O . TRP A 1 175 ? -4.300 20.364 -19.515 1.00 84.38 175 TRP A O 1
ATOM 1236 N N . ARG A 1 176 ? -4.253 22.599 -19.378 1.00 82.75 176 ARG A N 1
ATOM 1237 C CA . ARG A 1 176 ? -3.559 22.642 -18.082 1.00 82.75 176 ARG A CA 1
ATOM 1238 C C . ARG A 1 176 ? -4.499 22.154 -16.975 1.00 82.75 176 ARG A C 1
ATOM 1240 O O . ARG A 1 176 ? -5.705 22.353 -17.068 1.00 82.75 176 ARG A O 1
ATOM 1247 N N . GLY A 1 177 ? -3.946 21.509 -15.955 1.00 75.44 177 GLY A N 1
ATOM 1248 C CA . GLY A 1 177 ? -4.691 20.849 -14.881 1.00 75.44 177 GLY A CA 1
ATOM 1249 C C . GLY A 1 177 ? -5.267 19.479 -15.253 1.00 75.44 177 GLY A C 1
ATOM 1250 O O . GLY A 1 177 ? -5.785 18.794 -14.380 1.00 75.44 177 GLY A O 1
ATOM 1251 N N . LEU A 1 178 ? -5.157 19.049 -16.518 1.00 81.75 178 LEU A N 1
ATOM 1252 C CA . LEU A 1 178 ? -5.692 17.772 -16.991 1.00 81.75 178 LEU A CA 1
ATOM 1253 C C . LEU A 1 178 ? -4.580 16.873 -17.529 1.00 81.75 178 LEU A C 1
ATOM 1255 O O . LEU A 1 178 ? -3.831 17.252 -18.433 1.00 81.75 178 LEU A O 1
ATOM 1259 N N . CYS A 1 179 ? -4.521 15.648 -17.011 1.00 81.25 179 CYS A N 1
ATOM 1260 C CA . CYS A 1 179 ? -3.737 14.593 -17.634 1.00 81.25 179 CYS A CA 1
ATOM 1261 C C . CYS A 1 179 ? -4.523 14.025 -18.825 1.00 81.25 179 CYS A C 1
ATOM 1263 O O . CYS A 1 179 ? -5.671 13.614 -18.666 1.00 81.25 179 CYS A O 1
ATOM 1265 N N . SER A 1 180 ? -3.938 14.038 -20.023 1.00 86.31 180 SER A N 1
ATOM 1266 C CA . SER A 1 180 ? -4.612 13.621 -21.258 1.00 86.31 180 SER A CA 1
ATOM 1267 C C . SER A 1 180 ? -3.679 12.878 -22.215 1.00 86.31 180 SER A C 1
ATOM 1269 O O . SER A 1 180 ? -2.460 13.057 -22.192 1.00 86.31 180 SER A O 1
ATOM 1271 N N . LEU A 1 181 ? -4.268 12.025 -23.057 1.00 87.94 181 LEU A N 1
ATOM 1272 C CA . LEU A 1 181 ? -3.586 11.314 -24.138 1.00 87.94 181 LEU A CA 1
ATOM 1273 C C . LEU A 1 181 ? -4.118 11.807 -25.485 1.00 87.94 181 LEU A C 1
ATOM 1275 O O . LEU A 1 181 ? -5.327 11.800 -25.713 1.00 87.94 181 LEU A O 1
ATOM 1279 N N . VAL A 1 182 ? -3.221 12.197 -26.391 1.00 88.12 182 VAL A N 1
ATOM 1280 C CA . VAL A 1 182 ? -3.567 12.594 -27.763 1.00 88.12 182 VAL A CA 1
ATOM 1281 C C . VAL A 1 182 ? -3.020 11.561 -28.737 1.00 88.12 182 VAL A C 1
ATOM 1283 O O . VAL A 1 182 ? -1.814 11.465 -28.945 1.00 88.12 182 VAL A O 1
ATOM 1286 N N . LEU A 1 183 ? -3.910 10.788 -29.358 1.00 89.50 183 LEU A N 1
ATOM 1287 C CA . LEU A 1 183 ? -3.547 9.771 -30.345 1.00 89.50 183 LEU A CA 1
ATOM 1288 C C . LEU A 1 183 ? -3.400 10.422 -31.731 1.00 89.50 183 LEU A C 1
ATOM 1290 O O . LEU A 1 183 ? -4.378 10.881 -32.328 1.00 89.50 183 LEU A O 1
ATOM 1294 N N . ARG A 1 184 ? -2.179 10.444 -32.276 1.00 87.25 184 ARG A N 1
ATOM 1295 C CA . ARG A 1 184 ? -1.862 11.080 -33.567 1.00 87.25 184 ARG A CA 1
ATOM 1296 C C . ARG A 1 184 ? -2.084 10.106 -34.726 1.00 87.25 184 ARG A C 1
ATOM 1298 O O . ARG A 1 184 ? -1.132 9.568 -35.281 1.00 87.25 184 ARG A O 1
ATOM 1305 N N . GLN A 1 185 ? -3.349 9.872 -35.083 1.00 88.19 185 GLN A N 1
ATOM 1306 C CA . GLN A 1 185 ? -3.745 8.893 -36.117 1.00 88.19 185 GLN A CA 1
ATOM 1307 C C . GLN A 1 185 ? -3.145 7.498 -35.877 1.00 88.19 185 GLN A C 1
ATOM 1309 O O . GLN A 1 185 ? -2.560 6.885 -36.767 1.00 88.19 185 GLN A O 1
ATOM 1314 N N . VAL A 1 186 ? -3.268 7.013 -34.645 1.00 85.56 186 VAL A N 1
ATOM 1315 C CA . VAL A 1 186 ? -2.772 5.693 -34.252 1.00 85.56 186 VAL A CA 1
ATOM 1316 C C . VAL A 1 186 ? -3.578 4.605 -34.970 1.00 85.56 186 VAL A C 1
ATOM 1318 O O . VAL A 1 186 ? -4.804 4.684 -35.028 1.00 85.56 186 VAL A O 1
ATOM 1321 N N . TYR A 1 187 ? -2.898 3.592 -35.506 1.00 87.44 187 TYR A N 1
ATOM 1322 C CA . TYR A 1 187 ? -3.523 2.349 -35.951 1.00 87.44 187 TYR A CA 1
ATOM 1323 C C . TYR A 1 187 ? -3.972 1.548 -34.724 1.00 87.44 187 TYR A C 1
ATOM 1325 O O . TYR A 1 187 ? -3.173 1.316 -33.816 1.00 87.44 187 TYR A O 1
ATOM 1333 N N . LEU A 1 188 ? -5.246 1.154 -34.690 1.00 86.81 188 LEU A N 1
ATOM 1334 C CA . LEU A 1 188 ? -5.938 0.598 -33.518 1.00 86.81 188 LEU A CA 1
ATOM 1335 C C . LEU A 1 188 ? -6.545 -0.779 -33.820 1.00 86.81 188 LEU A C 1
ATOM 1337 O O . LEU A 1 188 ? -7.673 -1.076 -33.436 1.00 86.81 188 LEU A O 1
ATOM 1341 N N . GLY A 1 189 ? -5.781 -1.617 -34.512 1.00 83.81 189 GLY A N 1
ATOM 1342 C CA . GLY A 1 189 ? -6.181 -2.971 -34.869 1.00 83.81 189 GLY A CA 1
ATOM 1343 C C . GLY A 1 189 ? -7.170 -3.031 -36.030 1.00 83.81 189 GLY A C 1
ATOM 1344 O O . GLY A 1 189 ? -7.493 -2.032 -36.669 1.00 83.81 189 GLY A O 1
ATOM 1345 N N . ASN A 1 190 ? -7.640 -4.248 -36.293 1.00 82.75 190 ASN A N 1
ATOM 1346 C CA . ASN A 1 190 ? -8.513 -4.585 -37.421 1.00 82.75 190 ASN A CA 1
ATOM 1347 C C . ASN A 1 190 ? -9.992 -4.735 -37.023 1.00 82.75 190 ASN A C 1
ATOM 1349 O O . ASN A 1 190 ? -10.829 -5.056 -37.865 1.00 82.75 190 ASN A O 1
ATOM 1353 N N . ASN A 1 191 ? -10.326 -4.537 -35.744 1.00 80.31 191 ASN A N 1
ATOM 1354 C CA . ASN A 1 191 ? -11.692 -4.651 -35.239 1.00 80.31 191 ASN A CA 1
ATOM 1355 C C . ASN A 1 191 ? -12.419 -3.288 -35.356 1.00 80.31 191 ASN A C 1
ATOM 1357 O O . ASN A 1 191 ? -11.854 -2.276 -34.939 1.00 80.31 191 ASN A O 1
ATOM 1361 N N . PRO A 1 192 ? -13.661 -3.226 -35.886 1.00 80.06 192 PRO A N 1
ATOM 1362 C CA . PRO A 1 192 ? -14.444 -1.985 -35.942 1.00 80.06 192 PRO A CA 1
ATOM 1363 C C . PRO A 1 192 ? -14.823 -1.419 -34.563 1.00 80.06 192 PRO A C 1
ATOM 1365 O O . PRO A 1 192 ? -15.185 -0.246 -34.466 1.00 80.06 192 PRO A O 1
ATOM 1368 N N . TYR A 1 193 ? -14.753 -2.224 -33.500 1.00 82.94 193 TYR A N 1
ATOM 1369 C CA . TYR A 1 193 ? -14.996 -1.782 -32.131 1.00 82.94 193 TYR A CA 1
ATOM 1370 C C . TYR A 1 193 ? -13.692 -1.391 -31.442 1.00 82.94 193 TYR A C 1
ATOM 1372 O O . TYR A 1 193 ? -12.781 -2.208 -31.286 1.00 82.94 193 TYR A O 1
ATOM 1380 N N . LEU A 1 194 ? -13.635 -0.144 -30.968 1.00 83.12 194 LEU A N 1
ATOM 1381 C CA . LEU A 1 194 ? -12.506 0.333 -30.184 1.00 83.12 194 LEU A CA 1
ATOM 1382 C C . LEU A 1 194 ? -12.469 -0.396 -28.837 1.00 83.12 194 LEU A C 1
ATOM 1384 O O . LEU A 1 194 ? -13.403 -0.317 -28.039 1.00 83.12 194 LEU A O 1
ATOM 1388 N N . LYS A 1 195 ? -11.366 -1.099 -28.590 1.00 83.25 195 LYS A N 1
ATOM 1389 C CA . LYS A 1 195 ? -11.091 -1.752 -27.309 1.00 83.25 195 LYS A CA 1
ATOM 1390 C C . LYS A 1 195 ? -10.991 -0.716 -26.180 1.00 83.25 195 LYS A C 1
ATOM 1392 O O . LYS A 1 195 ? -10.531 0.393 -26.442 1.00 83.25 195 LYS A O 1
ATOM 1397 N N . PRO A 1 196 ? -11.378 -1.047 -24.936 1.00 85.56 196 PRO A N 1
ATOM 1398 C CA . PRO A 1 196 ? -11.316 -0.102 -23.824 1.00 85.56 196 PRO A CA 1
ATOM 1399 C C . PRO A 1 196 ? -9.863 0.242 -23.477 1.00 85.56 196 PRO A C 1
ATOM 1401 O O . PRO A 1 196 ? -9.042 -0.658 -23.289 1.00 85.56 196 PRO A O 1
ATOM 1404 N N . TRP A 1 197 ? -9.564 1.541 -23.388 1.00 85.00 197 TRP A N 1
ATOM 1405 C CA . TRP A 1 197 ? -8.266 2.073 -22.966 1.00 85.00 197 TRP A CA 1
ATOM 1406 C C . TRP A 1 197 ? -8.297 2.411 -21.479 1.00 85.00 197 TRP A C 1
ATOM 1408 O O . TRP A 1 197 ? -9.251 3.020 -20.999 1.00 85.00 197 TRP A O 1
ATOM 1418 N N . ALA A 1 198 ? -7.231 2.068 -20.769 1.00 83.69 198 ALA A N 1
ATOM 1419 C CA . ALA A 1 198 ? -7.019 2.435 -19.377 1.00 83.69 198 ALA A CA 1
ATOM 1420 C C . ALA A 1 198 ? -5.575 2.900 -19.167 1.00 83.69 198 ALA A C 1
ATOM 1422 O O . ALA A 1 198 ? -4.681 2.590 -19.956 1.00 83.69 198 ALA A O 1
ATOM 1423 N N . VAL A 1 199 ? -5.342 3.655 -18.096 1.00 79.19 199 VAL A N 1
ATOM 1424 C CA . VAL A 1 199 ? -4.005 4.119 -17.718 1.00 79.19 199 VAL A CA 1
ATOM 1425 C C . VAL A 1 199 ? -3.709 3.744 -16.280 1.00 79.19 199 VAL A C 1
ATOM 1427 O O . VAL A 1 199 ? -4.534 3.949 -15.392 1.00 79.19 199 VAL A O 1
ATOM 1430 N N . ARG A 1 200 ? -2.503 3.233 -16.045 1.00 76.19 200 ARG A N 1
ATOM 1431 C CA . ARG A 1 200 ? -1.988 3.021 -14.695 1.00 76.19 200 ARG A CA 1
ATOM 1432 C C . ARG A 1 200 ? -1.180 4.242 -14.297 1.00 76.19 200 ARG A C 1
ATOM 1434 O O . ARG A 1 200 ? -0.192 4.582 -14.952 1.00 76.19 200 ARG A O 1
ATOM 1441 N N . VAL A 1 201 ? -1.611 4.919 -13.240 1.00 75.94 201 VAL A N 1
ATOM 1442 C CA . VAL A 1 201 ? -0.997 6.160 -12.760 1.00 75.94 201 VAL A CA 1
ATOM 1443 C C . VAL A 1 201 ? -0.408 5.973 -11.377 1.00 75.94 201 VAL A C 1
ATOM 1445 O O . VAL A 1 201 ? -0.895 5.188 -10.571 1.00 75.94 201 VAL A O 1
ATOM 1448 N N . THR A 1 202 ? 0.644 6.730 -11.087 1.00 73.50 202 THR A N 1
ATOM 1449 C CA . THR A 1 202 ? 1.190 6.794 -9.734 1.00 73.50 202 THR A CA 1
ATOM 1450 C C . THR A 1 202 ? 1.565 8.210 -9.372 1.00 73.50 202 THR A C 1
ATOM 1452 O O . THR A 1 202 ? 2.203 8.929 -10.150 1.00 73.50 202 THR A O 1
ATOM 1455 N N . ARG A 1 203 ? 1.163 8.605 -8.168 1.00 76.31 203 ARG A N 1
ATOM 1456 C CA . ARG A 1 203 ? 1.457 9.901 -7.574 1.00 76.31 203 ARG A CA 1
ATOM 1457 C C . ARG A 1 203 ? 1.701 9.689 -6.086 1.00 76.31 203 ARG A C 1
ATOM 1459 O O . ARG A 1 203 ? 0.764 9.706 -5.308 1.00 76.31 203 ARG A O 1
ATOM 1466 N N . VAL A 1 204 ? 2.961 9.440 -5.737 1.00 73.62 204 VAL A N 1
ATOM 1467 C CA . VAL A 1 204 ? 3.376 9.158 -4.354 1.00 73.62 204 VAL A CA 1
ATOM 1468 C C . VAL A 1 204 ? 4.281 10.263 -3.815 1.00 73.62 204 VAL A C 1
ATOM 1470 O O . VAL A 1 204 ? 4.001 10.853 -2.782 1.00 73.62 204 VAL A O 1
ATOM 1473 N N . LEU A 1 205 ? 5.333 10.612 -4.558 1.00 66.44 205 LEU A N 1
ATOM 1474 C CA . LEU A 1 205 ? 6.353 11.569 -4.111 1.00 66.44 205 LEU A CA 1
ATOM 1475 C C . LEU A 1 205 ? 6.044 13.029 -4.467 1.00 66.44 205 LEU A C 1
ATOM 1477 O O . LEU A 1 205 ? 6.859 13.913 -4.215 1.00 66.44 205 LEU A O 1
ATOM 1481 N N . THR A 1 206 ? 4.885 13.298 -5.064 1.00 66.50 206 THR A N 1
ATOM 1482 C CA . THR A 1 206 ? 4.526 14.628 -5.566 1.00 66.50 206 THR A CA 1
ATOM 1483 C C . THR A 1 206 ? 3.200 15.075 -4.966 1.00 66.50 206 THR A C 1
ATOM 1485 O O . THR A 1 206 ? 2.199 14.381 -5.132 1.00 66.50 206 THR A O 1
ATOM 1488 N N . GLY A 1 207 ? 3.210 16.228 -4.296 1.00 70.19 207 GLY A N 1
ATOM 1489 C CA . GLY A 1 207 ? 2.058 16.899 -3.699 1.00 70.19 207 GLY A CA 1
ATOM 1490 C C . GLY A 1 207 ? 1.410 17.938 -4.625 1.00 70.19 207 GLY A C 1
ATOM 1491 O O . GLY A 1 207 ? 1.439 17.811 -5.856 1.00 70.19 207 GLY A O 1
ATOM 1492 N N . GLU A 1 208 ? 0.760 18.940 -4.034 1.00 71.69 208 GLU A N 1
ATOM 1493 C CA . GLU A 1 208 ? 0.089 20.044 -4.741 1.00 71.69 208 GLU A CA 1
ATOM 1494 C C . GLU A 1 208 ? 1.068 20.818 -5.642 1.00 71.69 208 GLU A C 1
ATOM 1496 O O . GLU A 1 208 ? 2.229 21.018 -5.290 1.00 71.69 208 GLU A O 1
ATOM 1501 N N . ALA A 1 209 ? 0.624 21.229 -6.833 1.00 64.12 209 ALA A N 1
ATOM 1502 C CA . ALA A 1 209 ? 1.424 22.016 -7.781 1.00 64.12 209 ALA A CA 1
ATOM 1503 C C . ALA A 1 209 ? 2.821 21.446 -8.139 1.00 64.12 209 ALA A C 1
ATOM 1505 O O . ALA A 1 209 ? 3.683 22.174 -8.634 1.00 64.12 209 ALA A O 1
ATOM 1506 N N . GLY A 1 210 ? 3.059 20.146 -7.934 1.00 63.69 210 GLY A N 1
ATOM 1507 C CA . GLY A 1 210 ? 4.334 19.504 -8.266 1.00 63.69 210 GLY A CA 1
ATOM 1508 C C . GLY A 1 210 ? 5.398 19.561 -7.165 1.00 63.69 210 GLY A C 1
ATOM 1509 O O . GLY A 1 210 ? 6.530 19.150 -7.418 1.00 63.69 210 GLY A O 1
ATOM 1510 N N . VAL A 1 211 ? 5.071 20.048 -5.962 1.00 66.88 211 VAL A N 1
ATOM 1511 C CA . VAL A 1 211 ? 6.017 20.066 -4.832 1.00 66.88 211 VAL A CA 1
ATOM 1512 C C . VAL A 1 211 ? 6.319 18.654 -4.325 1.00 66.88 211 VAL A C 1
ATOM 1514 O O . VAL A 1 211 ? 5.540 17.724 -4.541 1.00 66.88 211 VAL A O 1
ATOM 1517 N N . LEU A 1 212 ? 7.450 18.484 -3.638 1.00 66.06 212 LEU A N 1
ATOM 1518 C CA . LEU A 1 212 ? 7.786 17.219 -2.982 1.00 66.06 212 LEU A CA 1
ATOM 1519 C C . LEU A 1 212 ? 6.727 16.877 -1.923 1.00 66.06 212 LEU A C 1
ATOM 1521 O O . LEU A 1 212 ? 6.281 17.754 -1.182 1.00 66.06 212 LEU A O 1
ATOM 1525 N N . GLN A 1 213 ? 6.327 15.608 -1.861 1.00 80.12 213 GLN A N 1
ATOM 1526 C CA . GLN A 1 213 ? 5.375 15.134 -0.860 1.00 80.12 213 GLN A CA 1
ATOM 1527 C C . GLN A 1 213 ? 5.942 15.291 0.562 1.00 80.12 213 GLN A C 1
ATOM 1529 O O . GLN A 1 213 ? 7.148 15.166 0.782 1.00 80.12 213 GLN A O 1
ATOM 1534 N N . TRP A 1 214 ? 5.065 15.553 1.534 1.00 87.81 214 TRP A N 1
ATOM 1535 C CA . TRP A 1 214 ? 5.434 15.543 2.950 1.00 87.81 214 TRP A CA 1
ATOM 1536 C C . TRP A 1 214 ? 5.971 14.164 3.353 1.00 87.81 214 TRP A C 1
ATOM 1538 O O . TRP A 1 214 ? 5.415 13.149 2.954 1.00 87.81 214 TRP A O 1
ATOM 1548 N N . TYR A 1 215 ? 7.043 14.135 4.145 1.00 77.81 215 TYR A N 1
ATOM 1549 C CA . TYR A 1 215 ? 7.678 12.909 4.639 1.00 77.81 215 TYR A CA 1
ATOM 1550 C C . TYR A 1 215 ? 7.901 11.843 3.535 1.00 77.81 215 TYR A C 1
ATOM 1552 O O . TYR A 1 215 ? 7.315 10.752 3.582 1.00 77.81 215 TYR A O 1
ATOM 1560 N N . PRO A 1 216 ? 8.683 12.177 2.487 1.00 66.38 216 PRO A N 1
ATOM 1561 C CA . PRO A 1 216 ? 8.778 11.389 1.256 1.00 66.38 216 PRO A CA 1
ATOM 1562 C C . PRO A 1 216 ? 9.399 10.005 1.466 1.00 66.38 216 PRO A C 1
ATOM 1564 O O . PRO A 1 216 ? 9.125 9.098 0.687 1.00 66.38 216 PRO A O 1
ATOM 1567 N N . GLU A 1 217 ? 10.183 9.811 2.527 1.00 65.25 217 GLU A N 1
ATOM 1568 C CA . GLU A 1 217 ? 10.790 8.529 2.890 1.00 65.25 217 GLU A CA 1
ATOM 1569 C C . GLU A 1 217 ? 9.756 7.501 3.372 1.00 65.25 217 GLU A C 1
ATOM 1571 O O . GLU A 1 217 ? 10.041 6.306 3.355 1.00 65.25 217 GLU A O 1
ATOM 1576 N N . LYS A 1 218 ? 8.571 7.953 3.811 1.00 75.06 218 LYS A N 1
ATOM 1577 C CA . LYS A 1 218 ? 7.469 7.099 4.296 1.00 75.06 218 LYS A CA 1
ATOM 1578 C C . LYS A 1 218 ? 6.217 7.145 3.430 1.00 75.06 218 LYS A C 1
ATOM 1580 O O . LYS A 1 218 ? 5.286 6.385 3.688 1.00 75.06 218 LYS A O 1
ATOM 1585 N N . ALA A 1 219 ? 6.186 8.029 2.434 1.00 70.44 219 ALA A N 1
ATOM 1586 C CA . ALA A 1 219 ? 5.088 8.146 1.483 1.00 70.44 219 ALA A CA 1
ATOM 1587 C C . ALA A 1 219 ? 4.892 6.875 0.626 1.00 70.44 219 ALA A C 1
ATOM 1589 O O . ALA A 1 219 ? 3.748 6.429 0.511 1.00 70.44 219 ALA A O 1
ATOM 1590 N N . PRO A 1 220 ? 5.945 6.266 0.032 1.00 71.31 220 PRO A N 1
ATOM 1591 C CA . PRO A 1 220 ? 5.800 5.006 -0.685 1.00 71.31 220 PRO A CA 1
ATOM 1592 C C . PRO A 1 220 ? 5.750 3.836 0.291 1.00 71.31 220 PRO A C 1
ATOM 1594 O O . PRO A 1 220 ? 6.698 3.600 1.036 1.00 71.31 220 PRO A O 1
ATOM 1597 N N . ILE A 1 221 ? 4.680 3.051 0.224 1.00 72.88 221 ILE A N 1
ATOM 1598 C CA . ILE A 1 221 ? 4.637 1.733 0.848 1.00 72.88 221 ILE A CA 1
ATOM 1599 C C . ILE A 1 221 ? 4.727 0.707 -0.264 1.00 72.88 221 ILE A C 1
ATOM 1601 O O . ILE A 1 221 ? 3.864 0.624 -1.136 1.00 72.88 221 ILE A O 1
ATOM 1605 N N . VAL A 1 222 ? 5.815 -0.054 -0.244 1.00 63.78 222 VAL A N 1
ATOM 1606 C CA . VAL A 1 222 ? 6.012 -1.150 -1.179 1.00 63.78 222 VAL A CA 1
ATOM 1607 C C . VAL A 1 222 ? 5.400 -2.416 -0.568 1.00 63.78 222 VAL A C 1
ATOM 1609 O O . VAL A 1 222 ? 5.895 -2.876 0.467 1.00 63.78 222 VAL A O 1
ATOM 1612 N N . PRO A 1 223 ? 4.341 -2.971 -1.171 1.00 57.78 223 PRO A N 1
ATOM 1613 C CA . PRO A 1 223 ? 3.611 -4.113 -0.623 1.00 57.78 223 PRO A CA 1
ATOM 1614 C C . PRO A 1 223 ? 4.425 -5.400 -0.733 1.00 57.78 223 PRO A C 1
ATOM 1616 O O . PRO A 1 223 ? 5.287 -5.505 -1.601 1.00 57.78 223 PRO A O 1
ATOM 1619 N N . GLU A 1 224 ? 4.172 -6.369 0.152 1.00 52.38 224 GLU A N 1
ATOM 1620 C CA . GLU A 1 224 ? 4.842 -7.680 0.154 1.00 52.38 224 GLU A CA 1
ATOM 1621 C C . GLU A 1 224 ? 4.836 -8.314 -1.248 1.00 52.38 224 GLU A C 1
ATOM 1623 O O . GLU A 1 224 ? 3.839 -8.256 -1.974 1.00 52.38 224 GLU A O 1
ATOM 1628 N N . ALA A 1 225 ? 5.961 -8.911 -1.650 1.00 49.12 225 ALA A N 1
ATOM 1629 C CA . ALA A 1 225 ? 6.090 -9.496 -2.977 1.00 49.12 225 ALA A CA 1
ATOM 1630 C C . ALA A 1 225 ? 5.185 -10.738 -3.091 1.00 49.12 225 ALA A C 1
ATOM 1632 O O . ALA A 1 225 ? 5.502 -11.788 -2.535 1.00 49.12 225 ALA A O 1
ATOM 1633 N N . ASN A 1 226 ? 4.064 -10.643 -3.815 1.00 52.56 226 ASN A N 1
ATOM 1634 C CA . ASN A 1 226 ? 3.302 -11.816 -4.252 1.00 52.56 226 ASN A CA 1
ATOM 1635 C C . ASN A 1 226 ? 3.854 -12.274 -5.604 1.00 52.56 226 ASN A C 1
ATOM 1637 O O . ASN A 1 226 ? 3.492 -11.751 -6.660 1.00 52.56 226 ASN A O 1
ATOM 1641 N N . ILE A 1 227 ? 4.795 -13.212 -5.550 1.00 62.31 227 ILE A N 1
ATOM 1642 C CA . ILE A 1 227 ? 5.373 -13.831 -6.738 1.00 62.31 227 ILE A CA 1
ATOM 1643 C C . ILE A 1 227 ? 4.841 -15.256 -6.783 1.00 62.31 227 ILE A C 1
ATOM 1645 O O . ILE A 1 227 ? 5.268 -16.098 -6.001 1.00 62.31 227 ILE A O 1
ATOM 1649 N N . SER A 1 228 ? 3.910 -15.506 -7.697 1.00 63.41 228 SER A N 1
ATOM 1650 C CA . SER A 1 228 ? 3.364 -16.831 -8.006 1.00 63.41 228 SER A CA 1
ATOM 1651 C C . SER A 1 228 ? 3.488 -17.081 -9.510 1.00 63.41 228 SER A C 1
ATOM 1653 O O . SER A 1 228 ? 3.527 -16.128 -10.293 1.00 63.41 228 SER A O 1
ATOM 1655 N N . ASP A 1 229 ? 3.544 -18.347 -9.928 1.00 70.56 229 ASP A N 1
ATOM 1656 C CA . ASP A 1 229 ? 3.696 -18.761 -11.332 1.00 70.56 229 ASP A CA 1
ATOM 1657 C C . ASP A 1 229 ? 4.964 -18.217 -12.022 1.00 70.56 229 ASP A C 1
ATOM 1659 O O . ASP A 1 229 ? 4.961 -17.856 -13.206 1.00 70.56 229 ASP A O 1
ATOM 1663 N N . ALA A 1 230 ? 6.065 -18.112 -11.273 1.00 73.69 230 ALA A N 1
ATOM 1664 C CA . ALA A 1 230 ? 7.320 -17.548 -11.755 1.00 73.69 230 ALA A CA 1
ATOM 1665 C C . ALA A 1 230 ? 8.474 -18.561 -11.753 1.00 73.69 230 ALA A C 1
ATOM 1667 O O . ALA A 1 230 ? 8.596 -19.412 -10.875 1.00 73.69 230 ALA A O 1
ATOM 1668 N N . ALA A 1 231 ? 9.362 -18.429 -12.734 1.00 82.44 231 ALA A N 1
ATOM 1669 C CA . ALA A 1 231 ? 10.692 -19.014 -12.759 1.00 82.44 231 ALA A CA 1
ATOM 1670 C C . ALA A 1 231 ? 11.707 -17.928 -12.378 1.00 82.44 231 ALA A C 1
ATOM 1672 O O . ALA A 1 231 ? 11.974 -17.019 -13.164 1.00 82.44 231 ALA A O 1
ATOM 1673 N N . ILE A 1 232 ? 12.259 -18.022 -11.170 1.00 87.25 232 ILE A N 1
ATOM 1674 C CA . ILE A 1 232 ? 13.135 -17.021 -10.557 1.00 87.25 232 ILE A CA 1
ATOM 1675 C C . ILE A 1 232 ? 14.575 -17.536 -10.562 1.00 87.25 232 ILE A C 1
ATOM 1677 O O . ILE A 1 232 ? 14.895 -18.572 -9.981 1.00 87.25 232 ILE A O 1
ATOM 1681 N N . TYR A 1 233 ? 15.461 -16.797 -11.213 1.00 91.00 233 TYR A N 1
ATOM 1682 C CA . TYR A 1 233 ? 16.884 -17.082 -11.298 1.00 91.00 233 TYR A CA 1
ATOM 1683 C C . TYR A 1 233 ? 17.660 -16.047 -10.478 1.00 91.00 233 TYR A C 1
ATOM 1685 O O . TYR A 1 233 ? 17.723 -14.880 -10.841 1.00 91.00 233 TYR A O 1
ATOM 1693 N N . ILE A 1 234 ? 18.249 -16.448 -9.359 1.00 92.12 234 ILE A N 1
ATOM 1694 C CA . ILE A 1 234 ? 18.968 -15.557 -8.445 1.00 92.12 234 ILE A CA 1
ATOM 1695 C C . ILE A 1 234 ? 20.470 -15.762 -8.641 1.00 92.12 234 ILE A C 1
ATOM 1697 O O . ILE A 1 234 ? 21.011 -16.792 -8.250 1.00 92.12 234 ILE A O 1
ATOM 1701 N N . ALA A 1 235 ? 21.149 -14.791 -9.239 1.00 93.75 235 ALA A N 1
ATOM 1702 C CA . ALA A 1 235 ? 22.588 -14.785 -9.443 1.00 93.75 235 ALA A CA 1
ATOM 1703 C C . ALA A 1 235 ? 23.278 -13.934 -8.373 1.00 93.75 235 ALA A C 1
ATOM 1705 O O . ALA A 1 235 ? 23.157 -12.710 -8.357 1.00 93.75 235 ALA A O 1
ATOM 1706 N N . LEU A 1 236 ? 24.035 -14.589 -7.500 1.00 93.00 236 LEU A N 1
ATOM 1707 C CA . LEU A 1 236 ? 24.694 -13.982 -6.352 1.00 93.00 236 LEU A CA 1
ATOM 1708 C C . LEU A 1 236 ? 26.205 -13.953 -6.537 1.00 93.00 236 LEU A C 1
ATOM 1710 O O . LEU A 1 236 ? 26.849 -15.000 -6.655 1.00 93.00 236 LEU A O 1
ATOM 1714 N N . ASP A 1 237 ? 26.751 -12.746 -6.518 1.00 91.75 237 ASP A N 1
ATOM 1715 C CA . ASP A 1 237 ? 28.183 -12.512 -6.525 1.00 91.75 237 ASP A CA 1
ATOM 1716 C C . ASP A 1 237 ? 28.812 -13.044 -5.228 1.00 91.75 237 ASP A C 1
ATOM 1718 O O . ASP A 1 237 ? 28.418 -12.695 -4.109 1.00 91.75 237 ASP A O 1
ATOM 1722 N N . VAL A 1 238 ? 29.782 -13.936 -5.389 1.00 93.00 238 VAL A N 1
ATOM 1723 C CA . VAL A 1 238 ? 30.634 -14.495 -4.335 1.00 93.00 238 VAL A CA 1
ATOM 1724 C C . VAL A 1 238 ? 32.110 -14.306 -4.694 1.00 93.00 238 VAL A C 1
ATOM 1726 O O . VAL A 1 238 ? 32.958 -15.141 -4.376 1.00 93.00 238 VAL A O 1
ATOM 1729 N N . SER A 1 239 ? 32.436 -13.217 -5.383 1.00 91.50 239 SER A N 1
ATOM 1730 C CA . SER A 1 239 ? 33.808 -12.759 -5.599 1.00 91.50 239 SER A CA 1
ATOM 1731 C C . SER A 1 239 ? 34.490 -12.368 -4.282 1.00 91.50 239 SER A C 1
ATOM 1733 O O . SER A 1 239 ? 33.869 -12.263 -3.218 1.00 91.50 239 SER A O 1
ATOM 1735 N N . GLY A 1 240 ? 35.809 -12.166 -4.319 1.00 89.19 240 GLY A N 1
ATOM 1736 C CA . GLY A 1 240 ? 36.578 -11.796 -3.126 1.00 89.19 240 GLY A CA 1
ATOM 1737 C C . GLY A 1 240 ? 36.141 -10.472 -2.490 1.00 89.19 240 GLY A C 1
ATOM 1738 O O . GLY A 1 240 ? 36.201 -10.334 -1.268 1.00 89.19 240 GLY A O 1
ATOM 1739 N N . SER A 1 241 ? 35.655 -9.520 -3.288 1.00 88.25 241 SER A N 1
ATOM 1740 C CA . SER A 1 241 ? 35.178 -8.215 -2.814 1.00 88.25 241 SER A CA 1
ATOM 1741 C C . SER A 1 241 ? 33.851 -8.301 -2.050 1.00 88.25 241 SER A C 1
ATOM 1743 O O . SER A 1 241 ? 33.559 -7.430 -1.224 1.00 88.25 241 SER A O 1
ATOM 1745 N N . MET A 1 242 ? 33.105 -9.394 -2.222 1.00 88.94 242 MET A N 1
ATOM 1746 C CA . MET A 1 242 ? 31.855 -9.675 -1.512 1.00 88.94 242 MET A CA 1
ATOM 1747 C C . MET A 1 242 ? 32.052 -10.255 -0.105 1.00 88.94 242 MET A C 1
ATOM 1749 O O . MET A 1 242 ? 31.087 -10.381 0.649 1.00 88.94 242 MET A O 1
ATOM 1753 N N . SER A 1 243 ? 33.282 -10.579 0.293 1.00 90.19 243 SER A N 1
ATOM 1754 C CA . SER A 1 243 ? 33.572 -11.242 1.569 1.00 90.19 243 SER A CA 1
ATOM 1755 C C . SER A 1 243 ? 33.165 -10.399 2.793 1.00 90.19 243 SER A C 1
ATOM 1757 O O . SER A 1 243 ? 33.146 -9.166 2.771 1.00 90.19 243 SER A O 1
ATOM 1759 N N . GLY A 1 244 ? 32.845 -11.061 3.906 1.00 88.19 244 GLY A N 1
ATOM 1760 C CA . GLY A 1 244 ? 32.516 -10.415 5.178 1.00 88.19 244 GLY A CA 1
ATOM 1761 C C . GLY A 1 244 ? 31.087 -9.867 5.243 1.00 88.19 244 GLY A C 1
ATOM 1762 O O . GLY A 1 244 ? 30.116 -10.613 5.106 1.00 88.19 244 GLY A O 1
ATOM 1763 N N . SER A 1 245 ? 30.944 -8.568 5.530 1.00 82.50 245 SER A N 1
ATOM 1764 C CA . SER A 1 245 ? 29.643 -7.933 5.805 1.00 82.50 245 SER A CA 1
ATOM 1765 C C . SER A 1 245 ? 28.726 -7.849 4.581 1.00 82.50 245 SER A C 1
ATOM 1767 O O . SER A 1 245 ? 27.506 -7.903 4.742 1.00 82.50 245 SER A O 1
ATOM 1769 N N . ARG A 1 246 ? 29.285 -7.770 3.364 1.00 84.81 246 ARG A N 1
ATOM 1770 C CA . ARG A 1 246 ? 28.516 -7.797 2.108 1.00 84.81 246 ARG A CA 1
ATOM 1771 C C . ARG A 1 246 ? 27.856 -9.160 1.896 1.00 84.81 246 ARG A C 1
ATOM 1773 O O . ARG A 1 246 ? 26.638 -9.214 1.748 1.00 84.81 246 ARG A O 1
ATOM 1780 N N . MET A 1 247 ? 28.613 -10.256 2.008 1.00 87.25 247 MET A N 1
ATOM 1781 C CA . MET A 1 247 ? 28.069 -11.616 1.914 1.00 87.25 247 MET A CA 1
ATOM 1782 C C . MET A 1 247 ? 27.051 -11.902 3.024 1.00 87.25 247 MET A C 1
ATOM 1784 O O . MET A 1 247 ? 26.008 -12.502 2.769 1.00 87.25 247 MET A O 1
ATOM 1788 N N . ALA A 1 248 ? 27.299 -11.428 4.250 1.00 82.50 248 ALA A N 1
ATOM 1789 C CA . ALA A 1 248 ? 26.336 -11.563 5.343 1.00 82.50 248 ALA A CA 1
ATOM 1790 C C . ALA A 1 248 ? 24.996 -10.863 5.031 1.00 82.50 248 ALA A C 1
ATOM 1792 O O . ALA A 1 248 ? 23.934 -11.457 5.231 1.00 82.50 248 ALA A O 1
ATOM 1793 N N . ALA A 1 249 ? 25.039 -9.635 4.500 1.00 73.69 249 ALA A N 1
ATOM 1794 C CA . ALA A 1 249 ? 23.844 -8.893 4.096 1.00 73.69 249 ALA A CA 1
ATOM 1795 C C . ALA A 1 249 ? 23.115 -9.566 2.921 1.00 73.69 249 ALA A C 1
ATOM 1797 O O . ALA A 1 249 ? 21.896 -9.731 2.981 1.00 73.69 249 ALA A O 1
ATOM 1798 N N . GLN A 1 250 ? 23.860 -10.020 1.906 1.00 84.25 250 GLN A N 1
ATOM 1799 C CA . GLN A 1 250 ? 23.328 -10.742 0.748 1.00 84.25 250 GLN A CA 1
ATOM 1800 C C . GLN A 1 250 ? 22.571 -12.007 1.171 1.00 84.25 250 GLN A C 1
ATOM 1802 O O . GLN A 1 250 ? 21.417 -12.197 0.788 1.00 84.25 250 GLN A O 1
ATOM 1807 N N . LYS A 1 251 ? 23.178 -12.849 2.019 1.00 87.19 251 LYS A N 1
ATOM 1808 C CA . LYS A 1 251 ? 22.541 -14.078 2.517 1.00 87.19 251 LYS A CA 1
ATOM 1809 C C . LYS A 1 251 ? 21.257 -13.799 3.284 1.00 87.19 251 LYS A C 1
ATOM 1811 O O . LYS A 1 251 ? 20.244 -14.443 3.030 1.00 87.19 251 LYS A O 1
ATOM 1816 N N . ALA A 1 252 ? 21.304 -12.854 4.221 1.00 77.94 252 ALA A N 1
ATOM 1817 C CA . ALA A 1 252 ? 20.155 -12.524 5.051 1.00 77.94 252 ALA A CA 1
ATOM 1818 C C . ALA A 1 252 ? 18.999 -11.931 4.229 1.00 77.94 252 ALA A C 1
ATOM 1820 O O . ALA A 1 252 ? 17.850 -12.288 4.474 1.00 77.94 252 ALA A O 1
ATOM 1821 N N . GLY A 1 253 ? 19.289 -11.074 3.243 1.00 72.88 253 GLY A N 1
ATOM 1822 C CA . GLY A 1 253 ? 18.257 -10.487 2.387 1.00 72.88 253 GLY A CA 1
ATOM 1823 C C . GLY A 1 253 ? 17.601 -11.504 1.452 1.00 72.88 253 GLY A C 1
ATOM 1824 O O . GLY A 1 253 ? 16.378 -11.551 1.373 1.00 72.88 253 GLY A O 1
ATOM 1825 N N . VAL A 1 254 ? 18.384 -12.384 0.815 1.00 82.88 254 VAL A N 1
ATOM 1826 C CA . VAL A 1 254 ? 17.828 -13.451 -0.041 1.00 82.88 254 VAL A CA 1
ATOM 1827 C C . VAL A 1 254 ? 17.030 -14.469 0.781 1.00 82.88 254 VAL A C 1
ATOM 1829 O O . VAL A 1 254 ? 15.957 -14.886 0.359 1.00 82.88 254 VAL A O 1
ATOM 1832 N N . ALA A 1 255 ? 17.500 -14.838 1.977 1.00 83.62 255 ALA A N 1
ATOM 1833 C CA . ALA A 1 255 ? 16.759 -15.724 2.879 1.00 83.62 255 ALA A CA 1
ATOM 1834 C C . ALA A 1 255 ? 15.411 -15.118 3.309 1.00 83.62 255 ALA A C 1
ATOM 1836 O O . ALA A 1 255 ? 14.395 -15.810 3.326 1.00 83.62 255 ALA A O 1
ATOM 1837 N N . ALA A 1 256 ? 15.384 -13.818 3.612 1.00 72.69 256 ALA A N 1
ATOM 1838 C CA . ALA A 1 256 ? 14.145 -13.112 3.921 1.00 72.69 256 ALA A CA 1
ATOM 1839 C C . ALA A 1 256 ? 13.194 -13.055 2.713 1.00 72.69 256 ALA A C 1
ATOM 1841 O O . ALA A 1 256 ? 12.011 -13.333 2.886 1.00 72.69 256 ALA A O 1
ATOM 1842 N N . LEU A 1 257 ? 13.703 -12.801 1.499 1.00 74.69 257 LEU A N 1
ATOM 1843 C CA . LEU A 1 257 ? 12.902 -12.850 0.270 1.00 74.69 257 LEU A CA 1
ATOM 1844 C C . LEU A 1 257 ? 12.254 -14.227 0.072 1.00 74.69 257 LEU A C 1
ATOM 1846 O O . LEU A 1 257 ? 11.067 -14.309 -0.222 1.00 74.69 257 LEU A O 1
ATOM 1850 N N . LEU A 1 258 ? 13.013 -15.312 0.249 1.00 82.94 258 LEU A N 1
ATOM 1851 C CA . LEU A 1 258 ? 12.475 -16.670 0.123 1.00 82.94 258 LEU A CA 1
ATOM 1852 C C . LEU A 1 258 ? 11.335 -16.922 1.113 1.00 82.94 258 LEU A C 1
ATOM 1854 O O . LEU A 1 258 ? 10.335 -17.530 0.741 1.00 82.94 258 LEU A O 1
ATOM 1858 N N . ARG A 1 259 ? 11.469 -16.427 2.348 1.00 77.38 259 ARG A N 1
ATOM 1859 C CA . ARG A 1 259 ? 10.426 -16.528 3.373 1.00 77.38 259 ARG A CA 1
ATOM 1860 C C . ARG A 1 259 ? 9.178 -15.721 3.013 1.00 77.38 259 ARG A C 1
ATOM 1862 O O . ARG A 1 259 ? 8.074 -16.208 3.223 1.00 77.38 259 ARG A O 1
ATOM 1869 N N . GLU A 1 260 ? 9.348 -14.519 2.463 1.00 69.75 260 GLU A N 1
ATOM 1870 C CA . GLU A 1 260 ? 8.232 -13.682 2.002 1.00 69.75 260 GLU A CA 1
ATOM 1871 C C . GLU A 1 260 ? 7.491 -14.330 0.828 1.00 69.75 260 GLU A C 1
ATOM 1873 O O . GLU A 1 260 ? 6.273 -14.465 0.888 1.00 69.75 260 GLU A O 1
ATOM 1878 N N . ILE A 1 261 ? 8.214 -14.813 -0.192 1.00 73.88 261 ILE A N 1
ATOM 1879 C CA . ILE A 1 261 ? 7.603 -15.529 -1.325 1.00 73.88 261 ILE A CA 1
ATOM 1880 C C . ILE A 1 261 ? 6.845 -16.762 -0.821 1.00 73.88 261 ILE A C 1
ATOM 1882 O O . ILE A 1 261 ? 5.738 -17.033 -1.271 1.00 73.88 261 ILE A O 1
ATOM 1886 N N . ALA A 1 262 ? 7.407 -17.503 0.137 1.00 76.94 262 ALA A N 1
ATOM 1887 C CA . ALA A 1 262 ? 6.743 -18.672 0.710 1.00 76.94 262 ALA A CA 1
ATOM 1888 C C . ALA A 1 262 ? 5.428 -18.330 1.429 1.00 76.94 262 ALA A C 1
ATOM 1890 O O . ALA A 1 262 ? 4.521 -19.158 1.454 1.00 76.94 262 ALA A O 1
ATOM 1891 N N . ALA A 1 263 ? 5.331 -17.139 2.026 1.00 64.94 263 ALA A N 1
ATOM 1892 C CA . ALA A 1 263 ? 4.138 -16.689 2.737 1.00 64.94 263 ALA A CA 1
ATOM 1893 C C . ALA A 1 263 ? 3.024 -16.203 1.794 1.00 64.94 263 ALA A C 1
ATOM 1895 O O . ALA A 1 263 ? 1.859 -16.212 2.184 1.00 64.94 263 ALA A O 1
ATOM 1896 N N . SER A 1 264 ? 3.375 -15.778 0.576 1.00 60.19 264 SER A N 1
ATOM 1897 C CA . SER A 1 264 ? 2.451 -15.160 -0.382 1.00 60.19 264 SER A CA 1
ATOM 1898 C C . SER A 1 264 ? 2.138 -16.019 -1.611 1.00 60.19 264 SER A C 1
ATOM 1900 O O . SER A 1 264 ? 1.232 -15.664 -2.363 1.00 60.19 264 SER A O 1
ATOM 1902 N N . VAL A 1 265 ? 2.865 -17.123 -1.828 1.00 66.69 265 VAL A N 1
ATOM 1903 C CA . VAL A 1 265 ? 2.699 -17.973 -3.014 1.00 66.69 265 VAL A CA 1
ATOM 1904 C C . VAL A 1 265 ? 1.330 -18.655 -3.043 1.00 66.69 265 VAL A C 1
ATOM 1906 O O . VAL A 1 265 ? 0.899 -19.280 -2.074 1.00 66.69 265 VAL A O 1
ATOM 1909 N N . ASP A 1 266 ? 0.670 -18.577 -4.194 1.00 62.25 266 ASP A N 1
ATOM 1910 C CA . ASP A 1 266 ? -0.528 -19.348 -4.503 1.00 62.25 266 ASP A CA 1
ATOM 1911 C C . ASP A 1 266 ? -0.153 -20.841 -4.659 1.00 62.25 266 ASP A C 1
ATOM 1913 O O . ASP A 1 266 ? 0.649 -21.182 -5.541 1.00 62.25 266 ASP A O 1
ATOM 1917 N N . PRO A 1 267 ? -0.708 -21.750 -3.830 1.00 65.69 267 PRO A N 1
ATOM 1918 C CA . PRO A 1 267 ? -0.399 -23.179 -3.882 1.00 65.69 267 PRO A CA 1
ATOM 1919 C C . PRO A 1 267 ? -0.685 -23.828 -5.242 1.00 65.69 267 PRO A C 1
ATOM 1921 O O . PRO A 1 267 ? 0.016 -24.767 -5.626 1.00 65.69 267 PRO A O 1
ATOM 1924 N N . ASP A 1 268 ? -1.670 -23.318 -5.985 1.00 66.44 268 ASP A N 1
ATOM 1925 C CA . ASP A 1 268 ? -2.054 -23.846 -7.297 1.00 66.44 268 ASP A CA 1
ATOM 1926 C C . ASP A 1 268 ? -1.154 -23.304 -8.423 1.00 66.44 268 ASP A C 1
ATOM 1928 O O . ASP A 1 268 ? -1.159 -23.810 -9.549 1.00 66.44 268 ASP A O 1
ATOM 1932 N N . ARG A 1 269 ? -0.325 -22.296 -8.120 1.00 66.75 269 ARG A N 1
ATOM 1933 C CA . ARG A 1 269 ? 0.561 -21.600 -9.061 1.00 66.75 269 ARG A CA 1
ATOM 1934 C C . ARG A 1 269 ? 1.991 -21.513 -8.522 1.00 66.75 269 ARG A C 1
ATOM 1936 O O . ARG A 1 269 ? 2.555 -20.440 -8.315 1.00 66.75 269 ARG A O 1
ATOM 1943 N N . SER A 1 270 ? 2.594 -22.682 -8.326 1.00 80.25 270 SER A N 1
ATOM 1944 C CA . SER A 1 270 ? 3.939 -22.832 -7.754 1.00 80.25 270 SER A CA 1
ATOM 1945 C C . SER A 1 270 ? 5.066 -22.156 -8.553 1.00 80.25 270 SER A C 1
ATOM 1947 O O . SER A 1 270 ? 5.067 -22.117 -9.790 1.00 80.25 270 SER A O 1
ATOM 1949 N N . ASN A 1 271 ? 6.103 -21.708 -7.843 1.00 83.62 271 ASN A N 1
ATOM 1950 C CA . ASN A 1 271 ? 7.304 -21.130 -8.447 1.00 83.62 271 ASN A CA 1
ATOM 1951 C C . ASN A 1 271 ? 8.408 -22.168 -8.700 1.00 83.62 271 ASN A C 1
ATOM 1953 O O . ASN A 1 271 ? 8.477 -23.214 -8.055 1.00 83.62 271 ASN A O 1
ATOM 1957 N N . ASP A 1 272 ? 9.319 -21.823 -9.605 1.00 88.75 272 ASP A N 1
ATOM 1958 C CA . ASP A 1 272 ? 10.618 -22.470 -9.774 1.00 88.75 272 ASP A CA 1
ATOM 1959 C C . ASP A 1 272 ? 11.706 -21.493 -9.329 1.00 88.75 272 ASP A C 1
ATOM 1961 O O . ASP A 1 272 ? 11.687 -20.337 -9.748 1.00 88.75 272 ASP A O 1
ATOM 1965 N N . ILE A 1 273 ? 12.683 -21.939 -8.537 1.00 92.56 273 ILE A N 1
ATOM 1966 C CA . ILE A 1 273 ? 13.802 -21.088 -8.111 1.00 92.56 273 ILE A CA 1
ATOM 1967 C C . ILE A 1 273 ? 15.129 -21.785 -8.385 1.00 92.56 273 ILE A C 1
ATOM 1969 O O . ILE A 1 273 ? 15.357 -22.923 -7.964 1.00 92.56 273 ILE A O 1
ATOM 1973 N N . ARG A 1 274 ? 16.042 -21.070 -9.046 1.00 93.75 274 ARG A N 1
ATOM 1974 C CA . ARG A 1 274 ? 17.455 -21.437 -9.141 1.00 93.75 274 ARG A CA 1
ATOM 1975 C C . ARG A 1 274 ? 18.313 -20.334 -8.548 1.00 93.75 274 ARG A C 1
ATOM 1977 O O . ARG A 1 274 ? 18.217 -19.194 -8.978 1.00 93.75 274 ARG A O 1
ATOM 1984 N N . ILE A 1 275 ? 19.172 -20.681 -7.596 1.00 94.50 275 ILE A N 1
ATOM 1985 C CA . ILE A 1 275 ? 20.166 -19.768 -7.023 1.00 94.50 275 ILE A CA 1
ATOM 1986 C C . ILE A 1 275 ? 21.538 -20.189 -7.538 1.00 94.50 275 ILE A C 1
ATOM 1988 O O . ILE A 1 275 ? 21.905 -21.359 -7.431 1.00 94.50 275 ILE A O 1
ATOM 1992 N N . VAL A 1 276 ? 22.286 -19.249 -8.104 1.00 95.06 276 VAL A N 1
ATOM 1993 C CA . VAL A 1 276 ? 23.620 -19.444 -8.676 1.00 95.06 276 VAL A CA 1
ATOM 1994 C C . VAL A 1 276 ? 24.603 -18.542 -7.949 1.00 95.06 276 VAL A C 1
ATOM 1996 O O . VAL A 1 276 ? 24.403 -17.337 -7.864 1.00 95.06 276 VAL A O 1
ATOM 1999 N N . LEU A 1 277 ? 25.675 -19.134 -7.437 1.00 94.62 277 LEU A N 1
ATOM 2000 C CA . LEU A 1 277 ? 26.804 -18.440 -6.829 1.00 94.62 277 LEU A CA 1
ATOM 2001 C C . LEU A 1 277 ? 27.902 -18.311 -7.884 1.00 94.62 277 LEU A C 1
ATOM 2003 O O . LEU A 1 277 ? 28.360 -19.329 -8.416 1.00 94.62 277 LEU A O 1
ATOM 2007 N N . TRP A 1 278 ? 28.325 -17.091 -8.194 1.00 94.19 278 TRP A N 1
ATOM 2008 C CA . TRP A 1 278 ? 29.301 -16.822 -9.251 1.00 94.19 278 TRP A CA 1
ATOM 2009 C C . TRP A 1 278 ? 30.442 -15.911 -8.778 1.00 94.19 278 TRP A C 1
ATOM 2011 O O . TRP A 1 278 ? 30.276 -15.095 -7.881 1.00 94.19 278 TRP A O 1
ATOM 2021 N N . SER A 1 279 ? 31.620 -16.082 -9.373 1.00 91.69 279 SER A N 1
ATOM 2022 C CA . SER A 1 279 ? 32.770 -15.179 -9.232 1.00 91.69 279 SER A CA 1
ATOM 2023 C C . SER A 1 279 ? 33.466 -15.020 -10.592 1.00 91.69 279 SER A C 1
ATOM 2025 O O . SER A 1 279 ? 32.896 -14.438 -11.510 1.00 91.69 279 SER A O 1
ATOM 2027 N N . ALA A 1 280 ? 34.653 -15.601 -10.791 1.00 89.06 280 ALA A N 1
ATOM 2028 C CA . ALA A 1 280 ? 35.276 -15.711 -12.118 1.00 89.06 280 ALA A CA 1
ATOM 2029 C C . ALA A 1 280 ? 34.595 -16.780 -13.003 1.00 89.06 280 ALA A C 1
ATOM 2031 O O . ALA A 1 280 ? 34.867 -16.888 -14.193 1.00 89.06 280 ALA A O 1
ATOM 2032 N N . GLY A 1 281 ? 33.727 -17.590 -12.400 1.00 90.75 281 GLY A N 1
ATOM 2033 C CA . GLY A 1 281 ? 32.917 -18.635 -13.012 1.00 90.75 281 GLY A CA 1
ATOM 2034 C C . GLY A 1 281 ? 31.800 -19.036 -12.047 1.00 90.75 281 GLY A C 1
ATOM 2035 O O . GLY A 1 281 ? 31.688 -18.470 -10.958 1.00 90.75 281 GLY A O 1
ATOM 2036 N N . VAL A 1 282 ? 30.978 -20.021 -12.407 1.00 92.25 282 VAL A N 1
ATOM 2037 C CA . VAL A 1 282 ? 29.973 -20.552 -11.473 1.00 92.25 282 VAL A CA 1
ATOM 2038 C C . VAL A 1 282 ? 30.662 -21.403 -10.404 1.00 92.25 282 VAL A C 1
ATOM 2040 O O . VAL A 1 282 ? 31.319 -22.392 -10.722 1.00 92.25 282 VAL A O 1
ATOM 2043 N N . VAL A 1 283 ? 30.490 -21.025 -9.138 1.00 91.56 283 VAL A N 1
ATOM 2044 C CA . VAL A 1 283 ? 31.087 -21.683 -7.962 1.00 91.56 283 VAL A CA 1
ATOM 2045 C C . VAL A 1 283 ? 30.126 -22.704 -7.351 1.00 91.56 283 VAL A C 1
ATOM 2047 O O . VAL A 1 283 ? 30.548 -23.722 -6.807 1.00 91.56 283 VAL A O 1
ATOM 2050 N N . GLY A 1 284 ? 28.821 -22.461 -7.460 1.00 91.81 284 GLY A N 1
ATOM 2051 C CA . GLY A 1 284 ? 27.793 -23.372 -6.973 1.00 91.81 284 GLY A CA 1
ATOM 2052 C C . GLY A 1 284 ? 26.412 -22.979 -7.475 1.00 91.81 284 GLY A C 1
ATOM 2053 O O . GLY A 1 284 ? 26.190 -21.840 -7.874 1.00 91.81 284 GLY A O 1
ATOM 2054 N N . ALA A 1 285 ? 25.475 -23.922 -7.467 1.00 93.50 285 ALA A N 1
ATOM 2055 C CA . ALA A 1 285 ? 24.084 -23.649 -7.796 1.00 93.50 285 ALA A CA 1
ATOM 2056 C C . ALA A 1 285 ? 23.149 -24.631 -7.086 1.00 93.50 285 ALA A C 1
ATOM 2058 O O . ALA A 1 285 ? 23.518 -25.779 -6.831 1.00 93.50 285 ALA A O 1
ATOM 2059 N N . ILE A 1 286 ? 21.927 -24.190 -6.816 1.00 94.06 286 ILE A N 1
ATOM 2060 C CA . ILE A 1 286 ? 20.829 -25.022 -6.324 1.00 94.06 286 ILE A CA 1
ATOM 2061 C C . ILE A 1 286 ? 19.568 -24.696 -7.122 1.00 94.06 286 ILE A C 1
ATOM 2063 O O . ILE A 1 286 ? 19.304 -23.536 -7.420 1.00 94.06 286 ILE A O 1
ATOM 2067 N N . GLU A 1 287 ? 18.802 -25.719 -7.496 1.00 93.88 287 GLU A N 1
ATOM 2068 C CA . GLU A 1 287 ? 17.552 -25.576 -8.249 1.00 93.88 287 GLU A CA 1
ATOM 2069 C C . GLU A 1 287 ? 16.428 -26.343 -7.550 1.00 93.88 287 GLU A C 1
ATOM 2071 O O . GLU A 1 287 ? 16.637 -27.451 -7.040 1.00 93.88 287 GLU A O 1
ATOM 2076 N N . ARG A 1 288 ? 15.237 -25.748 -7.533 1.00 93.31 288 ARG A N 1
ATOM 2077 C CA . ARG A 1 288 ? 13.972 -26.372 -7.146 1.00 93.31 288 ARG A CA 1
ATOM 2078 C C . ARG A 1 288 ? 12.894 -25.980 -8.157 1.00 93.31 288 ARG A C 1
ATOM 2080 O O . ARG A 1 288 ? 12.867 -24.850 -8.638 1.00 93.31 288 ARG A O 1
ATOM 2087 N N . ARG A 1 289 ? 12.025 -26.931 -8.489 1.00 89.88 289 ARG A N 1
ATOM 2088 C CA . ARG A 1 289 ? 10.930 -26.790 -9.460 1.00 89.88 289 ARG A CA 1
ATOM 2089 C C . ARG A 1 289 ? 9.614 -27.069 -8.758 1.00 89.88 289 ARG A C 1
ATOM 2091 O O . ARG A 1 289 ? 9.585 -27.971 -7.926 1.00 89.88 289 ARG A O 1
ATOM 2098 N N . ASN A 1 290 ? 8.559 -26.356 -9.138 1.00 85.31 290 ASN A N 1
ATOM 2099 C CA . ASN A 1 290 ? 7.213 -26.489 -8.580 1.00 85.31 290 ASN A CA 1
ATOM 2100 C C . ASN A 1 290 ? 7.226 -26.541 -7.046 1.00 85.31 290 ASN A C 1
ATOM 2102 O O . ASN A 1 290 ? 6.758 -27.498 -6.434 1.00 85.31 290 ASN A O 1
ATOM 2106 N N . MET A 1 291 ? 7.859 -25.535 -6.447 1.00 85.56 291 MET A N 1
ATOM 2107 C CA . MET A 1 291 ? 8.186 -25.518 -5.028 1.00 85.56 291 MET A CA 1
ATOM 2108 C C . MET A 1 291 ? 6.944 -25.536 -4.140 1.00 85.56 291 MET A C 1
ATOM 2110 O O . MET A 1 291 ? 6.039 -24.721 -4.319 1.00 85.56 291 MET A O 1
ATOM 2114 N N . GLY A 1 292 ? 6.957 -26.414 -3.135 1.00 84.19 292 GLY A N 1
ATOM 2115 C CA . GLY A 1 292 ? 6.035 -26.371 -2.002 1.00 84.19 292 GLY A CA 1
ATOM 2116 C C . GLY A 1 292 ? 6.647 -25.673 -0.776 1.00 84.19 292 GLY A C 1
ATOM 2117 O O . GLY A 1 292 ? 7.836 -25.344 -0.775 1.00 84.19 292 GLY A O 1
ATOM 2118 N N . PRO A 1 293 ? 5.883 -25.493 0.320 1.00 81.31 293 PRO A N 1
ATOM 2119 C CA . PRO A 1 293 ? 6.354 -24.786 1.519 1.00 81.31 293 PRO A CA 1
ATOM 2120 C C . PRO A 1 293 ? 7.672 -25.326 2.104 1.00 81.31 293 PRO A C 1
ATOM 2122 O O . PRO A 1 293 ? 8.537 -24.556 2.514 1.00 81.31 293 PRO A O 1
ATOM 2125 N N . ALA A 1 294 ? 7.870 -26.649 2.086 1.00 86.50 294 ALA A N 1
ATOM 2126 C CA . ALA A 1 294 ? 9.093 -27.279 2.591 1.00 86.50 294 ALA A CA 1
ATOM 2127 C C . ALA A 1 294 ? 10.340 -26.952 1.745 1.00 86.50 294 ALA A C 1
ATOM 2129 O O . ALA A 1 294 ? 11.444 -26.864 2.287 1.00 86.50 294 ALA A O 1
ATOM 2130 N N . ASP A 1 295 ? 10.178 -26.741 0.434 1.00 91.50 295 ASP A N 1
ATOM 2131 C CA . ASP A 1 295 ? 11.287 -26.388 -0.457 1.00 91.50 295 ASP A CA 1
ATOM 2132 C C . ASP A 1 295 ? 11.819 -24.989 -0.151 1.00 91.50 295 ASP A C 1
ATOM 2134 O O . ASP A 1 295 ? 13.033 -24.775 -0.171 1.00 91.50 295 ASP A O 1
ATOM 2138 N N . TYR A 1 296 ? 10.929 -24.050 0.186 1.00 88.25 296 TYR A N 1
ATOM 2139 C CA . TYR A 1 296 ? 11.313 -22.702 0.599 1.00 88.25 296 TYR A CA 1
ATOM 2140 C C . TYR A 1 296 ? 12.126 -22.715 1.890 1.00 88.25 296 TYR A C 1
ATOM 2142 O O . TYR A 1 296 ? 13.204 -22.125 1.931 1.00 88.25 296 TYR A O 1
ATOM 2150 N N . THR A 1 297 ? 11.676 -23.452 2.910 1.00 88.12 297 THR A N 1
ATOM 2151 C CA . THR A 1 297 ? 12.427 -23.606 4.166 1.00 88.12 297 THR A CA 1
ATOM 2152 C C . THR A 1 297 ? 13.800 -24.241 3.930 1.00 88.12 297 THR A C 1
ATOM 2154 O O . THR A 1 297 ? 14.796 -23.818 4.520 1.00 88.12 297 THR A O 1
ATOM 2157 N N . ALA A 1 298 ? 13.889 -25.231 3.036 1.00 91.88 298 ALA A N 1
ATOM 2158 C CA . ALA A 1 298 ? 15.156 -25.869 2.695 1.00 91.88 298 ALA A CA 1
ATOM 2159 C C . ALA A 1 298 ? 16.115 -24.921 1.950 1.00 91.88 298 ALA A C 1
ATOM 2161 O O . ALA A 1 298 ? 17.312 -24.908 2.251 1.00 91.88 298 ALA A O 1
ATOM 2162 N N . LEU A 1 299 ? 15.615 -24.118 1.002 1.00 92.25 299 LEU A N 1
ATOM 2163 C CA . LEU A 1 299 ? 16.421 -23.104 0.312 1.00 92.25 299 LEU A CA 1
ATOM 2164 C C . LEU A 1 299 ? 16.869 -21.986 1.258 1.00 92.25 299 LEU A C 1
ATOM 2166 O O . LEU A 1 299 ? 18.018 -21.557 1.179 1.00 92.25 299 LEU A O 1
ATOM 2170 N N . GLU A 1 300 ? 16.003 -21.549 2.174 1.00 91.12 300 GLU A N 1
ATOM 2171 C CA . GLU A 1 300 ? 16.336 -20.557 3.200 1.00 91.12 300 GLU A CA 1
ATOM 2172 C C . GLU A 1 300 ? 17.488 -21.051 4.087 1.00 91.12 300 GLU A C 1
ATOM 2174 O O . GLU A 1 300 ? 18.499 -20.361 4.249 1.00 91.12 300 GLU A O 1
ATOM 2179 N N . ALA A 1 301 ? 17.381 -22.279 4.606 1.00 91.12 301 ALA A N 1
ATOM 2180 C CA . ALA A 1 301 ? 18.424 -22.895 5.421 1.00 91.12 301 ALA A CA 1
ATOM 2181 C C . ALA A 1 301 ? 19.743 -23.053 4.646 1.00 91.12 301 ALA A C 1
ATOM 2183 O O . ALA A 1 301 ? 20.817 -22.763 5.181 1.00 91.12 301 ALA A O 1
ATOM 2184 N N . TRP A 1 302 ? 19.671 -23.460 3.373 1.00 94.25 302 TRP A N 1
ATOM 2185 C CA . TRP A 1 302 ? 20.839 -23.542 2.496 1.00 94.25 302 TRP A CA 1
ATOM 2186 C C . TRP A 1 302 ? 21.507 -22.172 2.312 1.00 94.25 302 TRP A C 1
ATOM 2188 O O . TRP A 1 302 ? 22.725 -22.063 2.462 1.00 94.25 302 TRP A O 1
ATOM 2198 N N . MET A 1 303 ? 20.720 -21.117 2.075 1.00 92.06 303 MET A N 1
ATOM 2199 C CA . MET A 1 303 ? 21.221 -19.753 1.892 1.00 92.06 303 MET A CA 1
ATOM 2200 C C . MET A 1 303 ? 21.926 -19.228 3.150 1.00 92.06 303 MET A C 1
ATOM 2202 O O . MET A 1 303 ? 23.017 -18.655 3.073 1.00 92.06 303 MET A O 1
ATOM 2206 N N . LEU A 1 304 ? 21.342 -19.460 4.330 1.00 89.69 304 LEU A N 1
ATOM 2207 C CA . LEU A 1 304 ? 21.927 -19.058 5.613 1.00 89.69 304 LEU A CA 1
ATOM 2208 C C . LEU A 1 304 ? 23.187 -19.866 5.973 1.00 89.69 304 LEU A C 1
ATOM 2210 O O . LEU A 1 304 ? 24.071 -19.334 6.651 1.00 89.69 304 LEU A O 1
ATOM 2214 N N . GLY A 1 305 ? 23.313 -21.095 5.465 1.00 90.88 305 GLY A N 1
ATOM 2215 C CA . GLY A 1 305 ? 24.464 -21.977 5.674 1.00 90.88 305 GLY A CA 1
ATOM 2216 C C . GLY A 1 305 ? 25.726 -21.636 4.868 1.00 90.88 305 GLY A C 1
ATOM 2217 O O . GLY A 1 305 ? 26.787 -22.185 5.159 1.00 90.88 305 GLY A O 1
ATOM 2218 N N . LEU A 1 306 ? 25.656 -20.737 3.876 1.00 91.69 306 LEU A N 1
ATOM 2219 C CA . LEU A 1 306 ? 26.818 -20.371 3.049 1.00 91.69 306 LEU A CA 1
ATOM 2220 C C . LEU A 1 306 ? 27.942 -19.696 3.860 1.00 91.69 306 LEU A C 1
ATOM 2222 O O . LEU A 1 306 ? 27.693 -19.027 4.861 1.00 91.69 306 LEU A O 1
ATOM 2226 N N . SER A 1 307 ? 29.195 -19.814 3.421 1.00 89.88 307 SER A N 1
ATOM 2227 C CA . SER A 1 307 ? 30.316 -19.098 4.051 1.00 89.88 307 SER A CA 1
ATOM 2228 C C . SER A 1 307 ? 30.214 -17.586 3.816 1.00 89.88 307 SER A C 1
ATOM 2230 O O . SER A 1 307 ? 29.811 -17.150 2.740 1.00 89.88 307 SER A O 1
ATOM 2232 N N . ASN A 1 308 ? 30.631 -16.780 4.800 1.00 88.06 308 ASN A N 1
ATOM 2233 C CA . ASN A 1 308 ? 30.829 -15.337 4.603 1.00 88.06 308 ASN A CA 1
ATOM 2234 C C . ASN A 1 308 ? 32.206 -15.020 3.993 1.00 88.06 308 ASN A C 1
ATOM 2236 O O . ASN A 1 308 ? 32.478 -13.868 3.672 1.00 88.06 308 ASN A O 1
ATOM 2240 N N . SER A 1 309 ? 33.085 -16.016 3.871 1.00 89.50 309 SER A N 1
ATOM 2241 C CA . SER A 1 309 ? 34.402 -15.880 3.253 1.00 89.50 309 SER A CA 1
ATOM 2242 C C . SER A 1 309 ? 34.342 -16.339 1.803 1.00 89.50 309 SER A C 1
ATOM 2244 O O . SER A 1 309 ? 34.100 -17.517 1.538 1.00 89.50 309 SER A O 1
ATOM 2246 N N . THR A 1 310 ? 34.578 -15.405 0.889 1.00 88.50 310 THR A N 1
ATOM 2247 C CA . THR A 1 310 ? 34.491 -15.601 -0.561 1.00 88.50 310 THR A CA 1
ATOM 2248 C C . THR A 1 310 ? 35.805 -15.222 -1.256 1.00 88.50 310 THR A C 1
ATOM 2250 O O . THR A 1 310 ? 36.665 -14.564 -0.662 1.00 88.50 310 THR A O 1
ATOM 2253 N N . SER A 1 311 ? 36.012 -15.683 -2.494 1.00 86.31 311 SER A N 1
ATOM 2254 C CA . SER A 1 311 ? 37.239 -15.441 -3.267 1.00 86.31 311 SER A CA 1
ATOM 2255 C C . SER A 1 311 ? 36.996 -15.556 -4.779 1.00 86.31 311 SER A C 1
ATOM 2257 O O . SER A 1 311 ? 36.001 -16.124 -5.226 1.00 86.31 311 SER A O 1
ATOM 2259 N N . GLY A 1 312 ? 37.918 -15.016 -5.579 1.00 85.94 312 GLY A N 1
ATOM 2260 C CA . GLY A 1 312 ? 37.819 -14.984 -7.045 1.00 85.94 312 GLY A CA 1
ATOM 2261 C C . GLY A 1 312 ? 37.492 -13.594 -7.597 1.00 85.94 312 GLY A C 1
ATOM 2262 O O . GLY A 1 312 ? 37.237 -12.666 -6.830 1.00 85.94 312 GLY A O 1
ATOM 2263 N N . GLY A 1 313 ? 37.561 -13.455 -8.925 1.00 86.62 313 GLY A N 1
ATOM 2264 C CA . GLY A 1 313 ? 37.228 -12.215 -9.642 1.00 86.62 313 GLY A CA 1
ATOM 2265 C C . GLY A 1 313 ? 35.722 -12.014 -9.832 1.00 86.62 313 GLY A C 1
ATOM 2266 O O . GLY A 1 313 ? 34.937 -12.868 -9.430 1.00 86.62 313 GLY A O 1
ATOM 2267 N N . THR A 1 314 ? 35.337 -10.910 -10.471 1.00 87.94 314 THR A N 1
ATOM 2268 C CA . THR A 1 314 ? 33.936 -10.474 -10.613 1.00 87.94 314 THR A CA 1
ATOM 2269 C C . THR A 1 314 ? 33.530 -10.496 -12.089 1.00 87.94 314 THR A C 1
ATOM 2271 O O . THR A 1 314 ? 33.508 -9.461 -12.754 1.00 87.94 314 THR A O 1
ATOM 2274 N N . SER A 1 315 ? 33.259 -11.686 -12.640 1.00 90.81 315 SER A N 1
ATOM 2275 C CA . SER A 1 315 ? 32.929 -11.853 -14.065 1.00 90.81 315 SER A CA 1
ATOM 2276 C C . SER A 1 315 ? 31.418 -11.910 -14.271 1.00 90.81 315 SER A C 1
ATOM 2278 O O . SER A 1 315 ? 30.783 -12.922 -13.982 1.00 90.81 315 SER A O 1
ATOM 2280 N N . PHE A 1 316 ? 30.825 -10.831 -14.785 1.00 90.75 316 PHE A N 1
ATOM 2281 C CA . PHE A 1 316 ? 29.364 -10.718 -14.911 1.00 90.75 316 PHE A CA 1
ATOM 2282 C C . PHE A 1 316 ? 28.748 -11.774 -15.837 1.00 90.75 316 PHE A C 1
ATOM 2284 O O . PHE A 1 316 ? 27.626 -12.217 -15.615 1.00 90.75 316 PHE A O 1
ATOM 2291 N N . ASP A 1 317 ? 29.459 -12.212 -16.871 1.00 89.50 317 ASP A N 1
ATOM 2292 C CA . ASP A 1 317 ? 28.989 -13.238 -17.802 1.00 89.50 317 ASP A CA 1
ATOM 2293 C C . ASP A 1 317 ? 28.764 -14.589 -17.113 1.00 89.50 317 ASP A C 1
ATOM 2295 O O . ASP A 1 317 ? 27.785 -15.273 -17.424 1.00 89.50 317 ASP A O 1
ATOM 2299 N N . ALA A 1 318 ? 29.585 -14.922 -16.108 1.00 91.19 318 ALA A N 1
ATOM 2300 C CA . ALA A 1 318 ? 29.449 -16.142 -15.316 1.00 91.19 318 ALA A CA 1
ATOM 2301 C C . ALA A 1 318 ? 28.078 -16.247 -14.631 1.00 91.19 318 ALA A C 1
ATOM 2303 O O . ALA A 1 318 ? 27.542 -17.350 -14.492 1.00 91.19 318 ALA A O 1
ATOM 2304 N N . ALA A 1 319 ? 27.486 -15.109 -14.261 1.00 90.81 319 ALA A N 1
ATOM 2305 C CA . ALA A 1 319 ? 26.176 -15.041 -13.629 1.00 90.81 319 ALA A CA 1
ATOM 2306 C C . ALA A 1 319 ? 25.056 -15.596 -14.522 1.00 90.81 319 ALA A C 1
ATOM 2308 O O . ALA A 1 319 ? 24.100 -16.182 -14.015 1.00 90.81 319 ALA A O 1
ATOM 2309 N N . PHE A 1 320 ? 25.173 -15.464 -15.847 1.00 90.44 320 PHE A N 1
ATOM 2310 C CA . PHE A 1 320 ? 24.086 -15.748 -16.792 1.00 90.44 320 PHE A CA 1
ATOM 2311 C C . PHE A 1 320 ? 24.236 -17.068 -17.556 1.00 90.44 320 PHE A C 1
ATOM 2313 O O . PHE A 1 320 ? 23.275 -17.510 -18.187 1.00 90.44 320 PHE A O 1
ATOM 2320 N N . VAL A 1 321 ? 25.388 -17.747 -17.473 1.00 90.69 321 VAL A N 1
ATOM 2321 C CA . VAL A 1 321 ? 25.678 -18.971 -18.255 1.00 90.69 321 VAL A CA 1
ATOM 2322 C C . VAL A 1 321 ? 24.627 -20.073 -18.057 1.00 90.69 321 VAL A C 1
ATOM 2324 O O . VAL A 1 321 ? 24.340 -20.831 -18.981 1.00 90.69 321 VAL A O 1
ATOM 2327 N N . GLN A 1 322 ? 24.019 -20.167 -16.870 1.00 91.25 322 GLN A N 1
ATOM 2328 C CA . GLN A 1 322 ? 23.023 -21.201 -16.557 1.00 91.25 322 GLN A CA 1
ATOM 2329 C C . GLN A 1 322 ? 21.566 -20.746 -16.744 1.00 91.25 322 GLN A C 1
ATOM 2331 O O . GLN A 1 322 ? 20.657 -21.575 -16.651 1.00 91.25 322 GLN A O 1
ATOM 2336 N N . ALA A 1 323 ? 21.324 -19.464 -17.034 1.00 87.19 323 ALA A N 1
ATOM 2337 C CA . ALA A 1 323 ? 19.976 -18.900 -17.103 1.00 87.19 323 ALA A CA 1
ATOM 2338 C C . ALA A 1 323 ? 19.154 -19.495 -18.259 1.00 87.19 323 ALA A C 1
ATOM 2340 O O . ALA A 1 323 ? 17.997 -19.869 -18.066 1.00 87.19 323 ALA A O 1
ATOM 2341 N N . ALA A 1 324 ? 19.761 -19.671 -19.439 1.00 84.44 324 ALA A N 1
ATOM 2342 C CA . ALA A 1 324 ? 19.080 -20.228 -20.612 1.00 84.44 324 ALA A CA 1
ATOM 2343 C C . ALA A 1 324 ? 18.547 -21.648 -20.351 1.00 84.44 324 ALA A C 1
ATOM 2345 O O . ALA A 1 324 ? 17.387 -21.949 -20.637 1.00 84.44 324 ALA A O 1
ATOM 2346 N N . ALA A 1 325 ? 19.381 -22.503 -19.752 1.00 88.25 325 ALA A N 1
ATOM 2347 C CA . ALA A 1 325 ? 19.011 -23.873 -19.410 1.00 88.25 325 ALA A CA 1
ATOM 2348 C C . ALA A 1 325 ? 17.895 -23.915 -18.352 1.00 88.25 325 ALA A C 1
ATOM 2350 O O . ALA A 1 325 ? 16.949 -24.692 -18.481 1.00 88.25 325 ALA A O 1
ATOM 2351 N N . PHE A 1 326 ? 17.965 -23.049 -17.336 1.00 89.62 326 PHE A N 1
ATOM 2352 C CA . PHE A 1 326 ? 16.930 -22.957 -16.309 1.00 89.62 326 PHE A CA 1
ATOM 2353 C C . PHE A 1 326 ? 15.577 -22.524 -16.892 1.00 89.62 326 PHE A C 1
ATOM 2355 O O . PHE A 1 326 ? 14.564 -23.194 -16.665 1.00 89.62 326 PHE A O 1
ATOM 2362 N N . PHE A 1 327 ? 15.556 -21.452 -17.686 1.00 84.56 327 PHE A N 1
ATOM 2363 C CA . PHE A 1 327 ? 14.324 -20.933 -18.277 1.00 84.56 327 PHE A CA 1
ATOM 2364 C C . PHE A 1 327 ? 13.719 -21.855 -19.334 1.00 84.56 327 PHE A C 1
ATOM 2366 O O . PHE A 1 327 ? 12.494 -21.890 -19.461 1.00 84.56 327 PHE A O 1
ATOM 2373 N N . GLY A 1 328 ? 14.540 -22.642 -20.037 1.00 77.19 328 GLY A N 1
ATOM 2374 C CA . GLY A 1 328 ? 14.064 -23.680 -20.953 1.00 77.19 328 GLY A CA 1
ATOM 2375 C C . GLY A 1 328 ? 13.217 -24.759 -20.265 1.00 77.19 328 GLY A C 1
ATOM 2376 O O . GLY A 1 328 ? 12.308 -25.302 -20.884 1.00 77.19 328 GLY A O 1
ATOM 2377 N N . GLY A 1 329 ? 13.461 -25.027 -18.977 1.00 73.88 329 GLY A N 1
ATOM 2378 C CA . GLY A 1 329 ? 12.683 -25.980 -18.175 1.00 73.88 329 GLY A CA 1
ATOM 2379 C C . GLY A 1 329 ? 11.442 -25.401 -17.481 1.00 73.88 329 GLY A C 1
ATOM 2380 O O . GLY A 1 329 ? 10.669 -26.165 -16.916 1.00 73.88 329 GLY A O 1
ATOM 2381 N N . GLY A 1 330 ? 11.248 -24.074 -17.495 1.00 61.53 330 GLY A N 1
ATOM 2382 C CA . GLY A 1 330 ? 10.210 -23.377 -16.711 1.00 61.53 330 GLY A CA 1
ATOM 2383 C C . GLY A 1 330 ? 8.849 -23.208 -17.399 1.00 61.53 330 GLY A C 1
ATOM 2384 O O . GLY A 1 330 ? 7.965 -22.556 -16.851 1.00 61.53 330 GLY A O 1
ATOM 2385 N N . GLY A 1 331 ? 8.664 -23.744 -18.610 1.00 69.94 331 GLY A N 1
ATOM 2386 C CA . GLY A 1 331 ? 7.397 -23.651 -19.345 1.00 69.94 331 GLY A CA 1
ATOM 2387 C C . GLY A 1 331 ? 6.954 -22.206 -19.631 1.00 69.94 331 GLY A C 1
ATOM 2388 O O . GLY A 1 331 ? 7.740 -21.391 -20.128 1.00 69.94 331 GLY A O 1
ATOM 2389 N N . SER A 1 332 ? 5.681 -21.908 -19.344 1.00 67.94 332 SER A N 1
ATOM 2390 C CA . SER A 1 332 ? 5.034 -20.599 -19.543 1.00 67.94 332 SER A CA 1
ATOM 2391 C C . SER A 1 332 ? 5.131 -19.648 -18.344 1.00 67.94 332 SER A C 1
ATOM 2393 O O . SER A 1 332 ? 4.561 -18.560 -18.409 1.00 67.94 332 SER A O 1
ATOM 2395 N N . LYS A 1 333 ? 5.831 -20.038 -17.268 1.00 67.50 333 LYS A N 1
ATOM 2396 C CA . LYS A 1 333 ? 5.986 -19.223 -16.054 1.00 67.50 333 LYS A CA 1
ATOM 2397 C C . LYS A 1 333 ? 6.663 -17.882 -16.359 1.00 67.50 333 LYS A C 1
ATOM 2399 O O . LYS A 1 333 ? 7.509 -17.793 -17.258 1.00 67.50 333 LYS A O 1
ATOM 2404 N N . ARG A 1 334 ? 6.339 -16.840 -15.583 1.00 67.56 334 ARG A N 1
ATOM 2405 C CA . ARG A 1 334 ? 7.007 -15.526 -15.676 1.00 67.56 334 ARG A CA 1
ATOM 2406 C C . ARG A 1 334 ? 8.492 -15.688 -15.358 1.00 67.56 334 ARG A C 1
ATOM 2408 O O . ARG A 1 334 ? 8.836 -16.273 -14.340 1.00 67.56 334 ARG A O 1
ATOM 2415 N N . ARG A 1 335 ? 9.384 -15.169 -16.200 1.00 77.44 335 ARG A N 1
ATOM 2416 C CA . ARG A 1 335 ? 10.836 -15.340 -16.032 1.00 77.44 335 ARG A CA 1
ATOM 2417 C C . ARG A 1 335 ? 11.445 -14.118 -15.370 1.00 77.44 335 ARG A C 1
ATOM 2419 O O . ARG A 1 335 ? 11.316 -13.014 -15.890 1.00 77.44 335 ARG A O 1
ATOM 2426 N N . ILE A 1 336 ? 12.113 -14.341 -14.248 1.00 78.00 336 ILE A N 1
ATOM 2427 C CA . ILE A 1 336 ? 12.694 -13.299 -13.408 1.00 78.00 336 ILE A CA 1
ATOM 2428 C C . ILE A 1 336 ? 14.159 -13.645 -13.151 1.00 78.00 336 ILE A C 1
ATOM 2430 O O . ILE A 1 336 ? 14.477 -14.794 -12.851 1.00 78.00 336 ILE A O 1
ATOM 2434 N N . VAL A 1 337 ? 15.045 -12.660 -13.236 1.00 82.75 337 VAL A N 1
ATOM 2435 C CA . VAL A 1 337 ? 16.443 -12.734 -12.826 1.00 82.75 337 VAL A CA 1
ATOM 2436 C C . VAL A 1 337 ? 16.704 -11.693 -11.743 1.00 82.75 337 VAL A C 1
ATOM 2438 O O . VAL A 1 337 ? 16.366 -10.527 -11.903 1.00 82.75 337 VAL A O 1
ATOM 2441 N N . ILE A 1 338 ? 17.346 -12.112 -10.660 1.00 84.94 338 ILE A N 1
ATOM 2442 C CA . ILE A 1 338 ? 17.839 -11.244 -9.591 1.00 84.94 338 ILE A CA 1
ATOM 2443 C C . ILE A 1 338 ? 19.357 -11.290 -9.655 1.00 84.94 338 ILE A C 1
ATOM 2445 O O . ILE A 1 338 ? 19.947 -12.334 -9.391 1.00 84.94 338 ILE A O 1
ATOM 2449 N N . PHE A 1 339 ? 19.987 -10.189 -10.030 1.00 87.94 339 PHE A N 1
ATOM 2450 C CA . PHE A 1 339 ? 21.429 -10.072 -10.180 1.00 87.94 339 PHE A CA 1
ATOM 2451 C C . PHE A 1 339 ? 21.987 -9.204 -9.052 1.00 87.94 339 PHE A C 1
ATOM 2453 O O . PHE A 1 339 ? 21.731 -8.006 -9.003 1.00 87.94 339 PHE A O 1
ATOM 2460 N N . VAL A 1 340 ? 22.733 -9.806 -8.128 1.00 87.88 340 VAL A N 1
ATOM 2461 C CA . VAL A 1 340 ? 23.299 -9.111 -6.962 1.00 87.88 340 VAL A CA 1
ATOM 2462 C C . VAL A 1 340 ? 24.818 -9.115 -7.058 1.00 87.88 340 VAL A C 1
ATOM 2464 O O . VAL A 1 340 ? 25.411 -10.180 -7.224 1.00 87.88 340 VAL A O 1
ATOM 2467 N N . THR A 1 341 ? 25.435 -7.939 -6.943 1.00 89.75 341 THR A N 1
ATOM 2468 C CA . THR A 1 341 ? 26.890 -7.717 -7.019 1.00 89.75 341 THR A CA 1
ATOM 2469 C C . THR A 1 341 ? 27.288 -6.489 -6.194 1.00 89.75 341 THR A C 1
ATOM 2471 O O . THR A 1 341 ? 26.434 -5.798 -5.645 1.00 89.75 341 THR A O 1
ATOM 2474 N N . ASP A 1 342 ? 28.578 -6.199 -6.063 1.00 82.06 342 ASP A N 1
ATOM 2475 C CA . ASP A 1 342 ? 29.061 -4.905 -5.574 1.00 82.06 342 ASP A CA 1
ATOM 2476 C C . ASP A 1 342 ? 29.189 -3.850 -6.686 1.00 82.06 342 ASP A C 1
ATOM 2478 O O . ASP A 1 342 ? 29.324 -2.673 -6.374 1.00 82.06 342 ASP A O 1
ATOM 2482 N N . GLY A 1 343 ? 29.072 -4.241 -7.959 1.00 81.56 343 GLY A N 1
ATOM 2483 C CA . GLY A 1 343 ? 29.021 -3.331 -9.104 1.00 81.56 343 GLY A CA 1
ATOM 2484 C C . GLY A 1 343 ? 30.361 -3.050 -9.783 1.00 81.56 343 GLY A C 1
ATOM 2485 O O . GLY A 1 343 ? 30.384 -2.282 -10.744 1.00 81.56 343 GLY A O 1
ATOM 2486 N N . GLU A 1 344 ? 31.455 -3.688 -9.353 1.00 87.06 344 GLU A N 1
ATOM 2487 C CA . GLU A 1 344 ? 32.786 -3.530 -9.958 1.00 87.06 344 GLU A CA 1
ATOM 2488 C C . GLU A 1 344 ? 33.201 -4.786 -10.757 1.00 87.06 344 GLU A C 1
ATOM 2490 O O . GLU A 1 344 ? 33.897 -5.666 -10.242 1.00 87.06 344 GLU A O 1
ATOM 2495 N N . PRO A 1 345 ? 32.810 -4.908 -12.042 1.00 86.69 345 PRO A N 1
ATOM 2496 C CA . PRO A 1 345 ? 33.186 -6.052 -12.866 1.00 86.69 345 PRO A CA 1
ATOM 2497 C C . PRO A 1 345 ? 34.695 -6.085 -13.138 1.00 86.69 345 PRO A C 1
ATOM 2499 O O . PRO A 1 345 ? 35.316 -5.086 -13.510 1.00 86.69 345 PRO A O 1
ATOM 2502 N N . SER A 1 346 ? 35.278 -7.278 -13.065 1.00 85.94 346 SER A N 1
ATOM 2503 C CA . SER A 1 346 ? 36.684 -7.530 -13.371 1.00 85.94 346 SER A CA 1
ATOM 2504 C C . SER A 1 346 ? 36.834 -8.849 -14.142 1.00 85.94 346 SER A C 1
ATOM 2506 O O . SER A 1 346 ? 36.660 -9.918 -13.548 1.00 85.94 346 SER A O 1
ATOM 2508 N N . PRO A 1 347 ? 37.164 -8.804 -15.452 1.00 86.44 347 PRO A N 1
ATOM 2509 C CA . PRO A 1 347 ? 37.435 -7.609 -16.263 1.00 86.44 347 PRO A CA 1
ATOM 2510 C C . PRO A 1 347 ? 36.158 -6.830 -16.627 1.00 86.44 347 PRO A C 1
ATOM 2512 O O . PRO A 1 347 ? 35.083 -7.414 -16.750 1.00 86.44 347 PRO A O 1
ATOM 2515 N N . ALA A 1 348 ? 36.276 -5.527 -16.911 1.00 79.56 348 ALA A N 1
ATOM 2516 C CA . ALA A 1 348 ? 35.140 -4.687 -17.324 1.00 79.56 348 ALA A CA 1
ATOM 2517 C C . ALA A 1 348 ? 34.445 -5.174 -18.616 1.00 79.56 348 ALA A C 1
ATOM 2519 O O . ALA A 1 348 ? 33.247 -4.967 -18.800 1.00 79.56 348 ALA A O 1
ATOM 2520 N N . SER A 1 349 ? 35.173 -5.877 -19.494 1.00 83.25 349 SER A N 1
ATOM 2521 C CA . SER A 1 349 ? 34.626 -6.501 -20.708 1.00 83.25 349 SER A CA 1
ATOM 2522 C C . SER A 1 349 ? 33.640 -7.643 -20.428 1.00 83.25 349 SER A C 1
ATOM 2524 O O . SER A 1 349 ? 32.875 -8.012 -21.319 1.00 83.25 349 SER A O 1
ATOM 2526 N N . SER A 1 350 ? 33.613 -8.190 -19.206 1.00 87.25 350 SER A N 1
ATOM 2527 C CA . SER A 1 350 ? 32.650 -9.231 -18.813 1.00 87.25 350 SER A CA 1
ATOM 2528 C C . SER A 1 350 ? 31.196 -8.746 -18.884 1.00 87.25 350 SER A C 1
ATOM 2530 O O . SER A 1 350 ? 30.299 -9.544 -19.145 1.00 87.25 350 SER A O 1
ATOM 2532 N N . VAL A 1 351 ? 30.951 -7.436 -18.757 1.00 82.31 351 VAL A N 1
ATOM 2533 C CA . VAL A 1 351 ? 29.610 -6.844 -18.903 1.00 82.31 351 VAL A CA 1
ATOM 2534 C C . VAL A 1 351 ? 29.081 -7.014 -20.331 1.00 82.31 351 VAL A C 1
ATOM 2536 O O . VAL A 1 351 ? 27.924 -7.382 -20.529 1.00 82.31 351 VAL A O 1
ATOM 2539 N N . ASP A 1 352 ? 29.923 -6.794 -21.346 1.00 76.81 352 ASP A N 1
ATOM 2540 C CA . ASP A 1 352 ? 29.534 -6.973 -22.752 1.00 76.81 352 ASP A CA 1
ATOM 2541 C C . ASP A 1 352 ? 29.261 -8.443 -23.084 1.00 76.81 352 ASP A C 1
ATOM 2543 O O . ASP A 1 352 ? 28.327 -8.755 -23.828 1.00 76.81 352 ASP A O 1
ATOM 2547 N N . ALA A 1 353 ? 30.043 -9.351 -22.495 1.00 80.00 353 ALA A N 1
ATOM 2548 C CA . ALA A 1 353 ? 29.829 -10.787 -22.616 1.00 80.00 353 ALA A CA 1
ATOM 2549 C C . ALA A 1 353 ? 28.510 -11.225 -21.950 1.00 80.00 353 ALA A C 1
ATOM 2551 O O . ALA A 1 353 ? 27.734 -11.963 -22.559 1.00 80.00 353 ALA A O 1
ATOM 2552 N N . ALA A 1 354 ? 28.193 -10.704 -20.761 1.00 80.75 354 ALA A N 1
ATOM 2553 C CA . ALA A 1 354 ? 26.916 -10.947 -20.090 1.00 80.75 354 ALA A CA 1
ATOM 2554 C C . ALA A 1 354 ? 25.728 -10.464 -20.934 1.00 80.75 354 ALA A C 1
ATOM 2556 O O . ALA A 1 354 ? 24.768 -11.204 -21.145 1.00 80.75 354 ALA A O 1
ATOM 2557 N N . LEU A 1 355 ? 25.820 -9.260 -21.507 1.00 72.06 355 LEU A N 1
ATOM 2558 C CA . LEU A 1 355 ? 24.802 -8.714 -22.408 1.00 72.06 355 LEU A CA 1
ATOM 2559 C C . LEU A 1 355 ? 24.588 -9.567 -23.661 1.00 72.06 355 LEU A C 1
ATOM 2561 O O . LEU A 1 355 ? 23.462 -9.669 -24.152 1.00 72.06 355 LEU A O 1
ATOM 2565 N N . ALA A 1 356 ? 25.645 -10.181 -24.196 1.00 75.44 356 ALA A N 1
ATOM 2566 C CA . ALA A 1 356 ? 25.520 -11.110 -25.313 1.00 75.44 356 ALA A CA 1
ATOM 2567 C C . ALA A 1 356 ? 24.708 -12.355 -24.922 1.00 75.44 356 ALA A C 1
ATOM 2569 O O . ALA A 1 356 ? 23.840 -12.764 -25.690 1.00 75.44 356 ALA A O 1
ATOM 2570 N N . ILE A 1 357 ? 24.926 -12.898 -23.719 1.00 77.38 357 ILE A N 1
ATOM 2571 C CA . ILE A 1 357 ? 24.153 -14.030 -23.185 1.00 77.38 357 ILE A CA 1
ATOM 2572 C C . ILE A 1 357 ? 22.695 -13.620 -22.946 1.00 77.38 357 ILE A C 1
ATOM 2574 O O . ILE A 1 357 ? 21.790 -14.302 -23.423 1.00 77.38 357 ILE A O 1
ATOM 2578 N N . ILE A 1 358 ? 22.451 -12.483 -22.286 1.00 76.94 358 ILE A N 1
ATOM 2579 C CA . ILE A 1 358 ? 21.104 -11.977 -21.965 1.00 76.94 358 ILE A CA 1
ATOM 2580 C C . ILE A 1 358 ? 20.230 -11.852 -23.217 1.00 76.94 358 ILE A C 1
ATOM 2582 O O . ILE A 1 358 ? 19.064 -12.233 -23.197 1.00 76.94 358 ILE A O 1
ATOM 2586 N N . ARG A 1 359 ? 20.796 -11.401 -24.343 1.00 72.44 359 ARG A N 1
ATOM 2587 C CA . ARG A 1 359 ? 20.072 -11.281 -25.625 1.00 72.44 359 ARG A CA 1
ATOM 2588 C C . ARG A 1 359 ? 19.587 -12.614 -26.197 1.00 72.44 359 ARG A C 1
ATOM 2590 O O . ARG A 1 359 ? 18.712 -12.608 -27.057 1.00 72.44 359 ARG A O 1
ATOM 2597 N N . THR A 1 360 ? 20.171 -13.730 -25.766 1.00 76.06 360 THR A N 1
ATOM 2598 C CA . THR A 1 360 ? 19.753 -15.080 -26.173 1.00 76.06 360 THR A CA 1
ATOM 2599 C C . THR A 1 360 ? 18.709 -15.685 -25.237 1.00 76.06 360 THR A C 1
ATOM 2601 O O . THR A 1 360 ? 18.117 -16.711 -25.572 1.00 76.06 360 THR A O 1
ATOM 2604 N N . LEU A 1 361 ? 18.475 -15.071 -24.072 1.00 72.94 361 LEU A N 1
ATOM 2605 C CA . LEU A 1 361 ? 17.478 -15.547 -23.126 1.00 72.94 361 LEU A CA 1
ATOM 2606 C C . LEU A 1 361 ? 16.065 -15.271 -23.658 1.00 72.94 361 LEU A C 1
ATOM 2608 O O . LEU A 1 361 ? 15.832 -14.261 -24.330 1.00 72.94 361 LEU A O 1
ATOM 2612 N N . PRO A 1 362 ? 15.089 -16.141 -23.340 1.00 63.41 362 PRO A N 1
ATOM 2613 C CA . PRO A 1 362 ? 13.685 -15.793 -23.504 1.00 63.41 362 PRO A CA 1
ATOM 2614 C C . PRO A 1 362 ? 13.366 -14.493 -22.746 1.00 63.41 362 PRO A C 1
ATOM 2616 O O . PRO A 1 362 ? 14.036 -14.222 -21.750 1.00 63.41 362 PRO A O 1
ATOM 2619 N N . PRO A 1 363 ? 12.326 -13.729 -23.139 1.00 63.50 363 PRO A N 1
ATOM 2620 C CA . PRO A 1 363 ? 11.949 -12.501 -22.441 1.00 63.50 363 PRO A CA 1
ATOM 2621 C C . PRO A 1 363 ? 11.863 -12.726 -20.926 1.00 63.50 363 PRO A C 1
ATOM 2623 O O . PRO A 1 363 ? 11.110 -13.597 -20.473 1.00 63.50 363 PRO A O 1
ATOM 2626 N N . SER A 1 364 ? 12.685 -11.987 -20.180 1.00 64.38 364 SER A N 1
ATOM 2627 C CA . SER A 1 364 ? 12.861 -12.111 -18.733 1.00 64.38 364 SER A CA 1
ATOM 2628 C C . SER A 1 364 ? 13.139 -10.749 -18.108 1.00 64.38 364 SER A C 1
ATOM 2630 O O . SER A 1 364 ? 13.918 -9.975 -18.670 1.00 64.38 364 SER A O 1
ATOM 2632 N N . ASP A 1 365 ? 12.568 -10.517 -16.933 1.00 63.50 365 ASP A N 1
ATOM 2633 C CA . ASP A 1 365 ? 12.798 -9.322 -16.120 1.00 63.50 365 ASP A CA 1
ATOM 2634 C C . ASP A 1 365 ? 14.087 -9.520 -15.304 1.00 63.50 365 ASP A C 1
ATOM 2636 O O . ASP A 1 365 ? 14.169 -10.475 -14.541 1.00 63.50 365 ASP A O 1
ATOM 2640 N N . ILE A 1 366 ? 15.105 -8.678 -15.479 1.00 70.38 366 ILE A N 1
ATOM 2641 C CA . ILE A 1 366 ? 16.422 -8.736 -14.831 1.00 70.38 366 ILE A CA 1
ATOM 2642 C C . ILE A 1 366 ? 16.591 -7.519 -13.928 1.00 70.38 366 ILE A C 1
ATOM 2644 O O . ILE A 1 366 ? 16.752 -6.411 -14.426 1.00 70.38 366 ILE A O 1
ATOM 2648 N N . PHE A 1 367 ? 16.630 -7.767 -12.625 1.00 72.81 367 PHE A N 1
ATOM 2649 C CA . PHE A 1 367 ? 16.786 -6.758 -11.583 1.00 72.81 367 PHE A CA 1
ATOM 2650 C C . PHE A 1 367 ? 18.221 -6.758 -11.058 1.00 72.81 367 PHE A C 1
ATOM 2652 O O . PHE A 1 367 ? 18.722 -7.812 -10.655 1.00 72.81 367 PHE A O 1
ATOM 2659 N N . GLY A 1 368 ? 18.891 -5.608 -11.064 1.00 76.44 368 GLY A N 1
ATOM 2660 C CA . GLY A 1 368 ? 20.276 -5.442 -10.636 1.00 76.44 368 GLY A CA 1
ATOM 2661 C C . GLY A 1 368 ? 20.387 -4.776 -9.265 1.00 76.44 368 GLY A C 1
ATOM 2662 O O . GLY A 1 368 ? 19.815 -3.723 -9.034 1.00 76.44 368 GLY A O 1
ATOM 2663 N N . PHE A 1 369 ? 21.188 -5.336 -8.359 1.00 78.31 369 PHE A N 1
ATOM 2664 C CA . PHE A 1 369 ? 21.392 -4.803 -7.009 1.00 78.31 369 PHE A CA 1
ATOM 2665 C C . PHE A 1 369 ? 22.879 -4.617 -6.729 1.00 78.31 369 PHE A C 1
ATOM 2667 O O . PHE A 1 369 ? 23.658 -5.560 -6.883 1.00 78.31 369 PHE A O 1
ATOM 2674 N N . ASN A 1 370 ? 23.248 -3.429 -6.248 1.00 81.00 370 ASN A N 1
ATOM 2675 C CA . ASN A 1 370 ? 24.599 -3.133 -5.786 1.00 81.00 370 ASN A CA 1
ATOM 2676 C C . ASN A 1 370 ? 24.701 -3.232 -4.263 1.00 81.00 370 ASN A C 1
ATOM 2678 O O . ASN A 1 370 ? 23.854 -2.724 -3.526 1.00 81.00 370 ASN A O 1
ATOM 2682 N N . LEU A 1 371 ? 25.796 -3.809 -3.774 1.00 78.31 371 LEU A N 1
ATOM 2683 C CA . LEU A 1 371 ? 26.126 -3.877 -2.355 1.00 78.31 371 LEU A CA 1
ATOM 2684 C C . LEU A 1 371 ? 27.314 -2.975 -2.013 1.00 78.31 371 LEU A C 1
ATOM 2686 O O . LEU A 1 371 ? 28.443 -3.164 -2.457 1.00 78.31 371 LEU A O 1
ATOM 2690 N N . ALA A 1 372 ? 27.056 -2.035 -1.108 1.00 72.69 372 ALA A N 1
ATOM 2691 C CA . ALA A 1 372 ? 27.963 -1.050 -0.527 1.00 72.69 372 ALA A CA 1
ATOM 2692 C C . ALA A 1 372 ? 28.515 0.024 -1.477 1.00 72.69 372 ALA A C 1
ATOM 2694 O O . ALA A 1 372 ? 28.655 1.165 -1.040 1.00 72.69 372 ALA A O 1
ATOM 2695 N N . LEU A 1 373 ? 28.865 -0.308 -2.721 1.00 76.56 373 LEU A N 1
ATOM 2696 C CA . LEU A 1 373 ? 29.482 0.645 -3.644 1.00 76.56 373 LEU A CA 1
ATOM 2697 C C . LEU A 1 373 ? 28.423 1.438 -4.414 1.00 76.56 373 LEU A C 1
ATOM 2699 O O . LEU A 1 373 ? 27.461 0.883 -4.944 1.00 76.56 373 LEU A O 1
ATOM 2703 N N . ALA A 1 374 ? 28.627 2.755 -4.464 1.00 67.81 374 ALA A N 1
ATOM 2704 C CA . ALA A 1 374 ? 27.678 3.700 -5.043 1.00 67.81 374 ALA A CA 1
ATOM 2705 C C . ALA A 1 374 ? 27.695 3.746 -6.579 1.00 67.81 374 ALA A C 1
ATOM 2707 O O . ALA A 1 374 ? 26.731 4.227 -7.170 1.00 67.81 374 ALA A O 1
ATOM 2708 N N . ASP A 1 375 ? 28.769 3.278 -7.224 1.00 71.88 375 ASP A N 1
ATOM 2709 C CA . ASP A 1 375 ? 28.845 3.236 -8.685 1.00 71.88 375 ASP A CA 1
ATOM 2710 C C . ASP A 1 375 ? 28.038 2.055 -9.226 1.00 71.88 375 ASP A C 1
ATOM 2712 O O . ASP A 1 375 ? 28.417 0.893 -9.102 1.00 71.88 375 ASP A O 1
ATOM 2716 N N . THR A 1 376 ? 26.903 2.371 -9.836 1.00 73.81 376 THR A N 1
ATOM 2717 C CA . THR A 1 376 ? 25.975 1.401 -10.411 1.00 73.81 376 THR A CA 1
ATOM 2718 C C . THR A 1 376 ? 26.124 1.250 -11.919 1.00 73.81 376 THR A C 1
ATOM 2720 O O . THR A 1 376 ? 25.369 0.497 -12.529 1.00 73.81 376 THR A O 1
ATOM 2723 N N . SER A 1 377 ? 27.077 1.944 -12.546 1.00 70.06 377 SER A N 1
ATOM 2724 C CA . SER A 1 377 ? 27.159 2.082 -14.004 1.00 70.06 377 SER A CA 1
ATOM 2725 C C . SER A 1 377 ? 27.254 0.747 -14.747 1.00 70.06 377 SER A C 1
ATOM 2727 O O . SER A 1 377 ? 26.646 0.599 -15.805 1.00 70.06 377 SER A O 1
ATOM 2729 N N . ALA A 1 378 ? 27.968 -0.242 -14.205 1.00 70.81 378 ALA A N 1
ATOM 2730 C CA . ALA A 1 378 ? 28.066 -1.574 -14.795 1.00 70.81 378 ALA A CA 1
ATOM 2731 C C . ALA A 1 378 ? 26.789 -2.402 -14.593 1.00 70.81 378 ALA A C 1
ATOM 2733 O O . ALA A 1 378 ? 26.268 -2.982 -15.545 1.00 70.81 378 ALA A O 1
ATOM 2734 N N . THR A 1 379 ? 26.266 -2.433 -13.369 1.00 76.38 379 THR A N 1
ATOM 2735 C CA . THR A 1 379 ? 25.052 -3.179 -13.009 1.00 76.38 379 THR A CA 1
ATOM 2736 C C . THR A 1 379 ? 23.822 -2.633 -13.730 1.00 76.38 379 THR A C 1
ATOM 2738 O O . THR A 1 379 ? 23.008 -3.406 -14.223 1.00 76.38 379 THR A O 1
ATOM 2741 N N . ALA A 1 380 ? 23.740 -1.313 -13.914 1.00 66.06 380 ALA A N 1
ATOM 2742 C CA . ALA A 1 380 ? 22.647 -0.645 -14.619 1.00 66.06 380 ALA A CA 1
ATOM 2743 C C . ALA A 1 380 ? 22.607 -0.983 -16.115 1.00 66.06 380 ALA A C 1
ATOM 2745 O O . ALA A 1 380 ? 21.595 -0.764 -16.770 1.00 66.06 380 ALA A O 1
ATOM 2746 N N . ARG A 1 381 ? 23.699 -1.521 -16.677 1.00 68.38 381 ARG A N 1
ATOM 2747 C CA . ARG A 1 381 ? 23.696 -2.060 -18.043 1.00 68.38 381 ARG A CA 1
ATOM 2748 C C . ARG A 1 381 ? 23.054 -3.442 -18.119 1.00 68.38 381 ARG A C 1
ATOM 2750 O O . ARG A 1 381 ? 22.577 -3.802 -19.187 1.00 68.38 381 ARG A O 1
ATOM 2757 N N . ILE A 1 382 ? 23.120 -4.221 -17.041 1.00 71.56 382 ILE A N 1
ATOM 2758 C CA . ILE A 1 382 ? 22.580 -5.584 -16.952 1.00 71.56 382 ILE A CA 1
ATOM 2759 C C . ILE A 1 382 ? 21.103 -5.566 -16.570 1.00 71.56 382 ILE A C 1
ATOM 2761 O O . ILE A 1 382 ? 20.331 -6.371 -17.093 1.00 71.56 382 ILE A O 1
ATOM 2765 N N . ASP A 1 383 ? 20.732 -4.649 -15.681 1.00 62.84 383 ASP A N 1
ATOM 2766 C CA . ASP A 1 383 ? 19.349 -4.395 -15.304 1.00 62.84 383 ASP A CA 1
ATOM 2767 C C . ASP A 1 383 ? 18.516 -4.014 -16.537 1.00 62.84 383 ASP A C 1
ATOM 2769 O O . ASP A 1 383 ? 18.880 -3.116 -17.301 1.00 62.84 383 ASP A O 1
ATOM 2773 N N . ASN A 1 384 ? 17.417 -4.732 -16.763 1.00 57.88 384 ASN A N 1
ATOM 2774 C CA . ASN A 1 384 ? 16.488 -4.456 -17.859 1.00 57.88 384 ASN A CA 1
ATOM 2775 C C . ASN A 1 384 ? 15.080 -4.092 -17.358 1.00 57.88 384 ASN A C 1
ATOM 2777 O O . ASN A 1 384 ? 14.138 -4.011 -18.154 1.00 57.88 384 ASN A O 1
ATOM 2781 N N . THR A 1 385 ? 14.951 -3.884 -16.049 1.00 45.06 385 THR A N 1
ATOM 2782 C CA . THR A 1 385 ? 13.708 -3.602 -15.349 1.00 45.06 385 THR A CA 1
ATOM 2783 C C . THR A 1 385 ? 13.596 -2.117 -15.010 1.00 45.06 385 THR A C 1
ATOM 2785 O O . THR A 1 385 ? 14.592 -1.412 -14.871 1.00 45.06 385 THR A O 1
ATOM 2788 N N . PRO A 1 386 ? 12.373 -1.565 -14.966 1.00 40.41 386 PRO A N 1
ATOM 2789 C CA . PRO A 1 386 ? 12.189 -0.115 -14.984 1.00 40.41 386 PRO A CA 1
ATOM 2790 C C . PRO A 1 386 ? 11.894 0.521 -13.628 1.00 40.41 386 PRO A C 1
ATOM 2792 O O . PRO A 1 386 ? 11.683 1.734 -13.566 1.00 40.41 386 PRO A O 1
ATOM 2795 N N . VAL A 1 387 ? 11.684 -0.285 -12.588 1.00 37.91 387 VAL A N 1
ATOM 2796 C CA . VAL A 1 387 ? 10.921 0.157 -11.412 1.00 37.91 387 VAL A CA 1
ATOM 2797 C C . VAL A 1 387 ? 11.829 0.783 -10.348 1.00 37.91 387 VAL A C 1
ATOM 2799 O O . VAL A 1 387 ? 11.365 1.631 -9.586 1.00 37.91 387 VAL A O 1
ATOM 2802 N N . ASP A 1 388 ? 13.119 0.453 -10.332 1.00 40.22 388 ASP A N 1
ATOM 2803 C CA . ASP A 1 388 ? 14.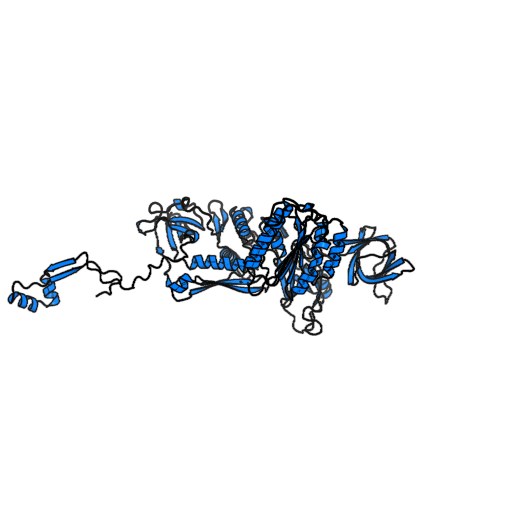018 0.657 -9.190 1.00 40.22 388 ASP A CA 1
ATOM 2804 C C . ASP A 1 388 ? 15.359 1.335 -9.518 1.00 40.22 388 ASP A C 1
ATOM 2806 O O . ASP A 1 388 ? 15.992 1.887 -8.612 1.00 40.22 388 ASP A O 1
ATOM 2810 N N . GLY A 1 389 ? 15.789 1.350 -10.787 1.00 49.81 389 GLY A N 1
ATOM 2811 C CA . GLY A 1 389 ? 17.208 1.574 -11.081 1.00 49.81 389 GLY A CA 1
ATOM 2812 C C . GLY A 1 389 ? 18.049 0.503 -10.376 1.00 49.81 389 GLY A C 1
ATOM 2813 O O . GLY A 1 389 ? 17.513 -0.487 -9.905 1.00 49.81 389 GLY A O 1
ATOM 2814 N N . VAL A 1 390 ? 19.360 0.700 -10.235 1.00 59.94 390 VAL A N 1
ATOM 2815 C CA . VAL A 1 390 ? 20.155 -0.217 -9.402 1.00 59.94 390 VAL A CA 1
ATOM 2816 C C . VAL A 1 390 ? 20.216 0.333 -7.978 1.00 59.94 390 VAL A C 1
ATOM 2818 O O . VAL A 1 390 ? 20.955 1.294 -7.732 1.00 59.94 390 VAL A O 1
ATOM 2821 N N . PRO A 1 391 ? 19.469 -0.228 -7.014 1.00 61.31 391 PRO A N 1
ATOM 2822 C CA . PRO A 1 391 ? 19.586 0.151 -5.615 1.00 61.31 391 PRO A CA 1
ATOM 2823 C C . PRO A 1 391 ? 20.989 -0.152 -5.076 1.00 61.31 391 PRO A C 1
ATOM 2825 O O . PRO A 1 391 ? 21.543 -1.233 -5.288 1.00 61.31 391 PRO A O 1
ATOM 2828 N N . VAL A 1 392 ? 21.536 0.800 -4.316 1.00 66.25 392 VAL A N 1
ATOM 2829 C CA . VAL A 1 392 ? 22.790 0.637 -3.572 1.00 66.25 392 VAL A CA 1
ATOM 2830 C C . VAL A 1 392 ? 22.455 0.338 -2.121 1.00 66.25 392 VAL A C 1
ATOM 2832 O O . VAL A 1 392 ? 21.965 1.191 -1.381 1.00 66.25 392 VAL A O 1
ATOM 2835 N N . ILE A 1 393 ? 22.728 -0.889 -1.704 1.00 65.31 393 ILE A N 1
ATOM 2836 C CA . ILE A 1 393 ? 22.399 -1.378 -0.372 1.00 65.31 393 ILE A CA 1
ATOM 2837 C C . ILE A 1 393 ? 23.610 -1.184 0.542 1.00 65.31 393 ILE A C 1
ATOM 2839 O O . ILE A 1 393 ? 24.677 -1.737 0.263 1.00 65.31 393 ILE A O 1
ATOM 2843 N N . PRO A 1 394 ? 23.478 -0.450 1.661 1.00 62.84 394 PRO A N 1
ATOM 2844 C CA . PRO A 1 394 ? 24.564 -0.299 2.620 1.00 62.84 394 PRO A CA 1
ATOM 2845 C C . PRO A 1 394 ? 25.058 -1.653 3.145 1.00 62.84 394 PRO A C 1
ATOM 2847 O O . PRO A 1 394 ? 24.263 -2.546 3.453 1.00 62.84 394 PRO A O 1
ATOM 2850 N N . ALA A 1 395 ? 26.377 -1.796 3.298 1.00 61.03 395 ALA A N 1
ATOM 2851 C CA . ALA A 1 395 ? 26.964 -3.008 3.862 1.00 61.03 395 ALA A CA 1
ATOM 2852 C C . ALA A 1 395 ? 26.370 -3.298 5.253 1.00 61.03 395 ALA A C 1
ATOM 2854 O O . ALA A 1 395 ? 26.382 -2.440 6.133 1.00 61.03 395 ALA A O 1
ATOM 2855 N N . GLY A 1 396 ? 25.859 -4.516 5.453 1.00 55.19 396 GLY A N 1
ATOM 2856 C CA . GLY A 1 396 ? 25.265 -4.944 6.724 1.00 55.19 396 GLY A CA 1
ATOM 2857 C C . GLY A 1 396 ? 23.783 -4.598 6.931 1.00 55.19 396 GLY A C 1
ATOM 2858 O O . GLY A 1 396 ? 23.243 -4.975 7.967 1.00 55.19 396 GLY A O 1
ATOM 2859 N N . ASN A 1 397 ? 23.099 -3.947 5.979 1.00 56.22 397 ASN A N 1
ATOM 2860 C CA . ASN A 1 397 ? 21.660 -3.668 6.078 1.00 56.22 397 ASN A CA 1
ATOM 2861 C C . ASN A 1 397 ? 20.831 -4.631 5.206 1.00 56.22 397 ASN A C 1
ATOM 2863 O O . ASN A 1 397 ? 20.460 -4.319 4.075 1.00 56.22 397 ASN A O 1
ATOM 2867 N N . SER A 1 398 ? 20.525 -5.815 5.742 1.00 53.00 398 SER A N 1
ATOM 2868 C CA . SER A 1 398 ? 19.722 -6.829 5.040 1.00 53.00 398 SER A CA 1
ATOM 2869 C C . SER A 1 398 ? 18.273 -6.398 4.787 1.00 53.00 398 SER A C 1
ATOM 2871 O O . SER A 1 398 ? 17.687 -6.824 3.798 1.00 53.00 398 SER A O 1
ATOM 2873 N N . GLN A 1 399 ? 17.710 -5.520 5.625 1.00 51.75 399 GLN A N 1
ATOM 2874 C CA . GLN A 1 399 ? 16.349 -4.995 5.459 1.00 51.75 399 GLN A CA 1
ATOM 2875 C C . GLN A 1 399 ? 16.236 -4.062 4.248 1.00 51.75 399 GLN A C 1
ATOM 2877 O O . GLN A 1 399 ? 15.225 -4.080 3.553 1.00 51.75 399 GLN A O 1
ATOM 2882 N N . ALA A 1 400 ? 17.290 -3.298 3.945 1.00 51.16 400 ALA A N 1
ATOM 2883 C CA . ALA A 1 400 ? 17.339 -2.471 2.741 1.00 51.16 400 ALA A CA 1
ATOM 2884 C C . ALA A 1 400 ? 17.360 -3.319 1.457 1.00 51.16 400 ALA A C 1
ATOM 2886 O O . ALA A 1 400 ? 16.680 -2.972 0.499 1.00 51.16 400 ALA A O 1
ATOM 2887 N N . LEU A 1 401 ? 18.070 -4.458 1.446 1.00 54.41 401 LEU A N 1
ATOM 2888 C CA . LEU A 1 401 ? 18.025 -5.404 0.321 1.00 54.41 401 LEU A CA 1
ATOM 2889 C C . LEU A 1 401 ? 16.611 -5.970 0.132 1.00 54.41 401 LEU A C 1
ATOM 2891 O O . LEU A 1 401 ? 16.119 -5.994 -0.990 1.00 54.41 401 LEU A O 1
ATOM 2895 N N . VAL A 1 402 ? 15.935 -6.362 1.217 1.00 54.81 402 VAL A N 1
ATOM 2896 C CA . VAL A 1 402 ? 14.547 -6.861 1.169 1.00 54.81 402 VAL A CA 1
ATOM 2897 C C . VAL A 1 402 ? 13.586 -5.797 0.641 1.00 54.81 402 VAL A C 1
ATOM 2899 O O . VAL A 1 402 ? 12.804 -6.084 -0.258 1.00 54.81 402 VAL A O 1
ATOM 2902 N N . ALA A 1 403 ? 13.666 -4.562 1.141 1.00 50.53 403 ALA A N 1
ATOM 2903 C CA . ALA A 1 403 ? 12.813 -3.464 0.687 1.00 50.53 403 ALA A CA 1
ATOM 2904 C C . ALA A 1 403 ? 13.024 -3.135 -0.801 1.00 50.53 403 ALA A C 1
ATOM 2906 O O . ALA A 1 403 ? 12.055 -2.939 -1.534 1.00 50.53 403 ALA A O 1
ATOM 2907 N N . SER A 1 404 ? 14.278 -3.134 -1.261 1.00 52.41 404 SER A N 1
ATOM 2908 C CA . SER A 1 404 ? 14.617 -2.926 -2.671 1.00 52.41 404 SER A CA 1
ATOM 2909 C C . SER A 1 404 ? 14.114 -4.066 -3.559 1.00 52.41 404 SER A C 1
ATOM 2911 O O . SER A 1 404 ? 13.490 -3.813 -4.585 1.00 52.41 404 SER A O 1
ATOM 2913 N N . LEU A 1 405 ? 14.302 -5.321 -3.137 1.00 53.28 405 LEU A N 1
ATOM 2914 C CA . LEU A 1 405 ? 13.767 -6.496 -3.834 1.00 53.28 405 LEU A CA 1
ATOM 2915 C C . LEU A 1 405 ? 12.235 -6.463 -3.890 1.00 53.28 405 LEU A C 1
ATOM 2917 O O . LEU A 1 405 ? 11.638 -6.793 -4.905 1.00 53.28 405 LEU A O 1
ATOM 2921 N N . ARG A 1 406 ? 11.571 -6.007 -2.830 1.00 52.59 406 ARG A N 1
ATOM 2922 C CA . ARG A 1 406 ? 10.117 -5.841 -2.817 1.00 52.59 406 ARG A CA 1
ATOM 2923 C C . ARG A 1 406 ? 9.652 -4.803 -3.850 1.00 52.59 406 ARG A C 1
ATOM 2925 O O . ARG A 1 406 ? 8.637 -5.007 -4.513 1.00 52.59 406 ARG A O 1
ATOM 2932 N N . GLY A 1 407 ? 10.414 -3.716 -4.014 1.00 48.75 407 GLY A N 1
ATOM 2933 C CA . GLY A 1 407 ? 10.139 -2.640 -4.977 1.00 48.75 407 GLY A CA 1
ATOM 2934 C C . GLY A 1 407 ? 10.271 -3.092 -6.425 1.00 48.75 407 GLY A C 1
ATOM 2935 O O . GLY A 1 407 ? 9.434 -2.737 -7.252 1.00 48.75 407 GLY A O 1
ATOM 2936 N N . ALA A 1 408 ? 11.269 -3.933 -6.687 1.00 46.97 408 ALA A N 1
ATOM 2937 C CA . ALA A 1 408 ? 11.524 -4.574 -7.969 1.00 46.97 408 ALA A CA 1
ATOM 2938 C C . ALA A 1 408 ? 10.336 -5.430 -8.460 1.00 46.97 408 ALA A C 1
ATOM 2940 O O . ALA A 1 408 ? 9.950 -5.365 -9.627 1.00 46.97 408 ALA A O 1
ATOM 2941 N N . PHE A 1 409 ? 9.698 -6.207 -7.577 1.00 48.41 409 PHE A N 1
ATOM 2942 C CA . PHE A 1 409 ? 8.655 -7.165 -7.985 1.00 48.41 409 PHE A CA 1
ATOM 2943 C C . PHE A 1 409 ? 7.215 -6.631 -7.965 1.00 48.41 409 PHE A C 1
ATOM 2945 O O . PHE A 1 409 ? 6.319 -7.311 -8.473 1.00 48.41 409 PHE A O 1
ATOM 2952 N N . GLY A 1 410 ? 6.964 -5.451 -7.392 1.00 47.09 410 GLY A N 1
ATOM 2953 C CA . GLY A 1 410 ? 5.617 -4.883 -7.273 1.00 47.09 410 GLY A CA 1
ATOM 2954 C C . GLY A 1 410 ? 5.133 -4.138 -8.525 1.00 47.09 410 GLY A C 1
ATOM 2955 O O . GLY A 1 410 ? 5.928 -3.643 -9.319 1.00 47.09 410 GLY A O 1
ATOM 2956 N N . ASN A 1 411 ? 3.815 -3.916 -8.645 1.00 50.50 411 ASN A N 1
ATOM 2957 C CA . ASN A 1 411 ? 3.192 -2.977 -9.605 1.00 50.50 411 ASN A CA 1
ATOM 2958 C C . ASN A 1 411 ? 3.447 -1.484 -9.237 1.00 50.50 411 ASN A C 1
ATOM 2960 O O . ASN A 1 411 ? 2.690 -0.568 -9.577 1.00 50.50 411 ASN A O 1
ATOM 2964 N N . GLY A 1 412 ? 4.586 -1.269 -8.572 1.00 55.06 412 GLY A N 1
ATOM 2965 C CA . GLY A 1 412 ? 5.087 -0.098 -7.870 1.00 55.06 412 GLY A CA 1
ATOM 2966 C C . GLY A 1 412 ? 4.319 0.276 -6.592 1.00 55.06 412 GLY A C 1
ATOM 2967 O O . GLY A 1 412 ? 3.379 -0.414 -6.214 1.00 55.06 412 GLY A O 1
ATOM 2968 N N . PRO A 1 413 ? 4.772 1.321 -5.875 1.00 67.38 413 PRO A N 1
ATOM 2969 C CA . PRO A 1 413 ? 4.344 1.596 -4.506 1.00 67.38 413 PRO A CA 1
ATOM 2970 C C . PRO A 1 413 ? 2.893 2.058 -4.411 1.00 67.38 413 PRO A C 1
ATOM 2972 O O . PRO A 1 413 ? 2.450 2.883 -5.217 1.00 67.38 413 PRO A O 1
ATOM 2975 N N . ASP A 1 414 ? 2.233 1.590 -3.358 1.00 80.38 414 ASP A N 1
ATOM 2976 C CA . ASP A 1 414 ? 0.993 2.152 -2.844 1.00 80.38 414 ASP A CA 1
ATOM 2977 C C . ASP A 1 414 ? 1.297 3.408 -2.013 1.00 80.38 414 ASP A C 1
ATOM 2979 O O . ASP A 1 414 ? 2.426 3.631 -1.553 1.00 80.38 414 ASP A O 1
ATOM 2983 N N . MET A 1 415 ? 0.285 4.251 -1.820 1.00 85.81 415 MET A N 1
ATOM 2984 C CA . MET A 1 415 ? 0.415 5.450 -1.002 1.00 85.81 415 MET A CA 1
ATOM 2985 C C . MET A 1 415 ? 0.169 5.125 0.471 1.00 85.81 415 MET A C 1
ATOM 2987 O O . MET A 1 415 ? -0.761 4.396 0.820 1.00 85.81 415 MET A O 1
ATOM 2991 N N . ASN A 1 416 ? 0.973 5.724 1.346 1.00 91.38 416 ASN A N 1
ATOM 2992 C CA . ASN A 1 416 ? 0.724 5.705 2.779 1.00 91.38 416 ASN A CA 1
ATOM 2993 C C . ASN A 1 416 ? -0.603 6.425 3.121 1.00 91.38 416 ASN A C 1
ATOM 2995 O O . ASN A 1 416 ? -0.764 7.603 2.786 1.00 91.38 416 ASN A O 1
ATOM 2999 N N . PRO A 1 417 ? -1.552 5.767 3.809 1.00 95.62 417 PRO A N 1
ATOM 3000 C CA . PRO A 1 417 ? -2.861 6.346 4.126 1.00 95.62 417 PRO A CA 1
ATOM 3001 C C . PRO A 1 417 ? -2.807 7.653 4.926 1.00 95.62 417 PRO A C 1
ATOM 3003 O O . PRO A 1 417 ? -3.639 8.534 4.709 1.00 95.62 417 PRO A O 1
ATOM 3006 N N . ALA A 1 418 ? -1.805 7.830 5.796 1.00 96.69 418 ALA A N 1
ATOM 3007 C CA . ALA A 1 418 ? -1.621 9.084 6.530 1.00 96.69 418 ALA A CA 1
ATOM 3008 C C . ALA A 1 418 ? -1.344 10.261 5.578 1.00 96.69 418 ALA A C 1
ATOM 3010 O O . ALA A 1 418 ? -1.844 11.368 5.788 1.00 96.69 418 ALA A O 1
ATOM 3011 N N . HIS A 1 419 ? -0.599 10.018 4.496 1.00 93.75 419 HIS A N 1
ATOM 3012 C CA . HIS A 1 419 ? -0.337 11.007 3.451 1.00 93.75 419 HIS A CA 1
ATOM 3013 C C . HIS A 1 419 ? -1.583 11.306 2.622 1.00 93.75 419 HIS A C 1
ATOM 3015 O O . HIS A 1 419 ? -1.801 12.471 2.299 1.00 93.75 419 HIS A O 1
ATOM 3021 N N . ILE A 1 420 ? -2.415 10.295 2.332 1.00 94.00 420 ILE A N 1
ATOM 3022 C CA . ILE A 1 420 ? -3.709 10.480 1.649 1.00 94.00 420 ILE A CA 1
ATOM 3023 C C . ILE A 1 420 ? -4.588 11.435 2.464 1.00 94.00 420 ILE A C 1
ATOM 3025 O O . ILE A 1 420 ? -4.994 12.478 1.955 1.00 94.00 420 ILE A O 1
ATOM 3029 N N . ILE A 1 421 ? -4.814 11.123 3.746 1.00 95.56 421 ILE A N 1
ATOM 3030 C CA . ILE A 1 421 ? -5.655 11.937 4.637 1.00 95.56 421 ILE A CA 1
ATOM 3031 C C . ILE A 1 421 ? -5.079 13.348 4.770 1.00 95.56 421 ILE A C 1
ATOM 3033 O O . ILE A 1 421 ? -5.799 14.332 4.617 1.00 95.56 421 ILE A O 1
ATOM 3037 N N . ARG A 1 422 ? -3.768 13.473 5.012 1.00 94.62 422 ARG A N 1
ATOM 3038 C CA . ARG A 1 422 ? -3.114 14.781 5.133 1.00 94.62 422 ARG A CA 1
ATOM 3039 C C . ARG A 1 422 ? -3.291 15.617 3.868 1.00 94.62 422 ARG A C 1
ATOM 3041 O O . ARG A 1 422 ? -3.468 16.831 3.956 1.00 94.62 422 ARG A O 1
ATOM 3048 N N . GLU A 1 423 ? -3.221 15.002 2.695 1.00 91.31 423 GLU A N 1
ATOM 3049 C CA . GLU A 1 423 ? -3.426 15.716 1.443 1.00 91.31 423 GLU A CA 1
ATOM 3050 C C . GLU A 1 423 ? -4.877 16.180 1.282 1.00 91.31 423 GLU A C 1
ATOM 3052 O O . GLU A 1 423 ? -5.088 17.342 0.944 1.00 91.31 423 GLU A O 1
ATOM 3057 N N . CYS A 1 424 ? -5.862 15.346 1.623 1.00 92.44 424 CYS A N 1
ATOM 3058 C CA . CYS A 1 424 ? -7.268 15.756 1.657 1.00 92.44 424 CYS A CA 1
ATOM 3059 C C . CYS A 1 424 ? -7.496 16.976 2.570 1.00 92.44 424 CYS A C 1
ATOM 3061 O O . CYS A 1 424 ? -8.262 17.875 2.227 1.00 92.44 424 CYS A O 1
ATOM 3063 N N . LEU A 1 425 ? -6.797 17.045 3.707 1.00 93.81 425 LEU A N 1
ATOM 3064 C CA . LEU A 1 425 ? -6.890 18.182 4.626 1.00 93.81 425 LEU A CA 1
ATOM 3065 C C . LEU A 1 425 ? -6.186 19.437 4.093 1.00 93.81 425 LEU A C 1
ATOM 3067 O O . LEU A 1 425 ? -6.694 20.541 4.265 1.00 93.81 425 LEU A O 1
ATOM 3071 N N . THR A 1 426 ? -5.010 19.288 3.479 1.00 92.31 426 THR A N 1
ATOM 3072 C CA . THR A 1 426 ? -4.111 20.425 3.203 1.00 92.31 426 THR A CA 1
ATOM 3073 C C . THR A 1 426 ? -4.170 20.968 1.779 1.00 92.31 426 THR A C 1
ATOM 3075 O O . THR A 1 426 ? -3.790 22.119 1.563 1.00 92.31 426 THR A O 1
ATOM 3078 N N . ASN A 1 427 ? -4.628 20.173 0.809 1.00 88.62 427 ASN A N 1
ATOM 3079 C CA . ASN A 1 427 ? -4.659 20.587 -0.589 1.00 88.62 427 ASN A CA 1
ATOM 3080 C C . ASN A 1 427 ? -5.641 21.753 -0.788 1.00 88.62 427 ASN A C 1
ATOM 3082 O O . ASN A 1 427 ? -6.783 21.683 -0.335 1.00 88.62 427 ASN A O 1
ATOM 3086 N N . ARG A 1 428 ? -5.205 22.821 -1.463 1.00 86.00 428 ARG A N 1
ATOM 3087 C CA . ARG A 1 428 ? -6.009 24.044 -1.657 1.00 86.00 428 ARG A CA 1
ATOM 3088 C C . ARG A 1 428 ? -6.853 24.052 -2.926 1.00 86.00 428 ARG A C 1
ATOM 3090 O O . ARG A 1 428 ? -7.776 24.855 -3.023 1.00 86.00 428 ARG A O 1
ATOM 3097 N N . ASP A 1 429 ? -6.528 23.195 -3.888 1.00 81.69 429 ASP A N 1
ATOM 3098 C CA . ASP A 1 429 ? -7.224 23.122 -5.173 1.00 81.69 429 ASP A CA 1
ATOM 3099 C C . ASP A 1 429 ? -8.513 22.296 -5.067 1.00 81.69 429 ASP A C 1
ATOM 3101 O O . ASP A 1 429 ? -9.532 22.650 -5.659 1.00 81.69 429 ASP A O 1
ATOM 3105 N N . TRP A 1 430 ? -8.467 21.182 -4.331 1.00 83.81 430 TRP A N 1
ATOM 3106 C CA . TRP A 1 430 ? -9.594 20.247 -4.194 1.00 83.81 430 TRP A CA 1
ATOM 3107 C C . TRP A 1 430 ? -9.834 19.745 -2.766 1.00 83.81 430 TRP A C 1
ATOM 3109 O O . TRP A 1 430 ? -10.862 19.118 -2.519 1.00 83.81 430 TRP A O 1
ATOM 3119 N N . GLY A 1 431 ? -8.887 19.972 -1.851 1.00 86.31 431 GLY A N 1
ATOM 3120 C CA . GLY A 1 431 ? -8.993 19.566 -0.452 1.00 86.31 431 GLY A CA 1
ATOM 3121 C C . GLY A 1 431 ? -9.682 20.612 0.427 1.00 86.31 431 GLY A C 1
ATOM 3122 O O . GLY A 1 431 ? -10.285 21.569 -0.057 1.00 86.31 431 GLY A O 1
ATOM 3123 N N . LEU A 1 432 ? -9.553 20.448 1.746 1.00 89.88 432 LEU A N 1
ATOM 3124 C CA . LEU A 1 432 ? -10.090 21.394 2.734 1.00 89.88 432 LEU A CA 1
ATOM 3125 C C . LEU A 1 432 ? -9.228 22.661 2.907 1.00 89.88 432 LEU A C 1
ATOM 3127 O O . LEU A 1 432 ? -9.660 23.615 3.552 1.00 89.88 432 LEU A O 1
ATOM 3131 N N . GLY A 1 433 ? -8.020 22.694 2.333 1.00 90.38 433 GLY A N 1
ATOM 3132 C CA . GLY A 1 433 ? -7.159 23.877 2.300 1.00 90.38 433 GLY A CA 1
ATOM 3133 C C . GLY A 1 433 ? -6.508 24.279 3.630 1.00 90.38 433 GLY A C 1
ATOM 3134 O O . GLY A 1 433 ? -5.996 25.399 3.727 1.00 90.38 433 GLY A O 1
ATOM 3135 N N . TYR A 1 434 ? -6.488 23.401 4.638 1.00 92.88 434 TYR A N 1
ATOM 3136 C CA . TYR A 1 434 ? -5.796 23.659 5.903 1.00 92.88 434 TYR A CA 1
ATOM 3137 C C . TYR A 1 434 ? -4.289 23.836 5.696 1.00 92.88 434 TYR A C 1
ATOM 3139 O O . TYR A 1 434 ? -3.654 23.243 4.819 1.00 92.88 434 TYR A O 1
ATOM 3147 N N . SER A 1 435 ? -3.672 24.657 6.534 1.00 91.44 435 SER A N 1
ATOM 3148 C CA . SER A 1 435 ? -2.227 24.823 6.527 1.00 91.44 435 SER A CA 1
ATOM 3149 C C . SER A 1 435 ? -1.533 23.594 7.120 1.00 91.44 435 SER A C 1
ATOM 3151 O O . SER A 1 435 ? -2.027 22.942 8.035 1.00 91.44 435 SER A O 1
ATOM 3153 N N . GLY A 1 436 ? -0.314 23.303 6.658 1.00 87.25 436 GLY A N 1
ATOM 3154 C CA . GLY A 1 436 ? 0.494 22.229 7.244 1.00 87.25 436 GLY A CA 1
ATOM 3155 C C . GLY A 1 436 ? 0.837 22.438 8.727 1.00 87.25 436 GLY A C 1
ATOM 3156 O O . GLY A 1 436 ? 1.247 21.483 9.374 1.00 87.25 436 GLY A O 1
ATOM 3157 N N . ALA A 1 437 ? 0.671 23.657 9.256 1.00 91.56 437 ALA A N 1
ATOM 3158 C CA . ALA A 1 437 ? 0.862 23.980 10.669 1.00 91.56 437 ALA A CA 1
ATOM 3159 C C . ALA A 1 437 ? -0.334 23.573 11.546 1.00 91.56 437 ALA A C 1
ATOM 3161 O O . ALA A 1 437 ? -0.179 23.480 12.757 1.00 91.56 437 ALA A O 1
ATOM 3162 N N . GLU A 1 438 ? -1.499 23.317 10.945 1.00 93.75 438 GLU A N 1
ATOM 3163 C CA . GLU A 1 438 ? -2.699 22.810 11.624 1.00 93.75 438 GLU A CA 1
ATOM 3164 C C . GLU A 1 438 ? -2.711 21.275 11.706 1.00 93.75 438 GLU A C 1
ATOM 3166 O O . GLU A 1 438 ? -3.643 20.693 12.252 1.00 93.75 438 GLU A O 1
ATOM 3171 N N . ILE A 1 439 ? -1.677 20.610 11.181 1.00 95.69 439 ILE A N 1
ATOM 3172 C CA . ILE A 1 439 ? -1.509 19.156 11.236 1.00 95.69 439 ILE A CA 1
ATOM 3173 C C . ILE A 1 439 ? -0.579 18.799 12.399 1.00 95.69 439 ILE A C 1
ATOM 3175 O O . ILE A 1 439 ? 0.563 19.258 12.460 1.00 95.69 439 ILE A O 1
ATOM 3179 N N . GLY A 1 440 ? -1.077 17.977 13.318 1.00 93.62 440 GLY A N 1
ATOM 3180 C CA . GLY A 1 440 ? -0.376 17.549 14.521 1.00 93.62 440 GLY A CA 1
ATOM 3181 C C . GLY A 1 440 ? 0.713 16.497 14.272 1.00 93.62 440 GLY A C 1
ATOM 3182 O O . GLY A 1 440 ? 0.761 15.855 13.216 1.00 93.62 440 GLY A O 1
ATOM 3183 N N . PRO A 1 441 ? 1.611 16.285 15.252 1.00 93.94 441 PRO A N 1
ATOM 3184 C CA . PRO A 1 441 ? 2.714 15.331 15.145 1.00 93.94 441 PRO A CA 1
ATOM 3185 C C . PRO A 1 441 ? 2.265 13.862 15.083 1.00 93.94 441 PRO A C 1
ATOM 3187 O O . PRO A 1 441 ? 3.058 13.021 14.650 1.00 93.94 441 PRO A O 1
ATOM 3190 N N . SER A 1 442 ? 1.026 13.526 15.473 1.00 94.44 442 SER A N 1
ATOM 3191 C CA . SER A 1 442 ? 0.514 12.148 15.369 1.00 94.44 442 SER A CA 1
ATOM 3192 C C . SER A 1 442 ? 0.517 11.610 13.941 1.00 94.44 442 SER A C 1
ATOM 3194 O O . SER A 1 442 ? 0.729 10.415 13.756 1.00 94.44 442 SER A O 1
ATOM 3196 N N . PHE A 1 443 ? 0.378 12.470 12.926 1.00 96.81 443 PHE A N 1
ATOM 3197 C CA . PHE A 1 443 ? 0.451 12.056 11.524 1.00 96.81 443 PHE A CA 1
ATOM 3198 C C . PHE A 1 443 ? 1.793 11.401 11.192 1.00 96.81 443 PHE A C 1
ATOM 3200 O O . PHE A 1 443 ? 1.818 10.399 10.483 1.00 96.81 443 PHE A O 1
ATOM 3207 N N . THR A 1 444 ? 2.903 11.925 11.722 1.00 95.12 444 THR A N 1
ATOM 3208 C CA . THR A 1 444 ? 4.236 11.336 11.522 1.00 95.12 444 THR A CA 1
ATOM 3209 C C . THR A 1 444 ? 4.311 9.946 12.152 1.00 95.12 444 THR A C 1
ATOM 3211 O O . THR A 1 444 ? 4.741 9.000 11.498 1.00 95.12 444 THR A O 1
ATOM 3214 N N . ALA A 1 445 ? 3.826 9.803 13.390 1.00 94.56 445 ALA A N 1
ATOM 3215 C CA . ALA A 1 445 ? 3.811 8.520 14.092 1.00 94.56 445 ALA A CA 1
ATOM 3216 C C . ALA A 1 445 ? 2.910 7.487 13.391 1.00 94.56 445 ALA A C 1
ATOM 3218 O O . ALA A 1 445 ? 3.297 6.329 13.234 1.00 94.56 445 ALA A O 1
ATOM 3219 N N . ALA A 1 446 ? 1.737 7.911 12.912 1.00 95.69 446 ALA A N 1
ATOM 3220 C CA . ALA A 1 446 ? 0.832 7.072 12.136 1.00 95.69 446 ALA A CA 1
ATOM 3221 C C . ALA A 1 446 ? 1.463 6.646 10.801 1.00 95.69 446 ALA A C 1
ATOM 3223 O O . ALA A 1 446 ? 1.393 5.474 10.436 1.00 95.69 446 ALA A O 1
ATOM 3224 N N . ALA A 1 447 ? 2.134 7.566 10.099 1.00 93.50 447 ALA A N 1
ATOM 3225 C CA . ALA A 1 447 ? 2.839 7.261 8.857 1.00 93.50 447 ALA A CA 1
ATOM 3226 C C . ALA A 1 447 ? 3.956 6.226 9.068 1.00 93.50 447 ALA A C 1
ATOM 3228 O O . ALA A 1 447 ? 4.090 5.305 8.261 1.00 93.50 447 ALA A O 1
ATOM 3229 N N . ASP A 1 448 ? 4.723 6.342 10.155 1.00 89.19 448 ASP A N 1
ATOM 3230 C CA . ASP A 1 448 ? 5.773 5.383 10.515 1.00 89.19 448 ASP A CA 1
ATOM 3231 C C . ASP A 1 448 ? 5.217 3.993 10.840 1.00 89.19 448 ASP A C 1
ATOM 3233 O O . ASP A 1 448 ? 5.765 2.982 10.380 1.00 89.19 448 ASP A O 1
ATOM 3237 N N . ALA A 1 449 ? 4.121 3.936 11.602 1.00 91.81 449 ALA A N 1
ATOM 3238 C CA . ALA A 1 449 ? 3.444 2.690 11.943 1.00 91.81 449 ALA A CA 1
ATOM 3239 C C . ALA A 1 449 ? 2.905 1.989 10.687 1.00 91.81 449 ALA A C 1
ATOM 3241 O O . ALA A 1 449 ? 3.260 0.839 10.437 1.00 91.81 449 ALA A O 1
ATOM 3242 N N . LEU A 1 450 ? 2.151 2.699 9.840 1.00 91.56 450 LEU A N 1
ATOM 3243 C CA . LEU A 1 450 ? 1.590 2.153 8.596 1.00 91.56 450 LEU A CA 1
ATOM 3244 C C . LEU A 1 450 ? 2.681 1.681 7.629 1.00 91.56 450 LEU A C 1
ATOM 3246 O O . LEU A 1 450 ? 2.559 0.614 7.026 1.00 91.56 450 LEU A O 1
ATOM 3250 N N . HIS A 1 451 ? 3.780 2.431 7.516 1.00 82.62 451 HIS A N 1
ATOM 3251 C CA . HIS A 1 451 ? 4.920 2.026 6.699 1.00 82.62 451 HIS A CA 1
ATOM 3252 C C . HIS A 1 451 ? 5.580 0.748 7.236 1.00 82.62 451 HIS A C 1
ATOM 3254 O O . HIS A 1 451 ? 5.931 -0.141 6.462 1.00 82.62 451 HIS A O 1
ATOM 3260 N N . THR A 1 452 ? 5.749 0.632 8.555 1.00 79.50 452 THR A N 1
ATOM 3261 C CA . THR A 1 452 ? 6.311 -0.572 9.193 1.00 79.50 452 THR A CA 1
ATOM 3262 C C . THR A 1 452 ? 5.384 -1.779 9.032 1.00 79.50 452 THR A C 1
ATOM 3264 O O . THR A 1 452 ? 5.855 -2.889 8.802 1.00 79.50 452 THR A O 1
ATOM 3267 N N . GLU A 1 453 ? 4.070 -1.558 9.088 1.00 80.69 453 GLU A N 1
ATOM 3268 C CA . GLU A 1 453 ? 3.039 -2.574 8.852 1.00 80.69 453 GLU A CA 1
ATOM 3269 C C . GLU A 1 453 ? 2.912 -2.980 7.372 1.00 80.69 453 GLU A C 1
ATOM 3271 O O . GLU A 1 453 ? 2.227 -3.962 7.070 1.00 80.69 453 GLU A O 1
ATOM 3276 N N . GLY A 1 454 ? 3.528 -2.242 6.441 1.00 76.56 454 GLY A N 1
ATOM 3277 C CA . GLY A 1 454 ? 3.343 -2.442 5.002 1.00 76.56 454 GLY A CA 1
ATOM 3278 C C . GLY A 1 454 ? 1.911 -2.144 4.539 1.00 76.56 454 GLY A C 1
ATOM 3279 O O . GLY A 1 454 ? 1.421 -2.785 3.612 1.00 76.56 454 GLY A O 1
ATOM 3280 N N . PHE A 1 455 ? 1.216 -1.217 5.207 1.00 87.69 455 PHE A N 1
ATOM 3281 C CA . PHE A 1 455 ? -0.193 -0.897 4.968 1.00 87.69 455 PHE A CA 1
ATOM 3282 C C . PHE A 1 455 ? -0.338 0.242 3.948 1.00 87.69 455 PHE A C 1
ATOM 3284 O O . PHE A 1 455 ? -0.575 1.395 4.305 1.00 87.69 455 PHE A O 1
ATOM 3291 N N . GLY A 1 456 ? -0.164 -0.079 2.667 1.00 88.81 456 GLY A N 1
ATOM 3292 C CA . GLY A 1 456 ? -0.355 0.856 1.557 1.00 88.81 456 GLY A CA 1
ATOM 3293 C C . GLY A 1 456 ? -1.763 0.787 0.969 1.00 88.81 456 GLY A C 1
ATOM 3294 O O . GLY A 1 456 ? -2.380 -0.278 0.959 1.00 88.81 456 GLY A O 1
ATOM 3295 N N . LEU A 1 457 ? -2.265 1.919 0.469 1.00 91.38 457 LEU A N 1
ATOM 3296 C CA . LEU A 1 457 ? -3.526 1.995 -0.269 1.00 91.38 457 LEU A CA 1
ATOM 3297 C C . LEU A 1 457 ? -3.332 2.629 -1.650 1.00 91.38 457 LEU A C 1
ATOM 3299 O O . LEU A 1 457 ? -2.582 3.593 -1.818 1.00 91.38 457 LEU A O 1
ATOM 3303 N N . SER A 1 458 ? -4.087 2.127 -2.625 1.00 87.88 458 SER A N 1
ATOM 3304 C CA . SER A 1 458 ? -4.233 2.728 -3.952 1.00 87.88 458 SER A CA 1
ATOM 3305 C C . SER A 1 458 ? -5.702 3.003 -4.227 1.00 87.88 458 SER A C 1
ATOM 3307 O O . SER A 1 458 ? -6.464 2.112 -4.599 1.00 87.88 458 SER A O 1
ATOM 3309 N N . LEU A 1 459 ? -6.089 4.264 -4.052 1.00 87.00 459 LEU A N 1
ATOM 3310 C CA . LEU A 1 459 ? -7.455 4.737 -4.224 1.00 87.00 459 LEU A CA 1
ATOM 3311 C C . LEU A 1 459 ? -7.523 5.784 -5.334 1.00 87.00 459 LEU A C 1
ATOM 3313 O O . LEU A 1 459 ? -6.603 6.584 -5.517 1.00 87.00 459 LEU A O 1
ATOM 3317 N N . ILE A 1 460 ? -8.641 5.790 -6.054 1.00 83.62 460 ILE A N 1
ATOM 3318 C CA . ILE A 1 460 ? -8.984 6.858 -6.991 1.00 83.62 460 ILE A CA 1
ATOM 3319 C C . ILE A 1 460 ? -9.968 7.777 -6.277 1.00 83.62 460 ILE A C 1
ATOM 3321 O O . ILE A 1 460 ? -11.034 7.336 -5.858 1.00 83.62 460 ILE A O 1
ATOM 3325 N N . TRP A 1 461 ? -9.606 9.051 -6.156 1.00 80.50 461 TRP A N 1
ATOM 3326 C CA . TRP A 1 461 ? -10.519 10.092 -5.700 1.00 80.50 461 TRP A CA 1
ATOM 3327 C C . TRP A 1 461 ? -11.372 10.567 -6.879 1.00 80.50 461 TRP A C 1
ATOM 3329 O O . TRP A 1 461 ? -10.835 11.026 -7.892 1.00 80.50 461 TRP A O 1
ATOM 3339 N N . GLN A 1 462 ? -12.691 10.427 -6.757 1.00 77.81 462 GLN A N 1
ATOM 3340 C CA . GLN A 1 462 ? -13.672 10.908 -7.726 1.00 77.81 462 GLN A CA 1
ATOM 3341 C C . GLN A 1 462 ? -14.522 12.005 -7.066 1.00 77.81 462 GLN A C 1
ATOM 3343 O O . GLN A 1 462 ? -14.895 11.896 -5.902 1.00 77.81 462 GLN A O 1
ATOM 3348 N N . GLN A 1 463 ? -14.788 13.091 -7.799 1.00 67.44 463 GLN A N 1
ATOM 3349 C CA . GLN A 1 463 ? -15.483 14.288 -7.286 1.00 67.44 463 GLN A CA 1
ATOM 3350 C C . GLN A 1 463 ? -16.995 14.095 -7.060 1.00 67.44 463 GLN A C 1
ATOM 3352 O O . GLN A 1 463 ? -17.698 15.049 -6.740 1.00 67.44 463 GLN A O 1
ATOM 3357 N N . ASP A 1 464 ? -17.516 12.894 -7.289 1.00 73.88 464 ASP A N 1
ATOM 3358 C CA . ASP A 1 464 ? -18.914 12.529 -7.067 1.00 73.88 464 ASP A CA 1
ATOM 3359 C C . ASP A 1 464 ? -19.226 12.187 -5.600 1.00 73.88 464 ASP A C 1
ATOM 3361 O O . ASP A 1 464 ? -20.399 12.169 -5.228 1.00 73.88 464 ASP A O 1
ATOM 3365 N N . SER A 1 465 ? -18.201 11.980 -4.767 1.00 81.38 465 SER A N 1
ATOM 3366 C CA . SER A 1 465 ? -18.318 11.786 -3.315 1.00 81.38 465 SER A CA 1
ATOM 3367 C C . SER A 1 465 ? -17.788 12.990 -2.531 1.00 81.38 465 SER A C 1
ATOM 3369 O O . SER A 1 465 ? -17.007 13.790 -3.051 1.00 81.38 465 SER A O 1
ATOM 3371 N N . SER A 1 466 ? -18.239 13.161 -1.283 1.00 89.44 466 SER A N 1
ATOM 3372 C CA . SER A 1 466 ? -17.702 14.209 -0.402 1.00 89.44 466 SER A CA 1
ATOM 3373 C C . SER A 1 466 ? -16.321 13.828 0.138 1.00 89.44 466 SER A C 1
ATOM 3375 O O . SER A 1 466 ? -15.977 12.649 0.259 1.00 89.44 466 SER A O 1
ATOM 3377 N N . ILE A 1 467 ? -15.491 14.828 0.450 1.00 90.31 467 ILE A N 1
ATOM 3378 C CA . ILE A 1 467 ? -14.123 14.570 0.919 1.00 90.31 467 ILE A CA 1
ATOM 3379 C C . ILE A 1 467 ? -14.126 13.892 2.290 1.00 90.31 467 ILE A C 1
ATOM 3381 O O . ILE A 1 467 ? -13.267 13.061 2.573 1.00 90.31 467 ILE A O 1
ATOM 3385 N N . GLU A 1 468 ? -15.128 14.191 3.113 1.00 90.94 468 GLU A N 1
ATOM 3386 C CA . GLU A 1 468 ? -15.356 13.566 4.407 1.00 90.94 468 GLU A CA 1
ATOM 3387 C C . GLU A 1 468 ? -15.682 12.075 4.269 1.00 90.94 468 GLU A C 1
ATOM 3389 O O . GLU A 1 468 ? -15.127 11.268 5.013 1.00 90.94 468 GLU A O 1
ATOM 3394 N N . GLU A 1 469 ? -16.518 11.687 3.299 1.00 91.25 469 GLU A N 1
ATOM 3395 C CA . GLU A 1 469 ? -16.816 10.274 3.015 1.00 91.25 469 GLU A CA 1
ATOM 3396 C C . GLU A 1 469 ? -15.570 9.522 2.538 1.00 91.25 469 GLU A C 1
ATOM 3398 O O . GLU A 1 469 ? -15.335 8.385 2.947 1.00 91.25 469 GLU A O 1
ATOM 3403 N N . PHE A 1 470 ? -14.729 10.153 1.716 1.00 92.44 470 PHE A N 1
ATOM 3404 C CA . PHE A 1 470 ? -13.483 9.537 1.266 1.00 92.44 470 PHE A CA 1
ATOM 3405 C C . PHE A 1 470 ? -12.449 9.405 2.377 1.00 92.44 470 PHE A C 1
ATOM 3407 O O . PHE A 1 470 ? -11.840 8.344 2.510 1.00 92.44 470 PHE A O 1
ATOM 3414 N N . ILE A 1 471 ? -12.286 10.431 3.216 1.00 94.31 471 ILE A N 1
ATOM 3415 C CA . ILE A 1 471 ? -11.467 10.327 4.429 1.00 94.31 471 ILE A CA 1
ATOM 3416 C C . ILE A 1 471 ? -12.008 9.200 5.317 1.00 94.31 471 ILE A C 1
ATOM 3418 O O . ILE A 1 471 ? -11.218 8.382 5.779 1.00 94.31 471 ILE A O 1
ATOM 3422 N N . GLY A 1 472 ? -13.329 9.115 5.506 1.00 93.69 472 GLY A N 1
ATOM 3423 C CA . GLY A 1 472 ? -13.986 8.036 6.246 1.00 93.69 472 GLY A CA 1
ATOM 3424 C C . GLY A 1 472 ? -13.633 6.656 5.694 1.00 93.69 472 GLY A C 1
ATOM 3425 O O . GLY A 1 472 ? -13.150 5.808 6.435 1.00 93.69 472 GLY A O 1
ATOM 3426 N N . SER A 1 473 ? -13.734 6.475 4.375 1.00 93.06 473 SER A N 1
ATOM 3427 C CA . SER A 1 473 ? -13.311 5.241 3.708 1.00 93.06 473 SER A CA 1
ATOM 3428 C C . SER A 1 473 ? -11.846 4.910 4.007 1.00 93.06 473 SER A C 1
ATOM 3430 O O . SER A 1 473 ? -11.540 3.790 4.408 1.00 93.06 473 SER A O 1
ATOM 3432 N N . VAL A 1 474 ? -10.923 5.873 3.895 1.00 95.56 474 VAL A N 1
ATOM 3433 C CA . VAL A 1 474 ? -9.501 5.641 4.214 1.00 95.56 474 VAL A CA 1
ATOM 3434 C C . VAL A 1 474 ? -9.308 5.252 5.685 1.00 95.56 474 VAL A C 1
ATOM 3436 O O . VAL A 1 474 ? -8.535 4.334 5.963 1.00 95.56 474 VAL A O 1
ATOM 3439 N N . LEU A 1 475 ? -10.013 5.906 6.613 1.00 95.50 475 LEU A N 1
ATOM 3440 C CA . LEU A 1 475 ? -9.980 5.599 8.047 1.00 95.50 475 LEU A CA 1
ATOM 3441 C C . LEU A 1 475 ? -10.489 4.181 8.345 1.00 95.50 475 LEU A C 1
ATOM 3443 O O . LEU A 1 475 ? -9.845 3.468 9.115 1.00 95.50 475 LEU A O 1
ATOM 3447 N N . ASP A 1 476 ? -11.561 3.740 7.682 1.00 93.50 476 ASP A N 1
ATOM 3448 C CA . ASP A 1 476 ? -12.119 2.388 7.821 1.00 93.50 476 ASP A CA 1
ATOM 3449 C C . ASP A 1 476 ? -11.135 1.304 7.349 1.00 93.50 476 ASP A C 1
ATOM 3451 O O . ASP A 1 476 ? -11.059 0.218 7.933 1.00 93.50 476 ASP A O 1
ATOM 3455 N N . HIS A 1 477 ? -10.331 1.587 6.315 1.00 94.56 477 HIS A N 1
ATOM 3456 C CA . HIS A 1 477 ? -9.289 0.659 5.866 1.00 94.56 477 HIS A CA 1
ATOM 3457 C C . HIS A 1 477 ? -8.233 0.463 6.964 1.00 94.56 477 HIS A C 1
ATOM 3459 O O . HIS A 1 477 ? -7.904 -0.671 7.321 1.00 94.56 477 HIS A O 1
ATOM 3465 N N . ILE A 1 478 ? -7.708 1.553 7.528 1.00 94.56 478 ILE A N 1
ATOM 3466 C CA . ILE A 1 478 ? -6.570 1.503 8.463 1.00 94.56 478 ILE A CA 1
ATOM 3467 C C . ILE A 1 478 ? -6.949 1.289 9.933 1.00 94.56 478 ILE A C 1
ATOM 3469 O O . ILE A 1 478 ? -6.053 1.021 10.742 1.00 94.56 478 ILE A O 1
ATOM 3473 N N . ASP A 1 479 ? -8.243 1.366 10.258 1.00 92.56 479 ASP A N 1
ATOM 3474 C CA . ASP A 1 479 ? -8.796 1.366 11.616 1.00 92.56 479 ASP A CA 1
ATOM 3475 C C . ASP A 1 479 ? -8.190 2.499 12.459 1.00 92.56 479 ASP A C 1
ATOM 3477 O O . ASP A 1 479 ? -7.268 2.309 13.261 1.00 92.56 479 ASP A O 1
ATOM 3481 N N . ALA A 1 480 ? -8.643 3.724 12.182 1.00 94.12 480 ALA A N 1
ATOM 3482 C CA . ALA A 1 480 ? -8.134 4.940 12.804 1.00 94.12 480 ALA A CA 1
ATOM 3483 C C . ALA A 1 480 ? -9.223 5.988 13.031 1.00 94.12 480 ALA A C 1
ATOM 3485 O O . ALA A 1 480 ? -10.259 6.002 12.373 1.00 94.12 480 ALA A O 1
ATOM 3486 N N . THR A 1 481 ? -8.948 6.926 13.931 1.00 92.69 481 THR A N 1
ATOM 3487 C CA . THR A 1 481 ? -9.796 8.092 14.174 1.00 92.69 481 THR A CA 1
ATOM 3488 C C . THR A 1 481 ? -9.040 9.372 13.848 1.00 92.69 481 THR A C 1
ATOM 3490 O O . THR A 1 481 ? -7.909 9.572 14.293 1.00 92.69 481 THR A O 1
ATOM 3493 N N . LEU A 1 482 ? -9.687 10.252 13.084 1.00 95.00 482 LEU A N 1
ATOM 3494 C CA . LEU A 1 482 ? -9.229 11.611 12.815 1.00 95.00 482 LEU A CA 1
ATOM 3495 C C . LEU A 1 482 ? -10.045 12.589 13.664 1.00 95.00 482 LEU A C 1
ATOM 3497 O O . LEU A 1 482 ? -11.274 12.548 13.647 1.00 95.00 482 LEU A O 1
ATOM 3501 N N . PHE A 1 483 ? -9.378 13.475 14.396 1.00 92.50 483 PHE A N 1
ATOM 3502 C CA . PHE A 1 483 ? -10.047 14.493 15.207 1.00 92.50 483 PHE A CA 1
ATOM 3503 C C . PHE A 1 483 ? -9.176 15.739 15.365 1.00 92.50 483 PHE A C 1
ATOM 3505 O O . PHE A 1 483 ? -7.988 15.721 15.064 1.00 92.50 483 PHE A O 1
ATOM 3512 N N . ILE A 1 484 ? -9.764 16.830 15.852 1.00 91.69 484 ILE A N 1
ATOM 3513 C CA . ILE A 1 484 ? -9.021 18.033 16.239 1.00 91.69 484 ILE A CA 1
ATOM 3514 C C . ILE A 1 484 ? -8.810 17.986 17.753 1.00 91.69 484 ILE A C 1
ATOM 3516 O O . ILE A 1 484 ? -9.786 17.944 18.512 1.00 91.69 484 ILE A O 1
ATOM 3520 N N . ASP A 1 485 ? -7.557 18.000 18.209 1.00 88.69 485 ASP A N 1
ATOM 3521 C CA . ASP A 1 485 ? -7.252 18.157 19.632 1.00 88.69 485 ASP A CA 1
ATOM 3522 C C . ASP A 1 485 ? -7.660 19.572 20.058 1.00 88.69 485 ASP A C 1
ATOM 3524 O O . ASP A 1 485 ? -7.166 20.580 19.558 1.00 88.69 485 ASP A O 1
ATOM 3528 N N . ARG A 1 486 ? -8.588 19.663 21.011 1.00 81.88 486 ARG A N 1
ATOM 3529 C CA . ARG A 1 486 ? -9.151 20.936 21.482 1.00 81.88 486 ARG A CA 1
ATOM 3530 C C . ARG A 1 486 ? -8.134 21.809 22.213 1.00 81.88 486 ARG A C 1
ATOM 3532 O O . ARG A 1 486 ? -8.344 23.013 22.327 1.00 81.88 486 ARG A O 1
ATOM 3539 N N . ARG A 1 487 ? -7.073 21.215 22.760 1.00 84.38 487 ARG A N 1
ATOM 3540 C CA . ARG A 1 487 ? -6.045 21.934 23.518 1.00 84.38 487 ARG A CA 1
ATOM 3541 C C . ARG A 1 487 ? -5.018 22.568 22.592 1.00 84.38 487 ARG A C 1
ATOM 3543 O O . ARG A 1 487 ? -4.555 23.672 22.868 1.00 84.38 487 ARG A O 1
ATOM 3550 N N . THR A 1 488 ? -4.634 21.857 21.538 1.00 89.19 488 THR A N 1
ATOM 3551 C CA . THR A 1 488 ? -3.622 22.318 20.579 1.00 89.19 488 THR A CA 1
ATOM 3552 C C . THR A 1 488 ? -4.246 23.000 19.362 1.00 89.19 488 THR A C 1
ATOM 3554 O O . THR A 1 488 ? -3.585 23.817 18.731 1.00 89.19 488 THR A O 1
ATOM 3557 N N . GLY A 1 489 ? -5.511 22.704 19.055 1.00 90.19 489 GLY A N 1
ATOM 3558 C CA . GLY A 1 489 ? -6.195 23.119 17.831 1.00 90.19 489 GLY A CA 1
ATOM 3559 C C . GLY A 1 489 ? -5.722 22.369 16.585 1.00 90.19 489 GLY A C 1
ATOM 3560 O O . GLY A 1 489 ? -6.063 22.778 15.480 1.00 90.19 489 GLY A O 1
ATOM 3561 N N . LEU A 1 490 ? -4.920 21.312 16.746 1.00 94.50 490 LEU A N 1
ATOM 3562 C CA . LEU A 1 490 ? -4.299 20.583 15.644 1.00 94.50 490 LEU A CA 1
ATOM 3563 C C . LEU A 1 490 ? -5.111 19.344 15.276 1.00 94.50 490 LEU A C 1
ATOM 3565 O O . LEU A 1 490 ? -5.693 18.687 16.139 1.00 94.50 490 LEU A O 1
ATOM 3569 N N . TRP A 1 491 ? -5.104 19.001 13.993 1.00 95.81 491 TRP A N 1
ATOM 3570 C CA . TRP A 1 491 ? -5.588 17.717 13.507 1.00 95.81 491 TRP A CA 1
ATOM 3571 C C . TRP A 1 491 ? -4.670 16.595 13.978 1.00 95.81 491 TRP A C 1
ATOM 3573 O O . TRP A 1 491 ? -3.472 16.610 13.698 1.00 95.81 491 TRP A O 1
ATOM 3583 N N . GLU A 1 492 ? -5.237 15.592 14.632 1.00 95.00 492 GLU A N 1
ATOM 3584 C CA . GLU A 1 492 ? -4.535 14.404 15.094 1.00 95.00 492 GLU A CA 1
ATOM 3585 C C . GLU A 1 492 ? -5.144 13.148 14.451 1.00 95.00 492 GLU A C 1
ATOM 3587 O O . GLU A 1 492 ? -6.366 13.007 14.347 1.00 95.00 492 GLU A O 1
ATOM 3592 N N . LEU A 1 493 ? -4.278 12.232 14.016 1.00 96.12 493 LEU A N 1
ATOM 3593 C CA . LEU A 1 493 ? -4.623 10.934 13.446 1.00 96.12 493 LEU A CA 1
ATOM 3594 C C . LEU A 1 493 ? -4.182 9.834 14.410 1.00 96.12 493 LEU A C 1
ATOM 3596 O O . LEU A 1 493 ? -2.987 9.630 14.630 1.00 96.12 493 LEU A O 1
ATOM 3600 N N . LYS A 1 494 ? -5.145 9.097 14.964 1.00 93.69 494 LYS A N 1
ATOM 3601 C CA . LYS A 1 494 ? -4.883 8.036 15.935 1.00 93.69 494 LYS A CA 1
ATOM 3602 C C . LYS A 1 494 ? -5.263 6.671 15.379 1.00 93.69 494 LYS A C 1
ATOM 3604 O O . LYS A 1 494 ? -6.436 6.405 15.141 1.00 93.69 494 LYS A O 1
ATOM 3609 N N . LEU A 1 495 ? -4.268 5.805 15.198 1.00 93.62 495 LEU A N 1
ATOM 3610 C CA . LEU A 1 495 ? -4.476 4.412 14.796 1.00 93.62 495 LEU A CA 1
ATOM 3611 C C . LEU A 1 495 ? -4.961 3.578 15.989 1.00 93.62 495 LEU A C 1
ATOM 3613 O O . LEU A 1 495 ? -4.478 3.749 17.110 1.00 93.62 495 LEU A O 1
ATOM 3617 N N . ILE A 1 496 ? -5.873 2.640 15.748 1.00 91.12 496 ILE A N 1
ATOM 3618 C CA . ILE A 1 496 ? -6.350 1.703 16.766 1.00 91.12 496 ILE A CA 1
ATOM 3619 C C . ILE A 1 496 ? -5.418 0.487 16.773 1.00 91.12 496 ILE A C 1
ATOM 3621 O O . ILE A 1 496 ? -5.462 -0.364 15.884 1.00 91.12 496 ILE A O 1
ATOM 3625 N N . ARG A 1 497 ? -4.496 0.445 17.745 1.00 88.81 497 ARG A N 1
ATOM 3626 C CA . ARG A 1 497 ? -3.456 -0.592 17.886 1.00 88.81 497 ARG A CA 1
ATOM 3627 C C . ARG A 1 497 ? -3.272 -1.024 19.348 1.00 88.81 497 ARG A C 1
ATOM 3629 O O . ARG A 1 497 ? -3.779 -0.390 20.274 1.00 88.81 497 ARG A O 1
ATOM 3636 N N . ALA A 1 498 ? -2.534 -2.119 19.538 1.00 84.94 498 ALA A N 1
ATOM 3637 C CA . ALA A 1 498 ? -2.132 -2.659 20.841 1.00 84.94 498 ALA A CA 1
ATOM 3638 C C . ALA A 1 498 ? -0.851 -1.979 21.371 1.00 84.94 498 ALA A C 1
ATOM 3640 O O . ALA A 1 498 ? 0.152 -2.638 21.637 1.00 84.94 498 ALA A O 1
ATOM 3641 N N . ASP A 1 499 ? -0.856 -0.651 21.464 1.00 81.94 499 ASP A N 1
ATOM 3642 C CA . ASP A 1 499 ? 0.320 0.188 21.734 1.00 81.94 499 ASP A CA 1
ATOM 3643 C C . ASP A 1 499 ? 0.408 0.703 23.184 1.00 81.94 499 ASP A C 1
ATOM 3645 O O . ASP A 1 499 ? 1.165 1.626 23.485 1.00 81.94 499 ASP A O 1
ATOM 3649 N N . TYR A 1 500 ? -0.334 0.090 24.110 1.00 85.50 500 TYR A N 1
ATOM 3650 C CA . TYR A 1 500 ? -0.429 0.522 25.504 1.00 85.50 500 TYR A CA 1
ATOM 3651 C C . TYR A 1 500 ? -0.081 -0.589 26.502 1.00 85.50 500 TYR A C 1
ATOM 3653 O O . TYR A 1 500 ? -0.233 -1.784 26.246 1.00 85.50 500 TYR A O 1
ATOM 3661 N N . VAL A 1 501 ? 0.335 -0.179 27.703 1.00 85.56 501 VAL A N 1
ATOM 3662 C CA . VAL A 1 501 ? 0.492 -1.074 28.855 1.00 85.56 501 VAL A CA 1
ATOM 3663 C C . VAL A 1 501 ? -0.751 -0.948 29.731 1.00 85.56 501 VAL A C 1
ATOM 3665 O O . VAL A 1 501 ? -1.026 0.119 30.273 1.00 85.56 501 VAL A O 1
ATOM 3668 N N . ALA A 1 502 ? -1.510 -2.035 29.898 1.00 83.56 502 ALA A N 1
ATOM 3669 C CA . ALA A 1 502 ? -2.806 -1.996 30.586 1.00 83.56 502 ALA A CA 1
ATOM 3670 C C . ALA A 1 502 ? -2.733 -1.378 31.998 1.00 83.56 502 ALA A C 1
ATOM 3672 O O . ALA A 1 502 ? -3.614 -0.618 32.390 1.00 83.56 502 ALA A O 1
ATOM 3673 N N . SER A 1 503 ? -1.661 -1.641 32.752 1.00 85.19 503 SER A N 1
ATOM 3674 C CA . SER A 1 503 ? -1.496 -1.127 34.117 1.00 85.19 503 SER A CA 1
ATOM 3675 C C . SER A 1 503 ? -1.238 0.381 34.200 1.00 85.19 503 SER A C 1
ATOM 3677 O O . SER A 1 503 ? -1.515 0.969 35.244 1.00 85.19 503 SER A O 1
ATOM 3679 N N . SER A 1 504 ? -0.741 1.017 33.134 1.00 88.56 504 SER A N 1
ATOM 3680 C CA . SER A 1 504 ? -0.492 2.466 33.104 1.00 88.56 504 SER A CA 1
ATOM 3681 C C . SER A 1 504 ? -1.705 3.278 32.656 1.00 88.56 504 SER A C 1
ATOM 3683 O O . SER A 1 504 ? -1.654 4.505 32.676 1.00 88.56 504 SER A O 1
ATOM 3685 N N . LEU A 1 505 ? -2.785 2.616 32.233 1.00 90.94 505 LEU A N 1
ATOM 3686 C CA . LEU A 1 505 ? -3.997 3.287 31.777 1.00 90.94 505 LEU A CA 1
ATOM 3687 C C . LEU A 1 505 ? -4.742 3.964 32.939 1.00 90.94 505 LEU A C 1
ATOM 3689 O O . LEU A 1 505 ? -4.782 3.396 34.046 1.00 90.94 505 LEU A O 1
ATOM 3693 N N . PRO A 1 506 ? -5.381 5.124 32.686 1.00 92.00 506 PRO A N 1
ATOM 3694 C CA . PRO A 1 506 ? -6.199 5.807 33.681 1.00 92.00 506 PRO A CA 1
ATOM 3695 C C . PRO A 1 506 ? -7.365 4.912 34.116 1.00 92.00 506 PRO A C 1
ATOM 3697 O O . PRO A 1 506 ? -8.019 4.278 33.285 1.00 92.00 506 PRO A O 1
ATOM 3700 N N . LEU A 1 507 ? -7.588 4.839 35.430 1.00 92.69 507 LEU A N 1
ATOM 3701 C CA . LEU A 1 507 ? -8.647 4.040 36.038 1.00 92.69 507 LEU A CA 1
ATOM 3702 C C . LEU A 1 507 ? -9.899 4.897 36.224 1.00 92.69 507 LEU A C 1
ATOM 3704 O O . LEU A 1 507 ? -9.851 5.930 36.891 1.00 92.69 507 LEU A O 1
ATOM 3708 N N . PHE A 1 508 ? -11.008 4.426 35.670 1.00 92.50 508 PHE A N 1
ATOM 3709 C CA . PHE A 1 508 ? -12.335 4.975 35.872 1.00 92.50 508 PHE A CA 1
ATOM 3710 C C . PHE A 1 508 ? -13.177 4.007 36.699 1.00 92.50 508 PHE A C 1
ATOM 3712 O O . PHE A 1 508 ? -13.359 2.844 36.328 1.00 92.50 508 PHE A O 1
ATOM 3719 N N . ASP A 1 509 ? -13.659 4.491 37.836 1.00 92.25 509 ASP A N 1
ATOM 3720 C CA . ASP A 1 509 ? -14.432 3.742 38.820 1.00 92.25 509 ASP A CA 1
ATOM 3721 C C . ASP A 1 509 ? -15.554 4.605 39.419 1.00 92.25 509 ASP A C 1
ATOM 3723 O O . ASP A 1 509 ? -15.872 5.688 38.923 1.00 92.25 509 ASP A O 1
ATOM 3727 N N . GLU A 1 510 ? -16.205 4.132 40.482 1.00 90.12 510 GLU A N 1
ATOM 3728 C CA . GLU A 1 510 ? -17.315 4.849 41.113 1.00 90.12 510 GLU A CA 1
ATOM 3729 C C . GLU A 1 510 ? -16.944 6.237 41.682 1.00 90.12 510 GLU A C 1
ATOM 3731 O O . GLU A 1 510 ? -17.841 6.985 42.070 1.00 90.12 510 GLU A O 1
ATOM 3736 N N . THR A 1 511 ? -15.659 6.605 41.741 1.00 90.62 511 THR A N 1
ATOM 3737 C CA . THR A 1 511 ? -15.214 7.924 42.221 1.00 90.62 511 THR A CA 1
ATOM 3738 C C . THR A 1 511 ? -15.216 9.000 41.136 1.00 90.62 511 THR A C 1
ATOM 3740 O O . THR A 1 511 ? -15.378 10.184 41.448 1.00 90.62 511 THR A O 1
ATOM 3743 N N . ASN A 1 512 ? -15.062 8.613 39.867 1.00 90.69 512 ASN A N 1
ATOM 3744 C CA . ASN A 1 512 ? -14.939 9.545 38.745 1.00 90.69 512 ASN A CA 1
ATOM 3745 C C . ASN A 1 512 ? -15.955 9.313 37.616 1.00 90.69 512 ASN A C 1
ATOM 3747 O O . ASN A 1 512 ? -16.149 10.205 36.783 1.00 90.69 512 ASN A O 1
ATOM 3751 N N . VAL A 1 513 ? -16.678 8.191 37.638 1.00 90.62 513 VAL A N 1
ATOM 3752 C CA . VAL A 1 513 ? -17.859 7.949 36.803 1.00 90.62 513 VAL A CA 1
ATOM 3753 C C . VAL A 1 513 ? -19.111 8.473 37.512 1.00 90.62 513 VAL A C 1
ATOM 3755 O O . VAL A 1 513 ? -19.494 7.996 38.578 1.00 90.62 513 VAL A O 1
ATOM 3758 N N . VAL A 1 514 ? -19.763 9.459 36.897 1.00 89.69 514 VAL A N 1
ATOM 3759 C CA . VAL A 1 514 ? -20.980 10.118 37.396 1.00 89.69 514 VAL A CA 1
ATOM 3760 C C . VAL A 1 514 ? -22.232 9.332 37.006 1.00 89.69 514 VAL A C 1
ATOM 3762 O O . VAL A 1 514 ? -23.125 9.143 37.829 1.00 89.69 514 VAL A O 1
ATOM 3765 N N . ASP A 1 515 ? -22.289 8.853 35.763 1.00 88.94 515 ASP A N 1
ATOM 3766 C CA . ASP A 1 515 ? -23.373 8.011 35.257 1.00 88.94 515 ASP A CA 1
ATOM 3767 C C . ASP A 1 515 ? -22.795 6.817 34.495 1.00 88.94 515 ASP A C 1
ATOM 3769 O O . ASP A 1 515 ? -21.920 6.957 33.644 1.00 88.94 515 ASP A O 1
ATOM 3773 N N . TRP A 1 516 ? -23.304 5.630 34.804 1.00 87.75 516 TRP A N 1
ATOM 3774 C CA . TRP A 1 516 ? -22.896 4.373 34.179 1.00 87.75 516 TRP A CA 1
ATOM 3775 C C . TRP A 1 516 ? -23.703 4.048 32.915 1.00 87.75 516 TRP A C 1
ATOM 3777 O O . TRP A 1 516 ? -23.402 3.056 32.252 1.00 87.75 516 TRP A O 1
ATOM 3787 N N . GLY A 1 517 ? -24.728 4.851 32.605 1.00 86.56 517 GLY A N 1
ATOM 3788 C CA . GLY A 1 517 ? -25.529 4.748 31.392 1.00 86.56 517 GLY A CA 1
ATOM 3789 C C . GLY A 1 517 ? -26.027 3.328 31.111 1.00 86.56 517 GLY A C 1
ATOM 3790 O O . GLY A 1 517 ? -26.521 2.627 32.000 1.00 86.56 517 GLY A O 1
ATOM 3791 N N . ARG A 1 518 ? -25.929 2.902 29.846 1.00 83.81 518 ARG A N 1
ATOM 3792 C CA . ARG A 1 518 ? -26.267 1.539 29.410 1.00 83.81 518 ARG A CA 1
ATOM 3793 C C . ARG A 1 518 ? -25.018 0.857 28.880 1.00 83.81 518 ARG A C 1
ATOM 3795 O O . ARG A 1 518 ? -24.531 1.222 27.816 1.00 83.81 518 ARG A O 1
ATOM 3802 N N . LEU A 1 519 ? -24.557 -0.152 29.609 1.00 87.62 519 LEU A N 1
ATOM 3803 C CA . LEU A 1 519 ? -23.479 -1.047 29.201 1.00 87.62 519 LEU A CA 1
ATOM 3804 C C . LEU A 1 519 ? -24.072 -2.415 28.852 1.00 87.62 519 LEU A C 1
ATOM 3806 O O . LEU A 1 519 ? -24.905 -2.940 29.593 1.00 87.62 519 LEU A O 1
ATOM 3810 N N . GLY A 1 520 ? -23.659 -2.993 27.727 1.00 85.31 520 GLY A N 1
ATOM 3811 C CA . GLY A 1 520 ? -24.184 -4.267 27.246 1.00 85.31 520 GLY A CA 1
ATOM 3812 C C . GLY A 1 520 ? -23.240 -4.987 26.289 1.00 85.31 520 GLY A C 1
ATOM 3813 O O . GLY A 1 520 ? -22.408 -4.371 25.624 1.00 85.31 520 GLY A O 1
ATOM 3814 N N . ARG A 1 521 ? -23.379 -6.313 26.231 1.00 86.00 521 ARG A N 1
ATOM 3815 C CA . ARG A 1 521 ? -22.675 -7.190 25.287 1.00 86.00 521 ARG A CA 1
ATOM 3816 C C . ARG A 1 521 ? -23.660 -7.675 24.229 1.00 86.00 521 ARG A C 1
ATOM 3818 O O . ARG A 1 521 ? -24.835 -7.883 24.534 1.00 86.00 521 ARG A O 1
ATOM 3825 N N . ARG A 1 522 ? -23.183 -7.879 23.000 1.00 78.75 522 ARG A N 1
ATOM 3826 C CA . ARG A 1 522 ? -23.988 -8.524 21.952 1.00 78.75 522 ARG A CA 1
ATOM 3827 C C . ARG A 1 522 ? -24.298 -9.969 22.338 1.00 78.75 522 ARG A C 1
ATOM 3829 O O . ARG A 1 522 ? -23.472 -10.637 22.967 1.00 78.75 522 ARG A O 1
ATOM 3836 N N . ALA A 1 523 ? -25.489 -10.439 21.973 1.00 74.56 523 ALA A N 1
ATOM 3837 C CA . ALA A 1 523 ? -25.869 -11.820 22.215 1.00 74.56 523 ALA A CA 1
ATOM 3838 C C . ALA A 1 523 ? -24.990 -12.759 21.367 1.00 74.56 523 ALA A C 1
ATOM 3840 O O . ALA A 1 523 ? -24.665 -12.416 20.231 1.00 74.56 523 ALA A O 1
ATOM 3841 N N . PRO A 1 524 ? -24.629 -13.956 21.868 1.00 68.19 524 PRO A N 1
ATOM 3842 C CA . PRO A 1 524 ? -23.796 -14.898 21.118 1.00 68.19 524 PRO A CA 1
ATOM 3843 C C . PRO A 1 524 ? -24.353 -15.283 19.740 1.00 68.19 524 PRO A C 1
ATOM 3845 O O . PRO A 1 524 ? -23.573 -15.578 18.845 1.00 68.19 524 PRO A O 1
ATOM 3848 N N . GLY A 1 525 ? -25.682 -15.260 19.575 1.00 66.50 525 GLY A N 1
ATOM 3849 C CA . GLY A 1 525 ? -26.371 -15.552 18.313 1.00 66.50 525 GLY A CA 1
ATOM 3850 C C . GLY A 1 525 ? -26.175 -14.507 17.211 1.00 66.50 525 GLY A C 1
ATOM 3851 O O . GLY A 1 525 ? -26.367 -14.837 16.050 1.00 66.50 525 GLY A O 1
ATOM 3852 N N . ASP A 1 526 ? -25.750 -13.290 17.559 1.00 73.00 526 ASP A N 1
ATOM 3853 C CA . ASP A 1 526 ? -25.572 -12.174 16.617 1.00 73.00 526 ASP A CA 1
ATOM 3854 C C . ASP A 1 526 ? -24.094 -11.952 16.243 1.00 73.00 526 ASP A C 1
ATOM 3856 O O . ASP A 1 526 ? -23.749 -10.976 15.571 1.00 73.00 526 ASP A O 1
ATOM 3860 N N . LEU A 1 527 ? -23.190 -12.809 16.733 1.00 79.19 527 LEU A N 1
ATOM 3861 C CA . LEU A 1 527 ? -21.752 -12.681 16.502 1.00 79.19 527 LEU A CA 1
ATOM 3862 C C . LEU A 1 527 ? -21.370 -13.295 15.157 1.00 79.19 527 LEU A C 1
ATOM 3864 O O . LEU A 1 527 ? -21.691 -14.444 14.855 1.00 79.19 527 LEU A O 1
ATOM 3868 N N . VAL A 1 528 ? -20.614 -12.532 14.375 1.00 82.06 528 VAL A N 1
ATOM 3869 C CA . VAL A 1 528 ? -20.089 -12.973 13.082 1.00 82.06 528 VAL A CA 1
ATOM 3870 C C . VAL A 1 528 ? -18.981 -13.996 13.325 1.00 82.06 528 VAL A C 1
ATOM 3872 O O . VAL A 1 528 ? -18.096 -13.775 14.153 1.00 82.06 528 VAL A O 1
ATOM 3875 N N . ASN A 1 529 ? -19.009 -15.115 12.603 1.00 84.12 529 ASN A N 1
ATOM 3876 C CA . ASN A 1 529 ? -17.987 -16.164 12.698 1.00 84.12 529 ASN A CA 1
ATOM 3877 C C . ASN A 1 529 ? -17.225 -16.393 11.381 1.00 84.12 529 ASN A C 1
ATOM 3879 O O . ASN A 1 529 ? -16.272 -17.173 11.353 1.00 84.12 529 ASN A O 1
ATOM 3883 N N . SER A 1 530 ? -17.593 -15.671 10.320 1.00 86.19 530 SER A N 1
ATOM 3884 C CA . SER A 1 530 ? -16.867 -15.624 9.053 1.00 86.19 530 SER A CA 1
ATOM 3885 C C . SER A 1 530 ? -16.866 -14.204 8.483 1.00 86.19 530 SER A C 1
ATOM 3887 O O . SER A 1 530 ? -17.906 -13.550 8.422 1.00 86.19 530 SER A O 1
ATOM 3889 N N . VAL A 1 531 ? -15.705 -13.708 8.061 1.00 90.19 531 VAL A N 1
ATOM 3890 C CA . VAL A 1 531 ? -15.570 -12.400 7.405 1.00 90.19 531 VAL A CA 1
ATOM 3891 C C . VAL A 1 531 ? -14.982 -12.605 6.020 1.00 90.19 531 VAL A C 1
ATOM 3893 O O . VAL A 1 531 ? -13.948 -13.251 5.865 1.00 90.19 531 VAL A O 1
ATOM 3896 N N . THR A 1 532 ? -15.647 -12.044 5.013 1.00 88.44 532 THR A N 1
ATOM 3897 C CA . THR A 1 532 ? -15.147 -11.975 3.640 1.00 88.44 532 THR A CA 1
ATOM 3898 C C . THR A 1 532 ? -14.753 -10.543 3.319 1.00 88.44 532 THR A C 1
ATOM 3900 O O . THR A 1 532 ? -15.587 -9.649 3.381 1.00 88.44 532 THR A O 1
ATOM 3903 N N . VAL A 1 533 ? -13.497 -10.317 2.959 1.00 91.25 533 VAL A N 1
ATOM 3904 C CA . VAL A 1 533 ? -13.001 -9.019 2.498 1.00 91.25 533 VAL A CA 1
ATOM 3905 C C . VAL A 1 533 ? -12.914 -9.028 0.981 1.00 91.25 533 VAL A C 1
ATOM 3907 O O . VAL A 1 533 ? -12.253 -9.897 0.409 1.00 91.25 533 VAL A O 1
ATOM 3910 N N . ARG A 1 534 ? -13.544 -8.047 0.329 1.00 92.06 534 ARG A N 1
ATOM 3911 C CA . ARG A 1 534 ? -13.338 -7.762 -1.095 1.00 92.06 534 ARG A CA 1
ATOM 3912 C C . ARG A 1 534 ? -12.304 -6.654 -1.267 1.00 92.06 534 ARG A C 1
ATOM 3914 O O . ARG A 1 534 ? -12.362 -5.636 -0.584 1.00 92.06 534 ARG A O 1
ATOM 3921 N N . PHE A 1 535 ? -11.371 -6.856 -2.189 1.00 88.50 535 PHE A N 1
ATOM 3922 C CA . PHE A 1 535 ? -10.267 -5.939 -2.483 1.00 88.50 535 PHE A CA 1
ATOM 3923 C C . PHE A 1 535 ? -10.037 -5.847 -4.000 1.00 88.50 535 PHE A C 1
ATOM 3925 O O . PHE A 1 535 ? -10.603 -6.635 -4.759 1.00 88.50 535 PHE A O 1
ATOM 3932 N N . THR A 1 536 ? -9.229 -4.893 -4.464 1.00 85.88 536 THR A N 1
ATOM 3933 C CA . THR A 1 536 ? -8.954 -4.718 -5.904 1.00 85.88 536 THR A CA 1
ATOM 3934 C C . THR A 1 536 ? -7.621 -5.362 -6.257 1.00 85.88 536 THR A C 1
ATOM 3936 O O . THR A 1 536 ? -6.573 -4.814 -5.943 1.00 85.88 536 THR A O 1
ATOM 3939 N N . ASP A 1 537 ? -7.607 -6.499 -6.939 1.00 73.69 537 ASP A N 1
ATOM 3940 C CA . ASP A 1 537 ? -6.362 -7.218 -7.214 1.00 73.69 537 ASP A CA 1
ATOM 3941 C C . ASP A 1 537 ? -5.403 -6.403 -8.113 1.00 73.69 537 ASP A C 1
ATOM 3943 O O . ASP A 1 537 ? -5.797 -5.791 -9.109 1.00 73.69 537 ASP A O 1
ATOM 3947 N N . ALA A 1 538 ? -4.120 -6.324 -7.739 1.00 69.81 538 ALA A N 1
ATOM 3948 C CA . ALA A 1 538 ? -3.126 -5.513 -8.452 1.00 69.81 538 ALA A CA 1
ATOM 3949 C C . ALA A 1 538 ? -2.828 -5.997 -9.886 1.00 69.81 538 ALA A C 1
ATOM 3951 O O . ALA A 1 538 ? -2.389 -5.198 -10.720 1.00 69.81 538 ALA A O 1
ATOM 3952 N N . TRP A 1 539 ? -3.006 -7.288 -10.173 1.00 61.03 539 TRP A N 1
ATOM 3953 C CA . TRP A 1 539 ? -2.623 -7.913 -11.443 1.00 61.03 539 TRP A CA 1
ATOM 3954 C C . TRP A 1 539 ? -3.762 -7.923 -12.446 1.00 61.03 539 TRP A C 1
ATOM 3956 O O . TRP A 1 539 ? -3.542 -7.668 -13.627 1.00 61.03 539 TRP A O 1
ATOM 3966 N N . THR A 1 540 ? -4.964 -8.239 -11.979 1.00 62.12 540 THR A N 1
ATOM 3967 C CA . THR A 1 540 ? -6.157 -8.331 -12.827 1.00 62.12 540 THR A CA 1
ATOM 3968 C C . THR A 1 540 ? -6.907 -7.007 -12.936 1.00 62.12 540 THR A C 1
ATOM 3970 O O . THR A 1 540 ? -7.664 -6.829 -13.891 1.00 62.12 540 THR A O 1
ATOM 3973 N N . ASP A 1 541 ? -6.678 -6.085 -11.990 1.00 71.88 541 ASP A N 1
ATOM 3974 C CA . ASP A 1 541 ? -7.484 -4.875 -11.783 1.00 71.88 541 ASP A CA 1
ATOM 3975 C C . ASP A 1 541 ? -8.981 -5.189 -11.529 1.00 71.88 541 ASP A C 1
ATOM 3977 O O . ASP A 1 541 ? -9.828 -4.301 -11.615 1.00 71.88 541 ASP A O 1
ATOM 3981 N N . ASP A 1 542 ? -9.304 -6.441 -11.179 1.00 78.81 542 ASP A N 1
ATOM 3982 C CA . ASP A 1 542 ? -10.652 -6.921 -10.872 1.00 78.81 542 ASP A CA 1
ATOM 3983 C C . ASP A 1 542 ? -10.851 -7.106 -9.355 1.00 78.81 542 ASP A C 1
ATOM 3985 O O . ASP A 1 542 ? -9.905 -7.111 -8.562 1.00 78.81 542 ASP A O 1
ATOM 3989 N N . THR A 1 543 ? -12.106 -7.263 -8.925 1.00 85.69 543 THR A N 1
ATOM 3990 C CA . THR A 1 543 ? -12.431 -7.511 -7.513 1.00 85.69 543 THR A CA 1
ATOM 3991 C C . THR A 1 543 ? -12.025 -8.926 -7.097 1.00 85.69 543 THR A C 1
ATOM 3993 O O . THR A 1 543 ? -12.625 -9.908 -7.536 1.00 85.69 543 THR A O 1
ATOM 3996 N N . GLY A 1 544 ? -11.040 -9.020 -6.205 1.00 80.75 544 GLY A N 1
ATOM 3997 C CA . GLY A 1 544 ? -10.686 -10.232 -5.474 1.00 80.75 544 GLY A CA 1
ATOM 3998 C C . GLY A 1 544 ? -11.462 -10.340 -4.160 1.00 80.75 544 GLY A C 1
ATOM 3999 O O . GLY A 1 544 ? -11.960 -9.344 -3.633 1.00 80.75 544 GLY A O 1
ATOM 4000 N N . ALA A 1 545 ? -11.560 -11.550 -3.611 1.00 82.94 545 ALA A N 1
ATOM 4001 C CA . ALA A 1 545 ? -12.180 -11.788 -2.312 1.00 82.94 545 ALA A CA 1
ATOM 4002 C C . ALA A 1 545 ? -11.383 -12.811 -1.499 1.00 82.94 545 ALA A C 1
ATOM 4004 O O . ALA A 1 545 ? -10.904 -13.807 -2.041 1.00 82.94 545 ALA A O 1
ATOM 4005 N N . VAL A 1 546 ? -11.270 -12.572 -0.195 1.00 79.94 546 VAL A N 1
ATOM 4006 C CA . VAL A 1 546 ? -10.684 -13.507 0.770 1.00 79.94 546 VAL A CA 1
ATOM 4007 C C . VAL A 1 546 ? -11.655 -13.704 1.916 1.00 79.94 546 VAL A C 1
ATOM 4009 O O . VAL A 1 546 ? -12.160 -12.727 2.462 1.00 79.94 546 VAL A O 1
ATOM 4012 N N . SER A 1 547 ? -11.871 -14.952 2.321 1.00 82.38 547 SER A N 1
ATOM 4013 C CA . SER A 1 547 ? -12.723 -15.287 3.462 1.00 82.38 547 SER A CA 1
ATOM 4014 C C . SER A 1 547 ? -11.908 -15.927 4.579 1.00 82.38 547 SER A C 1
ATOM 4016 O O . SER A 1 547 ? -11.183 -16.895 4.352 1.00 82.38 547 SER A O 1
ATOM 4018 N N . VAL A 1 548 ? -12.070 -15.418 5.798 1.00 80.19 548 VAL A N 1
ATOM 4019 C CA . VAL A 1 548 ? -11.472 -15.964 7.021 1.00 80.19 548 VAL A CA 1
ATOM 4020 C C . VAL A 1 548 ? -12.601 -16.402 7.948 1.00 80.19 548 VAL A C 1
ATOM 4022 O O . VAL A 1 548 ? -13.567 -15.670 8.152 1.00 80.19 548 VAL A O 1
ATOM 4025 N N . THR A 1 549 ? -12.509 -17.618 8.490 1.00 81.25 549 THR A N 1
ATOM 4026 C CA . THR A 1 549 ? -13.583 -18.226 9.293 1.00 81.25 549 THR A CA 1
ATOM 4027 C C . THR A 1 549 ? -13.046 -18.806 10.595 1.00 81.25 549 THR A C 1
ATOM 4029 O O . THR A 1 549 ? -12.058 -19.541 10.597 1.00 81.25 549 THR A O 1
ATOM 4032 N N . ASP A 1 550 ? -13.744 -18.536 11.697 1.00 81.88 550 ASP A N 1
ATOM 4033 C CA . ASP A 1 550 ? -13.486 -19.148 13.000 1.00 81.88 550 ASP A CA 1
ATOM 4034 C C . ASP A 1 550 ? -14.210 -20.501 13.102 1.00 81.88 550 ASP A C 1
ATOM 4036 O O . ASP A 1 550 ? -15.387 -20.606 13.464 1.00 81.88 550 ASP A O 1
ATOM 4040 N N . THR A 1 551 ? -13.478 -21.566 12.777 1.00 75.81 551 THR A N 1
ATOM 4041 C CA . THR A 1 551 ? -13.993 -22.945 12.786 1.00 75.81 551 THR A CA 1
ATOM 4042 C C . THR A 1 551 ? -14.471 -23.405 14.166 1.00 75.81 551 THR A C 1
ATOM 4044 O O . THR A 1 551 ? -15.430 -24.178 14.246 1.00 75.81 551 THR A O 1
ATOM 4047 N N . ALA A 1 552 ? -13.865 -22.922 15.255 1.00 72.31 552 ALA A N 1
ATOM 4048 C CA . ALA A 1 552 ? -14.246 -23.311 16.610 1.00 72.31 552 ALA A CA 1
ATOM 4049 C C . ALA A 1 552 ? -15.625 -22.744 16.974 1.00 72.31 552 ALA A C 1
ATOM 4051 O O . ALA A 1 552 ? -16.472 -23.453 17.529 1.00 72.31 552 ALA A O 1
ATOM 4052 N N . ARG A 1 553 ? -15.890 -21.488 16.598 1.00 69.69 553 ARG A N 1
ATOM 4053 C CA . ARG A 1 553 ? -17.206 -20.870 16.784 1.00 69.69 553 ARG A CA 1
ATOM 4054 C C . ARG A 1 553 ? -18.281 -21.474 15.897 1.00 69.69 553 ARG A C 1
ATOM 4056 O O . ARG A 1 553 ? -19.361 -21.763 16.416 1.00 69.69 553 ARG A O 1
ATOM 4063 N N . VAL A 1 554 ? -17.981 -21.749 14.629 1.00 74.94 554 VAL A N 1
ATOM 4064 C CA . VAL A 1 554 ? -18.920 -22.426 13.716 1.00 74.94 554 VAL A CA 1
ATOM 4065 C C . VAL A 1 554 ? -19.357 -23.778 14.293 1.00 74.94 554 VAL A C 1
ATOM 4067 O O . VAL A 1 554 ? -20.546 -24.082 14.321 1.00 74.94 554 VAL A O 1
ATOM 4070 N N . GLN A 1 555 ? -18.431 -24.562 14.859 1.00 72.38 555 GLN A N 1
ATOM 4071 C CA . GLN A 1 555 ? -18.764 -25.835 15.519 1.00 72.38 555 GLN A CA 1
ATOM 4072 C C . GLN A 1 555 ? -19.591 -25.675 16.803 1.00 72.38 555 GLN A C 1
ATOM 4074 O O . GLN A 1 555 ? -20.290 -26.605 17.207 1.00 72.38 555 GLN A O 1
ATOM 4079 N N . SER A 1 556 ? -19.484 -24.533 17.484 1.00 70.25 556 SER A N 1
ATOM 4080 C CA . SER A 1 556 ? -20.233 -24.269 18.715 1.00 70.25 556 SER A CA 1
ATOM 4081 C C . SER A 1 556 ? -21.661 -23.781 18.457 1.00 70.25 556 SER A C 1
ATOM 4083 O O . SER A 1 556 ? -22.559 -24.164 19.202 1.00 70.25 556 SER A O 1
ATOM 4085 N N . MET A 1 557 ? -21.864 -22.977 17.408 1.00 67.81 557 MET A N 1
ATOM 4086 C CA . MET A 1 557 ? -23.168 -22.417 17.034 1.00 67.81 557 MET A CA 1
ATOM 4087 C C . MET A 1 557 ? -23.943 -23.316 16.068 1.00 67.81 557 MET A C 1
ATOM 4089 O O . MET A 1 557 ? -25.166 -23.268 16.056 1.00 67.81 557 MET A O 1
ATOM 4093 N N . GLY A 1 558 ? -23.252 -24.148 15.280 1.00 70.19 558 GLY A N 1
ATOM 4094 C CA . GLY A 1 558 ? -23.872 -25.022 14.281 1.00 70.19 558 GLY A CA 1
ATOM 4095 C C . GLY A 1 558 ? -24.266 -24.323 12.973 1.00 70.19 558 GLY A C 1
ATOM 4096 O O . GLY A 1 558 ? -24.813 -24.980 12.094 1.00 70.19 558 GLY A O 1
ATOM 4097 N N . GLU A 1 559 ? -23.967 -23.029 12.821 1.00 78.00 559 GLU A N 1
ATOM 4098 C CA . GLU A 1 559 ? -24.279 -22.215 11.639 1.00 78.00 559 GLU A CA 1
ATOM 4099 C C . GLU A 1 559 ? -23.131 -21.240 11.321 1.00 78.00 559 GLU A C 1
ATOM 4101 O O . GLU A 1 559 ? -22.384 -20.825 12.213 1.00 78.00 559 GLU A O 1
ATOM 4106 N N . VAL A 1 560 ? -22.976 -20.883 10.041 1.00 80.56 560 VAL A N 1
ATOM 4107 C CA . VAL A 1 560 ? -22.018 -19.871 9.573 1.00 80.56 560 VAL A CA 1
ATOM 4108 C C . VAL A 1 560 ? -22.739 -18.532 9.423 1.00 80.56 560 VAL A C 1
ATOM 4110 O O . VAL A 1 560 ? -23.574 -18.371 8.538 1.00 80.56 560 VAL A O 1
ATOM 4113 N N . LEU A 1 561 ? -22.376 -17.564 10.262 1.00 82.88 561 LEU A N 1
ATOM 4114 C CA . LEU A 1 561 ? -22.816 -16.175 10.167 1.00 82.88 561 LEU A CA 1
ATOM 4115 C C . LEU A 1 561 ? -21.697 -15.367 9.519 1.00 82.88 561 LEU A C 1
ATOM 4117 O O . LEU A 1 561 ? -20.708 -15.015 10.172 1.00 82.88 561 LEU A O 1
ATOM 4121 N N . ALA A 1 562 ? -21.849 -15.132 8.216 1.00 86.50 562 ALA A N 1
ATOM 4122 C CA . ALA A 1 562 ? -20.859 -14.460 7.390 1.00 86.50 562 ALA A CA 1
ATOM 4123 C C . ALA A 1 562 ? -21.225 -12.995 7.122 1.00 86.50 562 ALA A C 1
ATOM 4125 O O . ALA A 1 562 ? -22.365 -12.689 6.772 1.00 86.50 562 ALA A O 1
ATOM 4126 N N . THR A 1 563 ? -20.229 -12.114 7.193 1.00 89.75 563 THR A N 1
ATOM 4127 C CA . THR A 1 563 ? -20.335 -10.711 6.763 1.00 89.75 563 THR A CA 1
ATOM 4128 C C . THR A 1 563 ? -19.311 -10.431 5.670 1.00 89.75 563 THR A C 1
ATOM 4130 O O . THR A 1 563 ? -18.200 -10.961 5.706 1.00 89.75 563 THR A O 1
ATOM 4133 N N . THR A 1 564 ? -19.678 -9.603 4.689 1.00 92.69 564 THR A N 1
ATOM 4134 C CA . THR A 1 564 ? -18.757 -9.134 3.642 1.00 92.69 564 THR A CA 1
ATOM 4135 C C . THR A 1 564 ? -18.420 -7.663 3.861 1.00 92.69 564 THR A C 1
ATOM 4137 O O . THR A 1 564 ? -19.330 -6.864 4.068 1.00 92.69 564 THR A O 1
ATOM 4140 N N . LEU A 1 565 ? -17.131 -7.323 3.823 1.00 93.38 565 LEU A N 1
ATOM 4141 C CA . LEU A 1 565 ? -16.598 -5.966 3.956 1.00 93.38 565 LEU A CA 1
ATOM 4142 C C . LEU A 1 565 ? -15.805 -5.584 2.703 1.00 93.38 565 LEU A C 1
ATOM 4144 O O . LEU A 1 565 ? -15.131 -6.425 2.103 1.00 93.38 565 LEU A O 1
ATOM 4148 N N . ASP A 1 566 ? -15.885 -4.313 2.323 1.00 94.19 566 ASP A N 1
ATOM 4149 C CA . ASP A 1 566 ? -15.304 -3.795 1.088 1.00 94.19 566 ASP A CA 1
ATOM 4150 C C . ASP A 1 566 ? -14.135 -2.859 1.368 1.00 94.19 566 ASP A C 1
ATOM 4152 O O . ASP A 1 566 ? -14.309 -1.788 1.945 1.00 94.19 566 ASP A O 1
ATOM 4156 N N . TYR A 1 567 ? -12.955 -3.243 0.884 1.00 93.81 567 TYR A N 1
ATOM 4157 C CA . TYR A 1 567 ? -11.725 -2.467 1.002 1.00 93.81 567 TYR A CA 1
ATOM 4158 C C . TYR A 1 567 ? -11.059 -2.299 -0.373 1.00 93.81 567 TYR A C 1
ATOM 4160 O O . TYR A 1 567 ? -9.994 -2.870 -0.635 1.00 93.81 567 TYR A O 1
ATOM 4168 N N . PRO A 1 568 ? -11.673 -1.529 -1.295 1.00 89.94 568 PRO A N 1
ATOM 4169 C CA . PRO A 1 568 ? -11.208 -1.407 -2.679 1.00 89.94 568 PRO A CA 1
ATOM 4170 C C . PRO A 1 568 ? -9.822 -0.762 -2.809 1.00 89.94 568 PRO A C 1
ATOM 4172 O O . PRO A 1 568 ? -9.180 -0.929 -3.847 1.00 89.94 568 PRO A O 1
ATOM 4175 N N . GLY A 1 569 ? -9.350 -0.047 -1.780 1.00 88.75 569 GLY A N 1
ATOM 4176 C CA . GLY A 1 569 ? -8.016 0.551 -1.750 1.00 88.75 569 GLY A CA 1
ATOM 4177 C C . GLY A 1 569 ? -6.886 -0.448 -1.510 1.00 88.75 569 GLY A C 1
ATOM 4178 O O . GLY A 1 569 ? -5.735 -0.143 -1.821 1.00 88.75 569 GLY A O 1
ATOM 4179 N N . ILE A 1 570 ? -7.194 -1.634 -0.976 1.00 90.00 570 ILE A N 1
ATOM 4180 C CA . ILE A 1 570 ? -6.213 -2.703 -0.779 1.00 90.00 570 ILE A CA 1
ATOM 4181 C C . ILE A 1 570 ? -5.960 -3.380 -2.122 1.00 90.00 570 ILE A C 1
ATOM 4183 O O . ILE A 1 570 ? -6.892 -3.853 -2.775 1.00 90.00 570 ILE A O 1
ATOM 4187 N N . ARG A 1 571 ? -4.685 -3.453 -2.523 1.00 80.00 571 ARG A N 1
ATOM 4188 C CA . ARG A 1 571 ? -4.289 -4.054 -3.805 1.00 80.00 571 ARG A CA 1
ATOM 4189 C C . ARG A 1 571 ? -3.761 -5.485 -3.717 1.00 80.00 571 ARG A C 1
ATOM 4191 O O . ARG A 1 571 ? -3.638 -6.168 -4.733 1.00 80.00 571 ARG A O 1
ATOM 4198 N N . TYR A 1 572 ? -3.466 -5.945 -2.502 1.00 76.06 572 TYR A N 1
ATOM 4199 C CA . TYR A 1 572 ? -2.715 -7.171 -2.256 1.00 76.06 572 TYR A CA 1
ATOM 4200 C C . TYR A 1 572 ? -3.450 -8.094 -1.294 1.00 76.06 572 TYR A C 1
ATOM 4202 O O . TYR A 1 572 ? -3.882 -7.681 -0.216 1.00 76.06 572 TYR A O 1
ATOM 4210 N N . GLN A 1 573 ? -3.512 -9.373 -1.664 1.00 73.81 573 GLN A N 1
ATOM 4211 C CA . GLN A 1 573 ? -4.212 -10.400 -0.899 1.00 73.81 573 GLN A CA 1
ATOM 4212 C C . GLN A 1 573 ? -3.676 -10.541 0.532 1.00 73.81 573 GLN A C 1
ATOM 4214 O O . GLN A 1 573 ? -4.469 -10.633 1.461 1.00 73.81 573 GLN A O 1
ATOM 4219 N N . GLY A 1 574 ? -2.353 -10.504 0.738 1.00 74.50 574 GLY A N 1
ATOM 4220 C CA . GLY A 1 574 ? -1.757 -10.628 2.077 1.00 74.50 574 GLY A CA 1
ATOM 4221 C C . GLY A 1 574 ? -2.246 -9.552 3.054 1.00 74.50 574 GLY A C 1
ATOM 4222 O O . GLY A 1 574 ? -2.587 -9.848 4.198 1.00 74.50 574 GLY A O 1
ATOM 4223 N N . LEU A 1 575 ? -2.382 -8.304 2.590 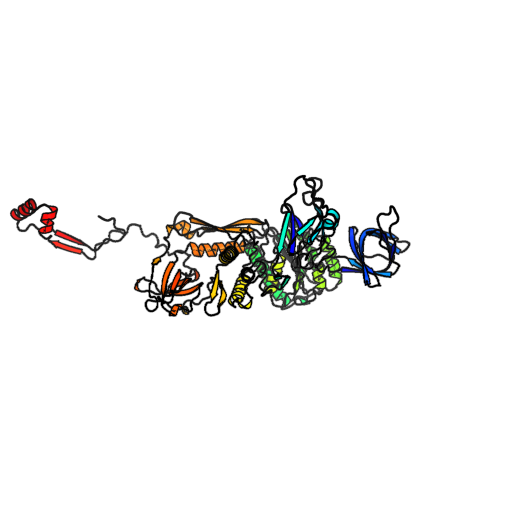1.00 82.56 575 LEU A N 1
ATOM 4224 C CA . LEU A 1 575 ? -2.968 -7.227 3.392 1.00 82.56 575 LEU A CA 1
ATOM 4225 C C . LEU A 1 575 ? -4.471 -7.451 3.628 1.00 82.56 575 LEU A C 1
ATOM 4227 O O . LEU A 1 575 ? -4.935 -7.280 4.753 1.00 82.56 575 LEU A O 1
ATOM 4231 N N . ALA A 1 576 ? -5.212 -7.899 2.609 1.00 84.31 576 ALA A N 1
ATOM 4232 C CA . ALA A 1 576 ? -6.636 -8.215 2.734 1.00 84.31 576 ALA A CA 1
ATOM 4233 C C . ALA A 1 576 ? -6.907 -9.329 3.765 1.00 84.31 576 ALA A C 1
ATOM 4235 O O . ALA A 1 576 ? -7.850 -9.214 4.543 1.00 84.31 576 ALA A O 1
ATOM 4236 N N . VAL A 1 577 ? -6.062 -10.368 3.826 1.00 80.56 577 VAL A N 1
ATOM 4237 C CA . VAL A 1 577 ? -6.143 -11.439 4.839 1.00 80.56 577 VAL A CA 1
ATOM 4238 C C . VAL A 1 577 ? -5.954 -10.863 6.244 1.00 80.56 577 VAL A C 1
ATOM 4240 O O . VAL A 1 577 ? -6.774 -11.121 7.121 1.00 80.56 577 VAL A O 1
ATOM 4243 N N . ARG A 1 578 ? -4.915 -10.040 6.458 1.00 86.06 578 ARG A N 1
ATOM 4244 C CA . ARG A 1 578 ? -4.645 -9.415 7.768 1.00 86.06 578 ARG A CA 1
ATOM 4245 C C . ARG A 1 578 ? -5.802 -8.531 8.237 1.00 86.06 578 ARG A C 1
ATOM 4247 O O . ARG A 1 578 ? -6.151 -8.551 9.416 1.00 86.06 578 ARG A O 1
ATOM 4254 N N . VAL A 1 579 ? -6.404 -7.775 7.319 1.00 90.25 579 VAL A N 1
ATOM 4255 C CA . VAL A 1 579 ? -7.593 -6.956 7.595 1.00 90.25 579 VAL A CA 1
ATOM 4256 C C . VAL A 1 579 ? -8.805 -7.837 7.913 1.00 90.25 579 VAL A C 1
ATOM 4258 O O . VAL A 1 579 ? -9.469 -7.611 8.920 1.00 90.25 579 VAL A O 1
ATOM 4261 N N . ALA A 1 580 ? -9.037 -8.909 7.151 1.00 86.44 580 ALA A N 1
ATOM 4262 C CA . ALA A 1 580 ? -10.124 -9.849 7.422 1.00 86.44 580 ALA A CA 1
ATOM 4263 C C . ALA A 1 580 ? -9.987 -10.524 8.801 1.00 86.44 580 ALA A C 1
ATOM 4265 O O . ALA A 1 580 ? -10.970 -10.663 9.526 1.00 86.44 580 ALA A O 1
ATOM 4266 N N . GLU A 1 581 ? -8.769 -10.905 9.200 1.00 86.88 581 GLU A N 1
ATOM 4267 C CA . GLU A 1 581 ? -8.477 -11.449 10.533 1.00 86.88 581 GLU A CA 1
ATOM 4268 C C . GLU A 1 581 ? -8.704 -10.424 11.651 1.00 86.88 581 GLU A C 1
ATOM 4270 O O . GLU A 1 581 ? -9.248 -10.771 12.705 1.00 86.88 581 GLU A O 1
ATOM 4275 N N . ARG A 1 582 ? -8.296 -9.165 11.437 1.00 88.25 582 ARG A N 1
ATOM 4276 C CA . ARG A 1 582 ? -8.548 -8.051 12.366 1.00 88.25 582 ARG A CA 1
ATOM 4277 C C . ARG A 1 582 ? -10.049 -7.884 12.598 1.00 88.25 582 ARG A C 1
ATOM 4279 O O . ARG A 1 582 ? -10.489 -7.892 13.749 1.00 88.25 582 ARG A O 1
ATOM 4286 N N . ASP A 1 583 ? -10.822 -7.792 11.523 1.00 89.50 583 ASP A N 1
ATOM 4287 C CA . ASP A 1 583 ? -12.258 -7.523 11.593 1.00 89.50 583 ASP A CA 1
ATOM 4288 C C . ASP A 1 583 ? -13.028 -8.727 12.144 1.00 89.50 583 ASP A C 1
ATOM 4290 O O . ASP A 1 583 ? -13.929 -8.563 12.968 1.00 89.50 583 ASP A O 1
ATOM 4294 N N . LEU A 1 584 ? -12.627 -9.955 11.788 1.00 88.44 584 LEU A N 1
ATOM 4295 C CA . LEU A 1 584 ? -13.175 -11.170 12.392 1.00 88.44 584 LEU A CA 1
ATOM 4296 C C . LEU A 1 584 ? -12.947 -11.180 13.906 1.00 88.44 584 LEU A C 1
ATOM 4298 O O . LEU A 1 584 ? -13.853 -11.532 14.662 1.00 88.44 584 LEU A O 1
ATOM 4302 N N . ARG A 1 585 ? -11.766 -10.769 14.380 1.00 84.50 585 ARG A N 1
ATOM 4303 C CA . ARG A 1 585 ? -11.478 -10.700 15.818 1.00 84.50 585 ARG A CA 1
ATOM 4304 C C . ARG A 1 585 ? -12.391 -9.699 16.532 1.00 84.50 585 ARG A C 1
ATOM 4306 O O . ARG A 1 585 ? -12.880 -10.003 17.618 1.00 84.50 585 ARG A O 1
ATOM 4313 N N . ALA A 1 586 ? -12.653 -8.549 15.915 1.00 83.56 586 ALA A N 1
ATOM 4314 C CA . ALA A 1 586 ? -13.533 -7.527 16.474 1.00 83.56 586 ALA A CA 1
ATOM 4315 C C . ALA A 1 586 ? -15.016 -7.940 16.460 1.00 83.56 586 ALA A C 1
ATOM 4317 O O . ALA A 1 586 ? -15.712 -7.772 17.459 1.00 83.56 586 ALA A O 1
ATOM 4318 N N . LEU A 1 587 ? -15.502 -8.515 15.356 1.00 85.69 587 LEU A N 1
ATOM 4319 C CA . LEU A 1 587 ? -16.918 -8.857 15.171 1.00 85.69 587 LEU A CA 1
ATOM 4320 C C . LEU A 1 587 ? -17.330 -10.170 15.842 1.00 85.69 587 LEU A C 1
ATOM 4322 O O . LEU A 1 587 ? -18.505 -10.353 16.169 1.00 85.69 587 LEU A O 1
ATOM 4326 N N . SER A 1 588 ? -16.380 -11.081 16.046 1.00 82.50 588 SER A N 1
ATOM 4327 C CA . SER A 1 588 ? -16.651 -12.357 16.703 1.00 82.50 588 SER A CA 1
ATOM 4328 C C . SER A 1 588 ? -16.622 -12.245 18.229 1.00 82.50 588 SER A C 1
ATOM 4330 O O . SER A 1 588 ? -17.199 -13.083 18.915 1.00 82.50 588 SER A O 1
ATOM 4332 N N . ALA A 1 589 ? -15.972 -11.240 18.820 1.00 81.00 589 ALA A N 1
ATOM 4333 C CA . ALA A 1 589 ? -15.910 -11.097 20.273 1.00 81.00 589 ALA A CA 1
ATOM 4334 C C . ALA A 1 589 ? -17.194 -10.451 20.846 1.00 81.00 589 ALA A C 1
ATOM 4336 O O . ALA A 1 589 ? -17.679 -9.459 20.303 1.00 81.00 589 ALA A O 1
ATOM 4337 N N . PRO A 1 590 ? -17.753 -10.950 21.970 1.00 81.00 590 PRO A N 1
ATOM 4338 C CA . PRO A 1 590 ? -18.897 -10.329 22.642 1.00 81.00 590 PRO A CA 1
ATOM 4339 C C . PRO A 1 590 ? -18.458 -9.096 23.446 1.00 81.00 590 PRO A C 1
ATOM 4341 O O . PRO A 1 590 ? -18.590 -9.083 24.669 1.00 81.00 590 PRO A O 1
ATOM 4344 N N . LEU A 1 591 ? -17.902 -8.085 22.780 1.00 84.88 591 LEU A N 1
ATOM 4345 C CA . LEU A 1 591 ? -17.332 -6.891 23.410 1.00 84.88 591 LEU A CA 1
ATOM 4346 C C . LEU A 1 591 ? -18.380 -6.132 24.230 1.00 84.88 591 LEU A C 1
ATOM 4348 O O . LEU A 1 591 ? -19.529 -5.972 23.803 1.00 84.88 591 LEU A O 1
ATOM 4352 N N . LEU A 1 592 ? -17.988 -5.665 25.417 1.00 87.44 592 LEU A N 1
ATOM 4353 C CA . LEU A 1 592 ? -18.792 -4.736 26.204 1.00 87.44 592 LEU A CA 1
ATOM 4354 C C . LEU A 1 592 ? -18.833 -3.387 25.487 1.00 87.44 592 LEU A C 1
ATOM 4356 O O . LEU A 1 592 ? -17.801 -2.822 25.152 1.00 87.44 592 LEU A O 1
ATOM 4360 N N . THR A 1 593 ? -20.023 -2.853 25.262 1.00 90.62 593 THR A N 1
ATOM 4361 C CA . THR A 1 593 ? -20.223 -1.551 24.617 1.00 90.62 593 THR A CA 1
ATOM 4362 C C . THR A 1 593 ? -21.176 -0.711 25.443 1.00 90.62 593 THR A C 1
ATOM 4364 O O . THR A 1 593 ? -22.039 -1.253 26.138 1.00 90.62 593 THR A O 1
ATOM 4367 N N . GLY A 1 594 ? -21.042 0.607 25.368 1.00 90.31 594 GLY A N 1
ATOM 4368 C CA . GLY A 1 594 ? -22.032 1.502 25.942 1.00 90.31 594 GLY A CA 1
ATOM 4369 C C . GLY A 1 594 ? -21.544 2.926 26.112 1.00 90.31 594 GLY A C 1
ATOM 4370 O O . GLY A 1 594 ? -20.588 3.362 25.473 1.00 90.31 594 GLY A O 1
ATOM 4371 N N . GLU A 1 595 ? -22.240 3.649 26.975 1.00 92.62 595 GLU A N 1
ATOM 4372 C CA . GLU A 1 595 ? -22.016 5.068 27.219 1.00 92.62 595 GLU A CA 1
ATOM 4373 C C . GLU A 1 595 ? -21.941 5.319 28.722 1.00 92.62 595 GLU A C 1
ATOM 4375 O O . GLU A 1 595 ? -22.798 4.842 29.467 1.00 92.62 595 GLU A O 1
ATOM 4380 N N . ILE A 1 596 ? -20.922 6.064 29.148 1.00 92.62 596 ILE A N 1
ATOM 4381 C CA . ILE A 1 596 ? -20.746 6.518 30.531 1.00 92.62 596 ILE A CA 1
ATOM 4382 C C . ILE A 1 596 ? -20.575 8.037 30.556 1.00 92.62 596 ILE A C 1
ATOM 4384 O O . ILE A 1 596 ? -20.126 8.636 29.579 1.00 92.62 596 ILE A O 1
ATOM 4388 N N . VAL A 1 597 ? -20.898 8.672 31.677 1.00 91.94 597 VAL A N 1
ATOM 4389 C CA . VAL A 1 597 ? -20.608 10.088 31.928 1.00 91.94 597 VAL A CA 1
ATOM 4390 C C . VAL A 1 597 ? -19.604 10.176 33.063 1.00 91.94 597 VAL A C 1
ATOM 4392 O O . VAL A 1 597 ? -19.839 9.644 34.145 1.00 91.94 597 VAL A O 1
ATOM 4395 N N . VAL A 1 598 ? -18.488 10.855 32.827 1.00 91.19 598 VAL A N 1
ATOM 4396 C CA . VAL A 1 598 ? -17.401 11.037 33.790 1.00 91.19 598 VAL A CA 1
ATOM 4397 C C . VAL A 1 598 ? -17.261 12.497 34.201 1.00 91.19 598 VAL A C 1
ATOM 4399 O O . VAL A 1 598 ? -17.786 13.411 33.557 1.00 91.19 598 VAL A O 1
ATOM 4402 N N . ASN A 1 599 ? -16.554 12.713 35.304 1.00 89.56 599 ASN A N 1
ATOM 4403 C CA . ASN A 1 599 ? -16.212 14.043 35.786 1.00 89.56 599 ASN A CA 1
ATOM 4404 C C . ASN A 1 599 ? -15.066 14.672 34.952 1.00 89.56 599 ASN A C 1
ATOM 4406 O O . ASN A 1 599 ? -14.645 14.166 33.910 1.00 89.56 599 ASN A O 1
ATOM 4410 N N . ARG A 1 600 ? -14.519 15.794 35.434 1.00 85.44 600 ARG A N 1
ATOM 4411 C CA . ARG A 1 600 ? -13.461 16.549 34.746 1.00 85.44 600 ARG A CA 1
ATOM 4412 C C . ARG A 1 600 ? -12.134 15.788 34.579 1.00 85.44 600 ARG A C 1
ATOM 4414 O O . ARG A 1 600 ? -11.309 16.229 33.786 1.00 85.44 600 ARG A O 1
ATOM 4421 N N . GLU A 1 601 ? -11.914 14.662 35.258 1.00 84.25 601 GLU A N 1
ATOM 4422 C CA . GLU A 1 601 ? -10.725 13.820 35.035 1.00 84.25 601 GLU A CA 1
ATOM 4423 C C . GLU A 1 601 ? -10.681 13.248 33.610 1.00 84.25 601 GLU A C 1
ATOM 4425 O O . GLU A 1 601 ? -9.600 13.034 33.067 1.00 84.25 601 GLU A O 1
ATOM 4430 N N . GLY A 1 602 ? -11.838 13.108 32.951 1.00 81.81 602 GLY A N 1
ATOM 4431 C CA . GLY A 1 602 ? -11.921 12.735 31.538 1.00 81.81 602 GLY A CA 1
ATOM 4432 C C . GLY A 1 602 ? -11.586 13.858 30.548 1.00 81.81 602 GLY A C 1
ATOM 4433 O O . GLY A 1 602 ? -11.619 13.627 29.344 1.00 81.81 602 GLY A O 1
ATOM 4434 N N . ALA A 1 603 ? -11.273 15.078 31.005 1.00 81.69 603 ALA A N 1
ATOM 4435 C CA . ALA A 1 603 ? -11.110 16.241 30.122 1.00 81.69 603 ALA A CA 1
ATOM 4436 C C . ALA A 1 603 ? -9.906 16.153 29.176 1.00 81.69 603 ALA A C 1
ATOM 4438 O O . ALA A 1 603 ? -9.909 16.815 28.140 1.00 81.69 603 ALA A O 1
ATOM 4439 N N . ASN A 1 604 ? -8.899 15.350 29.528 1.00 83.19 604 ASN A N 1
ATOM 4440 C CA . ASN A 1 604 ? -7.698 15.152 28.716 1.00 83.19 604 ASN A CA 1
ATOM 4441 C C . ASN A 1 604 ? -7.821 13.982 27.728 1.00 83.19 604 ASN A C 1
ATOM 4443 O O . ASN A 1 604 ? -6.861 13.716 27.014 1.00 83.19 604 ASN A O 1
ATOM 4447 N N . LEU A 1 605 ? -8.955 13.275 27.715 1.00 88.12 605 LEU A N 1
ATOM 4448 C CA . LEU A 1 605 ? -9.173 12.141 26.824 1.00 88.12 605 LEU A CA 1
ATOM 4449 C C . LEU A 1 605 ? -9.608 12.619 25.434 1.00 88.12 605 LEU A C 1
ATOM 4451 O O . LEU A 1 605 ? -10.439 13.523 25.304 1.00 88.12 605 LEU A O 1
ATOM 4455 N N . GLY A 1 606 ? -9.065 11.977 24.406 1.00 87.94 606 GLY A N 1
ATOM 4456 C CA . GLY A 1 606 ? -9.451 12.112 23.007 1.00 87.94 606 GLY A CA 1
ATOM 4457 C C . GLY A 1 606 ? -10.094 10.833 22.450 1.00 87.94 606 GLY A C 1
ATOM 4458 O O . GLY A 1 606 ? -9.964 9.754 23.036 1.00 87.94 606 GLY A O 1
ATOM 4459 N N . PRO A 1 607 ? -10.799 10.916 21.309 1.00 90.75 607 PRO A N 1
ATOM 4460 C CA . PRO A 1 607 ? -11.236 9.731 20.576 1.00 90.75 607 PRO A CA 1
ATOM 4461 C C . PRO A 1 607 ? -10.063 8.775 20.291 1.00 90.75 607 PRO A C 1
ATOM 4463 O O . PRO A 1 607 ? -8.958 9.206 19.963 1.00 90.75 607 PRO A O 1
ATOM 4466 N N . GLY A 1 608 ? -10.292 7.471 20.443 1.00 88.31 608 GLY A N 1
ATOM 4467 C CA . GLY A 1 608 ? -9.280 6.424 20.292 1.00 88.31 608 GLY A CA 1
ATOM 4468 C C . GLY A 1 608 ? -8.409 6.168 21.529 1.00 88.31 608 GLY A C 1
ATOM 4469 O O . GLY A 1 608 ? -7.660 5.186 21.529 1.00 88.31 608 GLY A O 1
ATOM 4470 N N . ASP A 1 609 ? -8.490 6.995 22.581 1.00 90.62 609 ASP A N 1
ATOM 4471 C CA . ASP A 1 609 ? -7.817 6.740 23.863 1.00 90.62 609 ASP A CA 1
ATOM 4472 C C . ASP A 1 609 ? -8.360 5.487 24.561 1.00 90.62 609 ASP A C 1
ATOM 4474 O O . ASP A 1 609 ? -9.487 5.043 24.327 1.00 90.62 609 ASP A O 1
ATOM 4478 N N . VAL A 1 610 ? -7.537 4.917 25.441 1.00 92.50 610 VAL A N 1
ATOM 4479 C CA . VAL A 1 610 ? -7.840 3.682 26.165 1.00 92.50 610 VAL A CA 1
ATOM 4480 C C . VAL A 1 610 ? -7.857 3.965 27.664 1.00 92.50 610 VAL A C 1
ATOM 4482 O O . VAL A 1 610 ? -6.994 4.669 28.190 1.00 92.50 610 VAL A O 1
ATOM 4485 N N . ILE A 1 611 ? -8.844 3.410 28.356 1.00 93.31 611 ILE A N 1
ATOM 4486 C CA . ILE A 1 611 ? -9.059 3.560 29.794 1.00 93.31 611 ILE A CA 1
ATOM 4487 C C . ILE A 1 611 ? -9.275 2.188 30.439 1.00 93.31 611 ILE A C 1
ATOM 4489 O O . ILE A 1 611 ? -9.655 1.228 29.770 1.00 93.31 611 ILE A O 1
ATOM 4493 N N . ARG A 1 612 ? -9.064 2.083 31.751 1.00 93.12 612 ARG A N 1
ATOM 4494 C CA . ARG A 1 612 ? -9.525 0.933 32.541 1.00 93.12 612 ARG A CA 1
ATOM 4495 C C . ARG A 1 612 ? -10.821 1.284 33.239 1.00 93.12 612 ARG A C 1
ATOM 4497 O O . ARG A 1 612 ? -10.893 2.320 33.887 1.00 93.12 612 ARG A O 1
ATOM 4504 N N . LEU A 1 613 ? -11.807 0.407 33.144 1.00 91.75 613 LEU A N 1
ATOM 4505 C CA . LEU A 1 613 ? -13.110 0.561 33.765 1.00 91.75 613 LEU A CA 1
ATOM 4506 C C . LEU A 1 613 ? -13.294 -0.488 34.862 1.00 91.75 613 LEU A C 1
ATOM 4508 O O . LEU A 1 613 ? -13.193 -1.692 34.615 1.00 91.75 613 LEU A O 1
ATOM 4512 N N . ARG A 1 614 ? -13.596 -0.031 36.075 1.00 92.50 614 ARG A N 1
ATOM 4513 C CA . ARG A 1 614 ? -13.862 -0.887 37.232 1.00 92.50 614 ARG A CA 1
ATOM 4514 C C . ARG A 1 614 ? -15.199 -0.513 37.848 1.00 92.50 614 ARG A C 1
ATOM 4516 O O . ARG A 1 614 ? -15.437 0.645 38.151 1.00 92.50 614 ARG A O 1
ATOM 4523 N N . SER A 1 615 ? -16.060 -1.499 38.075 1.00 89.06 615 SER A N 1
ATOM 4524 C CA . SER A 1 615 ? -17.243 -1.316 38.908 1.00 89.06 615 SER A CA 1
ATOM 4525 C C . SER A 1 615 ? -17.607 -2.586 39.649 1.00 89.06 615 SER A C 1
ATOM 4527 O O . SER A 1 615 ? -17.976 -3.597 39.051 1.00 89.06 615 SER A O 1
ATOM 4529 N N . SER A 1 616 ? -17.607 -2.492 40.973 1.00 86.50 616 SER A N 1
ATOM 4530 C CA . SER A 1 616 ? -18.046 -3.578 41.853 1.00 86.50 616 SER A CA 1
ATOM 4531 C C . SER A 1 616 ? -19.536 -3.893 41.677 1.00 86.50 616 SER A C 1
ATOM 4533 O O . SER A 1 616 ? -19.940 -5.054 41.698 1.00 86.50 616 SER A O 1
ATOM 4535 N N . ARG A 1 617 ? -20.360 -2.864 41.432 1.00 84.62 617 ARG A N 1
ATOM 4536 C CA . ARG A 1 617 ? -21.816 -2.988 41.263 1.00 84.62 617 ARG A CA 1
ATOM 4537 C C . ARG A 1 617 ? -22.204 -3.711 39.974 1.00 84.62 617 ARG A C 1
ATOM 4539 O O . ARG A 1 617 ? -23.206 -4.420 39.956 1.00 84.62 617 ARG A O 1
ATOM 4546 N N . LEU A 1 618 ? -21.441 -3.497 38.903 1.00 82.38 618 LEU A N 1
ATOM 4547 C CA . LEU A 1 618 ? -21.688 -4.095 37.587 1.00 82.38 618 LEU A CA 1
ATOM 4548 C C . LEU A 1 618 ? -20.825 -5.340 37.322 1.00 82.38 618 LEU A C 1
ATOM 4550 O O . LEU A 1 618 ? -20.940 -5.930 36.251 1.00 82.38 618 LEU A O 1
ATOM 4554 N N . GLY A 1 619 ? -19.981 -5.746 38.277 1.00 84.00 619 GLY A N 1
ATOM 4555 C CA . GLY A 1 619 ? -19.082 -6.895 38.131 1.00 84.00 619 GLY A CA 1
ATOM 4556 C C . GLY A 1 619 ? -17.969 -6.679 37.101 1.00 84.00 619 GLY A C 1
ATOM 4557 O O . GLY A 1 619 ? -17.555 -7.628 36.442 1.00 84.00 619 GLY A O 1
ATOM 4558 N N . LEU A 1 620 ? -17.519 -5.434 36.921 1.00 86.12 620 LEU A N 1
ATOM 4559 C CA . LEU A 1 620 ? -16.438 -5.066 36.007 1.00 86.12 620 LEU A CA 1
ATOM 4560 C C . LEU A 1 620 ? -15.122 -4.963 36.786 1.00 86.12 620 LEU A C 1
ATOM 4562 O O . LEU A 1 620 ? -14.969 -4.087 37.638 1.00 86.12 620 LEU A O 1
ATOM 4566 N N . GLU A 1 621 ? -14.165 -5.836 36.481 1.00 86.88 621 GLU A N 1
ATOM 4567 C CA . GLU A 1 621 ? -12.845 -5.874 37.121 1.00 86.88 621 GLU A CA 1
ATOM 4568 C C . GLU A 1 621 ? -11.759 -5.435 36.128 1.00 86.88 621 GLU A C 1
ATOM 4570 O O . GLU A 1 621 ? -11.303 -6.234 35.317 1.00 86.88 621 GLU A O 1
ATOM 4575 N N . ASP A 1 622 ? -11.359 -4.157 36.178 1.00 85.81 622 ASP A N 1
ATOM 4576 C CA . ASP A 1 622 ? -10.298 -3.564 35.339 1.00 85.81 622 ASP A CA 1
ATOM 4577 C C . ASP A 1 622 ? -10.428 -3.867 33.837 1.00 85.81 622 ASP A C 1
ATOM 4579 O O . ASP A 1 622 ? -9.447 -4.132 33.140 1.00 85.81 622 ASP A O 1
ATOM 4583 N N . VAL A 1 623 ? -11.656 -3.789 33.325 1.00 88.94 623 VAL A N 1
ATOM 4584 C CA . VAL A 1 623 ? -11.939 -4.015 31.908 1.00 88.94 623 VAL A CA 1
ATOM 4585 C C . VAL A 1 623 ? -11.333 -2.876 31.098 1.00 88.94 623 VAL A C 1
ATOM 4587 O O . VAL A 1 623 ? -11.603 -1.704 31.355 1.00 88.94 623 VAL A O 1
ATOM 4590 N N . VAL A 1 624 ? -10.498 -3.205 30.118 1.00 91.94 624 VAL A N 1
ATOM 4591 C CA . VAL A 1 624 ? -9.881 -2.206 29.244 1.00 91.94 624 VAL A CA 1
ATOM 4592 C C . VAL A 1 624 ? -10.888 -1.788 28.176 1.00 91.94 624 VAL A C 1
ATOM 4594 O O . VAL A 1 624 ? -11.398 -2.621 27.430 1.00 91.94 624 VAL A O 1
ATOM 4597 N N . MET A 1 625 ? -11.168 -0.491 28.106 1.00 91.88 625 MET A N 1
ATOM 4598 C CA . MET A 1 625 ? -12.152 0.102 27.207 1.00 91.88 625 MET A CA 1
ATOM 4599 C C . MET A 1 625 ? -11.478 1.147 26.321 1.00 91.88 625 MET A C 1
ATOM 4601 O O . MET A 1 625 ? -10.677 1.948 26.799 1.00 91.88 625 MET A O 1
ATOM 4605 N N . ARG A 1 626 ? -11.837 1.180 25.042 1.00 92.44 626 ARG A N 1
ATOM 4606 C CA . ARG A 1 626 ? -11.429 2.188 24.067 1.00 92.44 626 ARG A CA 1
ATOM 4607 C C . ARG A 1 626 ? -12.562 3.171 23.802 1.00 92.44 626 ARG A C 1
ATOM 4609 O O . ARG A 1 626 ? -13.733 2.797 23.748 1.00 92.44 626 ARG A O 1
ATOM 4616 N N . LEU A 1 627 ? -12.195 4.433 23.635 1.00 91.94 627 LEU A N 1
ATOM 4617 C CA . LEU A 1 627 ? -13.104 5.544 23.388 1.00 91.94 627 LEU A CA 1
ATOM 4618 C C . LEU A 1 627 ? -13.421 5.664 21.903 1.00 91.94 627 LEU A C 1
ATOM 4620 O O . LEU A 1 627 ? -12.515 5.879 21.102 1.00 91.94 627 LEU A O 1
ATOM 4624 N N . SER A 1 628 ? -14.697 5.569 21.537 1.00 88.88 628 SER A N 1
ATOM 4625 C CA . SER A 1 628 ? -15.140 5.814 20.161 1.00 88.88 628 SER A CA 1
ATOM 4626 C C . SER A 1 628 ? -15.508 7.279 19.938 1.00 88.88 628 SER A C 1
ATOM 4628 O O . SER A 1 628 ? -15.089 7.885 18.958 1.00 88.88 628 SER A O 1
ATOM 4630 N N . GLU A 1 629 ? -16.246 7.877 20.874 1.00 87.19 629 GLU A N 1
ATOM 4631 C CA . GLU A 1 629 ? -16.684 9.271 20.795 1.00 87.19 629 GLU A CA 1
ATOM 4632 C C . GLU A 1 629 ? -16.668 9.941 22.169 1.00 87.19 629 GLU A C 1
ATOM 4634 O O . GLU A 1 629 ? -16.888 9.302 23.203 1.00 87.19 629 GLU A O 1
ATOM 4639 N N . ILE A 1 630 ? -16.471 11.261 22.163 1.00 87.56 630 ILE A N 1
ATOM 4640 C CA . ILE A 1 630 ? -16.478 12.094 23.366 1.00 87.56 630 ILE A CA 1
ATOM 4641 C C . ILE A 1 630 ? -17.421 13.279 23.159 1.00 87.56 630 ILE A C 1
ATOM 4643 O O . ILE A 1 630 ? -17.148 14.195 22.380 1.00 87.56 630 ILE A O 1
ATOM 4647 N N . GLY A 1 631 ? -18.522 13.280 23.905 1.00 83.44 631 GLY A N 1
ATOM 4648 C CA . GLY A 1 631 ? -19.414 14.421 24.058 1.00 83.44 631 GLY A CA 1
ATOM 4649 C C . GLY A 1 631 ? -19.047 15.194 25.319 1.00 83.44 631 GLY A C 1
ATOM 4650 O O . GLY A 1 631 ? -18.899 14.608 26.384 1.00 83.44 631 GLY A O 1
ATOM 4651 N N . GLN A 1 632 ? -18.909 16.512 25.235 1.00 73.06 632 GLN A N 1
ATOM 4652 C CA . GLN A 1 632 ? -18.773 17.341 26.437 1.00 73.06 632 GLN A CA 1
ATOM 4653 C C . GLN A 1 632 ? -20.035 18.170 26.629 1.00 73.06 632 GLN A C 1
ATOM 4655 O O . GLN A 1 632 ? -20.691 18.519 25.647 1.00 73.06 632 GLN A O 1
ATOM 4660 N N . GLY A 1 633 ? -20.389 18.428 27.886 1.00 66.38 633 GLY A N 1
ATOM 4661 C CA . GLY A 1 633 ? -21.574 19.204 28.221 1.00 66.38 633 GLY A CA 1
ATOM 4662 C C . GLY A 1 633 ? -21.498 20.670 27.779 1.00 66.38 633 GLY A C 1
ATOM 4663 O O . GLY A 1 633 ? -20.450 21.192 27.397 1.00 66.38 633 GLY A O 1
ATOM 4664 N N . ASP A 1 634 ? -22.646 21.337 27.809 1.00 70.06 634 ASP A N 1
ATOM 4665 C CA . ASP A 1 634 ? -22.895 22.679 27.263 1.00 70.06 634 ASP A CA 1
ATOM 4666 C C . ASP A 1 634 ? -22.434 23.835 28.179 1.00 70.06 634 ASP A C 1
ATOM 4668 O O . ASP A 1 634 ? -22.830 24.989 27.997 1.00 70.06 634 ASP A O 1
ATOM 4672 N N . GLY A 1 635 ? -21.608 23.537 29.187 1.00 62.91 635 GLY A N 1
ATOM 4673 C CA . GLY A 1 635 ? -21.126 24.491 30.190 1.00 62.91 635 GLY A CA 1
ATOM 4674 C C . GLY A 1 635 ? -22.095 24.744 31.351 1.00 62.91 635 GLY A C 1
ATOM 4675 O O . GLY A 1 635 ? -21.716 25.421 32.309 1.00 62.91 635 GLY A O 1
ATOM 4676 N N . ARG A 1 636 ? -23.321 24.199 31.311 1.00 69.56 636 ARG A N 1
ATOM 4677 C CA . ARG A 1 636 ? -24.229 24.124 32.473 1.00 69.56 636 ARG A CA 1
ATOM 4678 C C . ARG A 1 636 ? -24.171 22.754 33.129 1.00 69.56 636 ARG A C 1
ATOM 4680 O O . ARG A 1 636 ? -24.132 22.675 34.354 1.00 69.56 636 ARG A O 1
ATOM 4687 N N . ASP A 1 637 ? -24.122 21.707 32.313 1.00 70.19 637 ASP A N 1
ATOM 4688 C CA . ASP A 1 637 ? -23.708 20.375 32.738 1.00 70.19 637 ASP A CA 1
ATOM 4689 C C . ASP A 1 637 ? -22.227 20.185 32.383 1.00 70.19 637 ASP A C 1
ATOM 4691 O O . ASP A 1 637 ? -21.828 20.361 31.234 1.00 70.19 637 ASP A O 1
ATOM 4695 N N . ASN A 1 638 ? -21.392 19.882 33.378 1.00 75.25 638 ASN A N 1
ATOM 4696 C CA . ASN A 1 638 ? -19.951 19.675 33.191 1.00 75.25 638 ASN A CA 1
ATOM 4697 C C . ASN A 1 638 ? -19.591 18.186 33.035 1.00 75.25 638 ASN A C 1
ATOM 4699 O O . ASN A 1 638 ? -18.407 17.842 33.065 1.00 75.25 638 ASN A O 1
ATOM 4703 N N . GLY A 1 639 ? -20.588 17.304 32.904 1.00 82.38 639 GLY A N 1
ATOM 4704 C CA . GLY A 1 639 ? -20.379 15.891 32.610 1.00 82.38 639 GLY A CA 1
ATOM 4705 C C . GLY A 1 639 ? -19.741 15.673 31.237 1.00 82.38 639 GLY A C 1
ATOM 4706 O O . GLY A 1 639 ? -20.136 16.275 30.234 1.00 82.38 639 GLY A O 1
ATOM 4707 N N . ILE A 1 640 ? -18.745 14.789 31.187 1.00 86.56 640 ILE A N 1
ATOM 4708 C CA . ILE A 1 640 ? -18.094 14.356 29.950 1.00 86.56 640 ILE A CA 1
ATOM 4709 C C . ILE A 1 640 ? -18.648 12.984 29.588 1.00 86.56 640 ILE A C 1
ATOM 4711 O O . ILE A 1 640 ? -18.426 12.003 30.286 1.00 86.56 640 ILE A O 1
ATOM 4715 N N . ARG A 1 641 ? -19.382 12.920 28.487 1.00 90.69 641 ARG A N 1
ATOM 4716 C CA . ARG A 1 641 ? -19.998 11.712 27.953 1.00 90.69 641 ARG A CA 1
ATOM 4717 C C . ARG A 1 641 ? -19.004 10.962 27.077 1.00 90.69 641 ARG A C 1
ATOM 4719 O O . ARG A 1 641 ? -18.510 11.504 26.091 1.00 90.69 641 ARG A O 1
ATOM 4726 N N . LEU A 1 642 ? -18.751 9.710 27.415 1.00 91.62 642 LEU A N 1
ATOM 4727 C CA . LEU A 1 642 ? -17.817 8.828 26.735 1.00 91.62 642 LEU A CA 1
ATOM 4728 C C . LEU A 1 642 ? -18.590 7.651 26.141 1.00 91.62 642 LEU A C 1
ATOM 4730 O O . LEU A 1 642 ? -19.213 6.887 26.881 1.00 91.62 642 LEU A O 1
ATOM 4734 N N . LYS A 1 643 ? -18.530 7.481 24.818 1.00 92.56 643 LYS A N 1
ATOM 4735 C CA . LYS A 1 643 ? -18.922 6.217 24.187 1.00 92.56 643 LYS A CA 1
ATOM 4736 C C . LYS A 1 643 ? -17.715 5.293 24.177 1.00 92.56 643 LYS A C 1
ATOM 4738 O O . LYS A 1 643 ? -16.636 5.680 23.726 1.00 92.56 643 LYS A O 1
ATOM 4743 N N . ILE A 1 644 ? -17.898 4.090 24.707 1.00 92.50 644 ILE A N 1
ATOM 4744 C CA . ILE A 1 644 ? -16.814 3.148 24.965 1.00 92.50 644 ILE A CA 1
ATOM 4745 C C . ILE A 1 644 ? -17.134 1.753 24.441 1.00 92.50 644 ILE A C 1
ATOM 4747 O O . ILE A 1 644 ? -18.280 1.293 24.467 1.00 92.50 644 ILE A O 1
ATOM 4751 N N . VAL A 1 645 ? -16.086 1.070 23.999 1.00 91.06 645 VAL A N 1
ATOM 4752 C CA . VAL A 1 645 ? -16.107 -0.319 23.537 1.00 91.06 645 VAL A CA 1
ATOM 4753 C C . VAL A 1 645 ? -14.939 -1.051 24.187 1.00 91.06 645 VAL A C 1
ATOM 4755 O O . VAL A 1 645 ? -13.848 -0.505 24.274 1.00 91.06 645 VAL A O 1
ATOM 4758 N N . GLU A 1 646 ? -15.154 -2.265 24.678 1.00 90.19 646 GLU A N 1
ATOM 4759 C CA . GLU A 1 646 ? -14.096 -3.112 25.232 1.00 90.19 646 GLU A CA 1
ATOM 4760 C C . GLU A 1 646 ? -13.017 -3.357 24.187 1.00 90.19 646 GLU A C 1
ATOM 4762 O O . GLU A 1 646 ? -13.314 -3.689 23.037 1.00 90.19 646 GLU A O 1
ATOM 4767 N N . ASP A 1 647 ? -11.762 -3.170 24.583 1.00 86.81 647 ASP A N 1
ATOM 4768 C CA . ASP A 1 647 ? -10.671 -3.230 23.628 1.00 86.81 647 ASP A CA 1
ATOM 4769 C C . ASP A 1 647 ? -10.314 -4.680 23.297 1.00 86.81 647 ASP A C 1
ATOM 4771 O O . ASP A 1 647 ? -9.925 -5.470 24.162 1.00 86.81 647 ASP A O 1
ATOM 4775 N N . VAL A 1 648 ? -10.406 -5.025 22.014 1.00 81.88 648 VAL A N 1
ATOM 4776 C CA . VAL A 1 648 ? -10.164 -6.383 21.508 1.00 81.88 648 VAL A CA 1
ATOM 4777 C C . VAL A 1 648 ? -8.739 -6.841 21.818 1.00 81.88 648 VAL A C 1
ATOM 4779 O O . VAL A 1 648 ? -8.510 -8.020 22.075 1.00 81.88 648 VAL A O 1
ATOM 4782 N N . PHE A 1 649 ? -7.777 -5.916 21.831 1.00 78.69 649 PHE A N 1
ATOM 4783 C CA . PHE A 1 649 ? -6.368 -6.212 22.103 1.00 78.69 649 PHE A CA 1
ATOM 4784 C C . PHE A 1 649 ? -6.093 -6.596 23.563 1.00 78.69 649 PHE A C 1
ATOM 4786 O O . PHE A 1 649 ? -5.084 -7.242 23.845 1.00 78.69 649 PHE A O 1
ATOM 4793 N N . ALA A 1 650 ? -6.986 -6.235 24.488 1.00 68.50 650 ALA A N 1
ATOM 4794 C CA . ALA A 1 650 ? -6.899 -6.649 25.885 1.00 68.50 650 ALA A C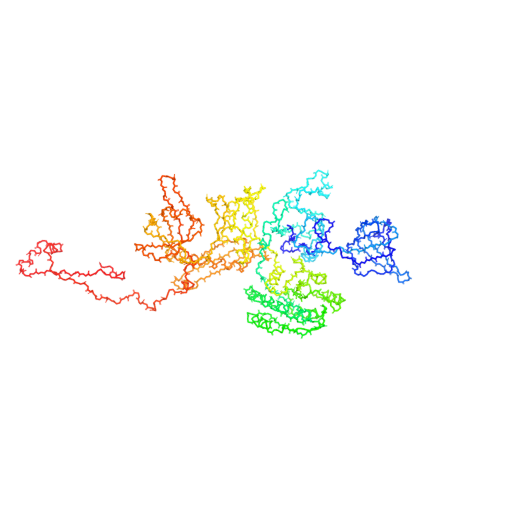A 1
ATOM 4795 C C . ALA A 1 650 ? -7.424 -8.076 26.115 1.00 68.50 650 ALA A C 1
ATOM 4797 O O . ALA A 1 650 ? -7.108 -8.694 27.135 1.00 68.50 650 ALA A O 1
ATOM 4798 N N . LEU A 1 651 ? -8.195 -8.624 25.170 1.00 64.81 651 LEU A N 1
ATOM 4799 C CA . LEU A 1 651 ? -8.582 -10.029 25.184 1.00 64.81 651 LEU A CA 1
ATOM 4800 C C . LEU A 1 651 ? -7.333 -10.849 24.841 1.00 64.81 651 LEU A C 1
ATOM 4802 O O . LEU A 1 651 ? -6.847 -10.815 23.713 1.00 64.81 651 LEU A O 1
ATOM 4806 N N . GLY A 1 652 ? -6.764 -11.558 25.821 1.00 53.41 652 GLY A N 1
ATOM 4807 C CA . GLY A 1 652 ? -5.547 -12.348 25.609 1.00 53.41 652 GLY A CA 1
ATOM 4808 C C . GLY A 1 652 ? -5.658 -13.280 24.393 1.00 53.41 652 GLY A C 1
ATOM 4809 O O . GLY A 1 652 ? -6.743 -13.764 24.076 1.00 53.41 652 GLY A O 1
ATOM 4810 N N . ALA A 1 653 ? -4.532 -13.578 23.733 1.00 41.66 653 ALA A N 1
ATOM 4811 C CA . ALA A 1 653 ? -4.482 -14.409 22.517 1.00 41.66 653 ALA A CA 1
ATOM 4812 C C . ALA A 1 653 ? -5.169 -15.789 22.664 1.00 41.66 653 ALA A C 1
ATOM 4814 O O . ALA A 1 653 ? -5.582 -16.403 21.684 1.00 41.66 653 ALA A O 1
ATOM 4815 N N . THR A 1 654 ? -5.331 -16.265 23.899 1.00 34.25 654 THR A N 1
ATOM 4816 C CA . THR A 1 654 ? -6.027 -17.498 24.280 1.00 34.25 654 THR A CA 1
ATOM 4817 C C . THR A 1 654 ? -7.551 -17.391 24.352 1.00 34.25 654 THR A C 1
ATOM 4819 O O . THR A 1 654 ? -8.202 -18.427 24.389 1.00 34.25 654 THR A O 1
ATOM 4822 N N . ALA A 1 655 ? -8.155 -16.200 24.337 1.00 32.81 655 ALA A N 1
ATOM 4823 C CA . ALA A 1 655 ? -9.614 -16.057 24.421 1.00 32.81 655 ALA A CA 1
ATOM 4824 C C . ALA A 1 655 ? -10.347 -16.514 23.141 1.00 32.81 655 ALA A C 1
ATOM 4826 O O . ALA A 1 655 ? -11.551 -16.760 23.181 1.00 32.81 655 ALA A O 1
ATOM 4827 N N . ILE A 1 656 ? -9.620 -16.674 22.028 1.00 40.22 656 ILE A N 1
ATOM 4828 C CA . ILE A 1 656 ? -10.140 -17.217 20.758 1.00 40.22 656 ILE A CA 1
ATOM 4829 C C . ILE A 1 656 ? -9.994 -18.752 20.714 1.00 40.22 656 ILE A C 1
ATOM 4831 O O . ILE A 1 656 ? -10.762 -19.445 20.052 1.00 40.22 656 ILE A O 1
ATOM 4835 N N . ALA A 1 657 ? -9.078 -19.324 21.500 1.00 32.59 657 ALA A N 1
ATOM 4836 C CA . ALA A 1 657 ? -8.982 -20.763 21.696 1.00 32.59 657 ALA A CA 1
ATOM 4837 C C . ALA A 1 657 ? -9.922 -21.182 22.826 1.00 32.59 657 ALA A C 1
ATOM 4839 O O . ALA A 1 657 ? -9.501 -21.306 23.969 1.00 32.59 657 ALA A O 1
ATOM 4840 N N . GLY A 1 658 ? -11.193 -21.388 22.474 1.00 32.12 658 GLY A N 1
ATOM 4841 C CA . GLY A 1 658 ? -12.151 -22.190 23.224 1.00 32.12 658 GLY A CA 1
ATOM 4842 C C . GLY A 1 658 ? -12.147 -21.946 24.729 1.00 32.12 658 GLY A C 1
ATOM 4843 O O . GLY A 1 658 ? -11.381 -22.567 25.468 1.00 32.12 658 GLY A O 1
ATOM 4844 N N . GLY A 1 659 ? -13.121 -21.166 25.208 1.00 30.78 659 GLY A N 1
ATOM 4845 C CA . GLY A 1 659 ? -13.616 -21.367 26.564 1.00 30.78 659 GLY A CA 1
ATOM 4846 C C . GLY A 1 659 ? -13.771 -22.871 26.759 1.00 30.78 659 GLY A C 1
ATOM 4847 O O . GLY A 1 659 ? -14.529 -23.507 26.023 1.00 30.78 659 GLY A O 1
ATOM 4848 N N . ARG A 1 660 ? -12.932 -23.443 27.632 1.00 28.91 660 ARG A N 1
ATOM 4849 C CA . ARG A 1 660 ? -12.878 -24.872 27.931 1.00 28.91 660 ARG A CA 1
ATOM 4850 C C . ARG A 1 660 ? -14.315 -25.360 27.974 1.00 28.91 660 ARG A C 1
ATOM 4852 O O . ARG A 1 660 ? -15.038 -24.990 28.896 1.00 28.91 660 ARG A O 1
ATOM 4859 N N . ARG A 1 661 ? -14.737 -26.166 26.989 1.00 32.66 661 ARG A N 1
ATOM 4860 C CA . ARG A 1 661 ? -15.969 -26.939 27.142 1.00 32.66 661 ARG A CA 1
ATOM 4861 C C . ARG A 1 661 ? -15.780 -27.668 28.471 1.00 32.66 661 ARG A C 1
ATOM 4863 O O . ARG A 1 661 ? -14.806 -28.426 28.575 1.00 32.66 661 ARG A O 1
ATOM 4870 N N . PRO A 1 662 ? -16.623 -27.465 29.500 1.00 37.25 662 PRO A N 1
ATOM 4871 C CA . PRO A 1 662 ? -16.759 -28.521 30.479 1.00 37.25 662 PRO A CA 1
ATOM 4872 C C . PRO A 1 662 ? -17.089 -29.756 29.643 1.00 37.25 662 PRO A C 1
ATOM 4874 O O . PRO A 1 662 ? -18.037 -29.756 28.857 1.00 37.25 662 PRO A O 1
ATOM 4877 N N . SER A 1 663 ? -16.196 -30.739 29.684 1.00 36.09 663 SER A N 1
ATOM 4878 C CA . SER A 1 663 ? -16.399 -32.040 29.067 1.00 36.09 663 SER A CA 1
ATOM 4879 C C . SER A 1 663 ? -17.812 -32.495 29.415 1.00 36.09 663 SER A C 1
ATOM 4881 O O . SER A 1 663 ? -18.087 -32.674 30.597 1.00 36.09 663 SER A O 1
ATOM 4883 N N . GLY A 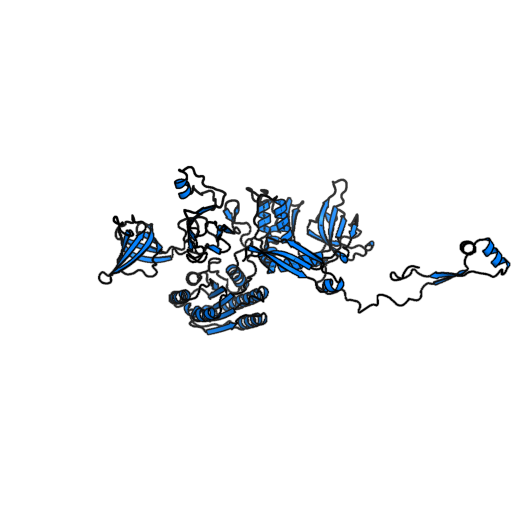1 664 ? -18.684 -32.576 28.405 1.00 45.19 664 GLY A N 1
ATOM 4884 C CA . GLY A 1 664 ? -20.057 -33.078 28.477 1.00 45.19 664 GLY A CA 1
ATOM 4885 C C . GLY A 1 664 ? -20.720 -32.983 29.851 1.00 45.19 664 GLY A C 1
ATOM 4886 O O . GLY A 1 664 ? -20.877 -33.998 30.520 1.00 45.19 664 GLY A O 1
ATOM 4887 N N . GLY A 1 665 ? -21.128 -31.784 30.266 1.00 40.31 665 GLY A N 1
ATOM 4888 C CA . GLY A 1 665 ? -22.143 -31.666 31.307 1.00 40.31 665 GLY A CA 1
ATOM 4889 C C . GLY A 1 665 ? -23.493 -31.967 30.672 1.00 40.31 665 GLY A C 1
ATOM 4890 O O . GLY A 1 665 ? -23.939 -31.214 29.811 1.00 40.31 665 GLY A O 1
ATOM 4891 N N . THR A 1 666 ? -24.114 -33.082 31.043 1.00 38.53 666 THR A N 1
ATOM 4892 C CA . THR A 1 666 ? -25.508 -33.384 30.711 1.00 38.53 666 THR A CA 1
ATOM 4893 C C . THR A 1 666 ? -26.377 -32.147 30.953 1.00 38.53 666 THR A C 1
ATOM 4895 O O . THR A 1 666 ? -26.322 -31.560 32.030 1.00 38.53 666 THR A O 1
ATOM 4898 N N . VAL A 1 667 ? -27.194 -31.761 29.965 1.00 50.66 667 VAL A N 1
ATOM 4899 C CA . VAL A 1 667 ? -28.130 -30.609 30.021 1.00 50.66 667 VAL A CA 1
ATOM 4900 C C . VAL A 1 667 ? -29.201 -30.783 31.119 1.00 50.66 667 VAL A C 1
ATOM 4902 O O . VAL A 1 667 ? -29.985 -29.889 31.403 1.00 50.66 667 VAL A O 1
ATOM 4905 N N . THR A 1 668 ? -29.188 -31.925 31.797 1.00 49.03 668 THR A N 1
ATOM 4906 C CA . THR A 1 668 ? -29.940 -32.224 33.006 1.00 49.03 668 THR A CA 1
ATOM 4907 C C . THR A 1 668 ? -28.957 -32.569 34.122 1.00 49.03 668 THR A C 1
ATOM 4909 O O . THR A 1 668 ? -28.325 -33.633 34.095 1.00 49.03 668 THR A O 1
ATOM 4912 N N . GLN A 1 669 ? -28.813 -31.687 35.109 1.00 54.38 669 GLN A N 1
ATOM 4913 C CA . GLN A 1 669 ? -28.266 -32.080 36.406 1.00 54.38 669 GLN A CA 1
ATOM 4914 C C . GLN A 1 669 ? -29.261 -33.061 37.062 1.00 54.38 669 GLN A C 1
ATOM 4916 O O . GLN A 1 669 ? -30.473 -32.860 36.944 1.00 54.38 669 GLN A O 1
ATOM 4921 N N . PRO A 1 670 ? -28.809 -34.138 37.733 1.00 60.75 670 PRO A N 1
ATOM 4922 C CA . PRO A 1 670 ? -29.714 -34.957 38.530 1.00 60.75 670 PRO A CA 1
ATOM 4923 C C . PRO A 1 670 ? -30.375 -34.087 39.617 1.00 60.75 670 PRO A C 1
ATOM 4925 O O . PRO A 1 670 ? -29.719 -33.177 40.135 1.00 60.75 670 PRO A O 1
ATOM 4928 N N . PRO A 1 671 ? -31.646 -34.346 39.983 1.00 63.50 671 PRO A N 1
ATOM 4929 C CA . PRO A 1 671 ? -32.364 -33.549 40.971 1.00 63.50 671 PRO A CA 1
ATOM 4930 C C . PRO A 1 671 ? -31.544 -33.388 42.249 1.00 63.50 671 PRO A C 1
ATOM 4932 O O . PRO A 1 671 ? -31.194 -34.366 42.915 1.00 63.50 671 PRO A O 1
ATOM 4935 N N . ARG A 1 672 ? -31.221 -32.142 42.595 1.00 68.44 672 ARG A N 1
ATOM 4936 C CA . ARG A 1 672 ? -30.512 -31.837 43.833 1.00 68.44 672 ARG A CA 1
ATOM 4937 C C . ARG A 1 672 ? -31.508 -31.814 44.990 1.00 68.44 672 ARG A C 1
ATOM 4939 O O . ARG A 1 672 ? -32.543 -31.159 44.915 1.00 68.44 672 ARG A O 1
ATOM 4946 N N . ALA A 1 673 ? -31.171 -32.491 46.086 1.00 72.31 673 ALA A N 1
ATOM 4947 C CA . ALA A 1 673 ? -31.945 -32.396 47.320 1.00 72.31 673 ALA A CA 1
ATOM 4948 C C . ALA A 1 673 ? -31.926 -30.953 47.864 1.00 72.31 673 ALA A C 1
ATOM 4950 O O . ALA A 1 673 ? -30.860 -30.340 47.955 1.00 72.31 673 ALA A O 1
ATOM 4951 N N . LEU A 1 674 ? -33.099 -30.433 48.245 1.00 74.38 674 LEU A N 1
ATOM 4952 C CA . LEU A 1 674 ? -33.248 -29.100 48.838 1.00 74.38 674 LEU A CA 1
ATOM 4953 C C . LEU A 1 674 ? -32.424 -29.000 50.127 1.00 74.38 674 LEU A C 1
ATOM 4955 O O . LEU A 1 674 ? -32.644 -29.755 51.078 1.00 74.38 674 LEU A O 1
ATOM 4959 N N . THR A 1 675 ? -31.494 -28.048 50.166 1.00 77.25 675 THR A N 1
ATOM 4960 C CA . THR A 1 675 ? -30.613 -27.813 51.321 1.00 77.25 675 THR A CA 1
ATOM 4961 C C . THR A 1 675 ? -31.355 -27.045 52.412 1.00 77.25 675 THR A C 1
ATOM 4963 O O . THR A 1 675 ? -31.161 -27.282 53.603 1.00 77.25 675 THR A O 1
ATOM 4966 N N . ARG A 1 676 ? -32.236 -26.129 51.997 1.00 73.38 676 ARG A N 1
ATOM 4967 C CA . ARG A 1 676 ? -33.137 -25.373 52.867 1.00 73.38 676 ARG A CA 1
ATOM 4968 C C . ARG A 1 676 ? -34.567 -25.800 52.565 1.00 73.38 676 ARG A C 1
ATOM 4970 O O . ARG A 1 676 ? -35.072 -25.573 51.467 1.00 73.38 676 ARG A O 1
ATOM 4977 N N . ARG A 1 677 ? -35.198 -26.434 53.547 1.00 83.69 677 ARG A N 1
ATOM 4978 C CA . ARG A 1 677 ? -36.592 -26.879 53.505 1.00 83.69 677 ARG A CA 1
ATOM 4979 C C . ARG A 1 677 ? -37.260 -26.555 54.829 1.00 83.69 677 ARG A C 1
ATOM 4981 O O . ARG A 1 677 ? -36.623 -26.665 55.875 1.00 83.69 677 ARG A O 1
ATOM 4988 N N . MET A 1 678 ? -38.529 -26.188 54.775 1.00 83.44 678 MET A N 1
ATOM 4989 C CA . MET A 1 678 ? -39.353 -25.959 55.953 1.00 83.44 678 MET A CA 1
ATOM 4990 C C . MET A 1 678 ? -40.692 -26.651 55.753 1.00 83.44 678 MET A C 1
ATOM 4992 O O . MET A 1 678 ? -41.302 -26.532 54.691 1.00 83.44 678 MET A O 1
ATOM 4996 N N . VAL A 1 679 ? -41.134 -27.362 56.785 1.00 87.19 679 VAL A N 1
ATOM 4997 C CA . VAL A 1 679 ? -42.482 -27.914 56.878 1.00 87.19 679 VAL A CA 1
ATOM 4998 C C . VAL A 1 679 ? -43.136 -27.257 58.079 1.00 87.19 679 VAL A C 1
ATOM 5000 O O . VAL A 1 679 ? -42.544 -27.223 59.157 1.00 87.19 679 VAL A O 1
ATOM 5003 N N . ALA A 1 680 ? -44.324 -26.712 57.874 1.00 87.31 680 ALA A N 1
ATOM 5004 C CA . ALA A 1 680 ? -45.147 -26.146 58.926 1.00 87.31 680 ALA A CA 1
ATOM 5005 C C . ALA A 1 680 ? -46.596 -26.572 58.703 1.00 87.31 680 ALA A C 1
ATOM 5007 O O . ALA A 1 680 ? -46.988 -26.927 57.590 1.00 87.31 680 ALA A O 1
ATOM 5008 N N . GLU A 1 681 ? -47.391 -26.532 59.759 1.00 85.25 681 GLU A N 1
ATOM 5009 C CA . GLU A 1 681 ? -48.831 -26.682 59.628 1.00 85.25 681 GLU A CA 1
ATOM 5010 C C . GLU A 1 681 ? -49.419 -25.475 58.880 1.00 85.25 681 GLU A C 1
ATOM 5012 O O . GLU A 1 681 ? -49.011 -24.327 59.083 1.00 85.25 681 GLU A O 1
ATOM 5017 N N . ALA A 1 682 ? -50.342 -25.746 57.962 1.00 83.62 682 ALA A N 1
ATOM 5018 C CA . ALA A 1 682 ? -51.045 -24.752 57.179 1.00 83.62 682 ALA A CA 1
ATOM 5019 C C . ALA A 1 682 ? -51.917 -23.901 58.112 1.00 83.62 682 ALA A C 1
ATOM 5021 O O . ALA A 1 682 ? -52.752 -24.449 58.830 1.00 83.62 682 ALA A O 1
ATOM 5022 N N . PRO A 1 683 ? -51.813 -22.563 58.072 1.00 86.88 683 PRO A N 1
ATOM 5023 C CA . PRO A 1 683 ? -52.802 -21.709 58.711 1.00 86.88 683 PRO A CA 1
ATOM 5024 C C . PRO A 1 683 ? -54.207 -22.021 58.184 1.00 86.88 683 PRO A C 1
ATOM 5026 O O . PRO A 1 683 ? -54.381 -22.223 56.980 1.00 86.88 683 PRO A O 1
ATOM 5029 N N . TYR A 1 684 ? -55.214 -21.952 59.056 1.00 82.00 684 TYR A N 1
ATOM 5030 C CA . TYR A 1 684 ? -56.625 -22.199 58.719 1.00 82.00 684 TYR A CA 1
ATOM 5031 C C . TYR A 1 684 ? -57.099 -21.445 57.459 1.00 82.00 684 TYR A C 1
ATOM 5033 O O . TYR A 1 684 ? -57.848 -21.980 56.648 1.00 82.00 684 TYR A O 1
ATOM 5041 N N . TRP A 1 685 ? -56.590 -20.230 57.222 1.00 84.00 685 TRP A N 1
ATOM 5042 C CA . TRP A 1 685 ? -56.857 -19.473 55.993 1.00 84.00 685 TRP A CA 1
ATOM 5043 C C . TRP A 1 685 ? -56.548 -20.265 54.711 1.00 84.00 685 TRP A C 1
ATOM 5045 O O . TRP A 1 685 ? -57.319 -20.213 53.754 1.00 84.00 685 TRP A O 1
ATOM 5055 N N . LEU A 1 686 ? -55.405 -20.959 54.649 1.00 84.06 686 LEU A N 1
ATOM 5056 C CA . LEU A 1 686 ? -55.013 -21.725 53.460 1.00 84.06 686 LEU A CA 1
ATOM 5057 C C . LEU A 1 686 ? -55.904 -22.955 53.279 1.00 84.06 686 LEU A C 1
ATOM 5059 O O . LEU A 1 686 ? -56.272 -23.261 52.149 1.00 84.06 686 LEU A O 1
ATOM 5063 N N . LEU A 1 687 ? -56.314 -23.586 54.383 1.00 80.06 687 LEU A N 1
ATOM 5064 C CA . LEU A 1 687 ? -57.270 -24.694 54.378 1.00 80.06 687 LEU A CA 1
ATOM 5065 C C . LEU A 1 687 ? -58.605 -24.263 53.746 1.00 80.06 687 LEU A C 1
ATOM 5067 O O . LEU A 1 687 ? -59.115 -24.919 52.840 1.00 80.06 687 LEU A O 1
ATOM 5071 N N . VAL A 1 688 ? -59.121 -23.102 54.160 1.00 85.19 688 VAL A N 1
ATOM 5072 C CA . VAL A 1 688 ? -60.356 -22.514 53.618 1.00 85.19 688 VAL A CA 1
ATOM 5073 C C . VAL A 1 688 ? -60.214 -22.128 52.146 1.00 85.19 688 VAL A C 1
ATOM 5075 O O . VAL A 1 688 ? -61.181 -22.232 51.394 1.00 85.19 688 VAL A O 1
ATOM 5078 N N . ARG A 1 689 ? -59.033 -21.677 51.712 1.00 83.62 689 ARG A N 1
ATOM 5079 C CA . ARG A 1 689 ? -58.804 -21.274 50.318 1.00 83.62 689 ARG A CA 1
ATOM 5080 C C . ARG A 1 689 ? -58.829 -22.458 49.348 1.00 83.62 689 ARG A C 1
ATOM 5082 O O . ARG A 1 689 ? -59.327 -22.288 48.241 1.00 83.62 689 ARG A O 1
ATOM 5089 N N . GLU A 1 690 ? -58.302 -23.611 49.756 1.00 82.00 690 GLU A N 1
ATOM 5090 C CA . GLU A 1 690 ? -58.236 -24.815 48.913 1.00 82.00 690 GLU A CA 1
ATOM 5091 C C . GLU A 1 690 ? -59.529 -25.641 48.960 1.00 82.00 690 GLU A C 1
ATOM 5093 O O . GLU A 1 690 ? -60.039 -26.052 47.921 1.00 82.00 690 GLU A O 1
ATOM 5098 N N . LEU A 1 691 ? -60.083 -25.871 50.155 1.00 82.31 691 LEU A N 1
ATOM 5099 C CA . LEU A 1 691 ? -61.245 -26.752 50.345 1.00 82.31 691 LEU A CA 1
ATOM 5100 C C . LEU A 1 691 ? -62.583 -25.999 50.351 1.00 82.31 691 LEU A C 1
ATOM 5102 O O . LEU A 1 691 ? -63.640 -26.596 50.152 1.00 82.31 691 LEU A O 1
ATOM 5106 N N . GLY A 1 692 ? -62.556 -24.684 50.576 1.00 83.62 692 GLY A N 1
ATOM 5107 C CA . GLY A 1 692 ? -63.742 -23.900 50.903 1.00 83.62 692 GLY A CA 1
ATOM 5108 C C . GLY A 1 692 ? -64.103 -23.990 52.391 1.00 83.62 692 GLY A C 1
ATOM 5109 O O . GLY A 1 692 ? -63.794 -24.957 53.083 1.00 83.62 692 GLY A O 1
ATOM 5110 N N . HIS A 1 693 ? -64.778 -22.957 52.899 1.00 85.81 693 HIS A N 1
ATOM 5111 C CA . HIS A 1 693 ? -65.050 -22.796 54.335 1.00 85.81 693 HIS A CA 1
ATOM 5112 C C . HIS A 1 693 ? -65.900 -23.933 54.928 1.00 85.81 693 HIS A C 1
ATOM 5114 O O . HIS A 1 693 ? -65.555 -24.478 55.969 1.00 85.81 693 HIS A O 1
ATOM 5120 N N . ALA A 1 694 ? -66.966 -24.339 54.229 1.00 87.19 694 ALA A N 1
ATOM 5121 C CA . ALA A 1 694 ? -67.882 -25.377 54.708 1.00 87.19 694 ALA A CA 1
ATOM 5122 C C . ALA A 1 694 ? -67.212 -26.755 54.859 1.00 87.19 694 ALA A C 1
ATOM 5124 O O . ALA A 1 694 ? -67.557 -27.508 55.765 1.00 87.19 694 ALA A O 1
ATOM 5125 N N . GLU A 1 695 ? -66.256 -27.078 53.987 1.00 84.25 695 GLU A N 1
ATOM 5126 C CA . GLU A 1 695 ? -65.548 -28.360 54.028 1.00 84.25 695 GLU A CA 1
ATOM 5127 C C . GLU A 1 695 ? -64.408 -28.344 55.053 1.00 84.25 695 GLU A C 1
ATOM 5129 O O . GLU A 1 695 ? -64.229 -29.318 55.781 1.00 84.25 695 GLU A O 1
ATOM 5134 N N . ALA A 1 696 ? -63.691 -27.221 55.178 1.00 84.06 696 ALA A N 1
ATOM 5135 C CA . ALA A 1 696 ? -62.681 -27.024 56.218 1.00 84.06 696 ALA A CA 1
ATOM 5136 C C . ALA A 1 696 ? -63.269 -27.186 57.635 1.00 84.06 696 ALA A C 1
ATOM 5138 O O . ALA A 1 696 ? -62.677 -27.864 58.474 1.00 84.06 696 ALA A O 1
ATOM 5139 N N . ASP A 1 697 ? -64.458 -26.628 57.882 1.00 85.50 697 ASP A N 1
ATOM 5140 C CA . ASP A 1 697 ? -65.142 -26.748 59.176 1.00 85.50 697 ASP A CA 1
ATOM 5141 C C . ASP A 1 697 ? -65.678 -28.159 59.429 1.00 85.50 697 ASP A C 1
ATOM 5143 O O . ASP A 1 697 ? -65.627 -28.638 60.559 1.00 85.50 697 ASP A O 1
ATOM 5147 N N . ARG A 1 698 ? -66.156 -28.853 58.386 1.00 85.88 698 ARG A N 1
ATOM 5148 C CA . ARG A 1 698 ? -66.590 -30.252 58.502 1.00 85.88 698 ARG A CA 1
ATOM 5149 C C . ARG A 1 698 ? -65.428 -31.157 58.919 1.00 85.88 698 ARG A C 1
ATOM 5151 O O . ARG A 1 698 ? -65.596 -31.972 59.816 1.00 85.88 698 ARG A O 1
ATOM 5158 N N . VAL A 1 699 ? -64.255 -30.989 58.303 1.00 83.38 699 VAL A N 1
ATOM 5159 C CA . VAL A 1 699 ? -63.055 -31.785 58.616 1.00 83.38 699 VAL A CA 1
ATOM 5160 C C . VAL A 1 699 ? -62.586 -31.551 60.054 1.00 83.38 699 VAL A C 1
ATOM 5162 O O . VAL A 1 699 ? -62.311 -32.521 60.751 1.00 83.38 699 VAL A O 1
ATOM 5165 N N . LEU A 1 700 ? -62.566 -30.300 60.525 1.00 83.06 700 LEU A N 1
ATOM 5166 C CA . LEU A 1 700 ? -62.185 -29.974 61.908 1.00 83.06 700 LEU A CA 1
ATOM 5167 C C . LEU A 1 700 ? -63.246 -30.374 62.948 1.00 83.06 700 LEU A C 1
ATOM 5169 O O . LEU A 1 700 ? -62.920 -30.577 64.115 1.00 83.06 700 LEU A O 1
ATOM 5173 N N . ALA A 1 701 ? -64.518 -30.472 62.550 1.00 84.62 701 ALA A N 1
ATOM 5174 C CA . ALA A 1 701 ? -65.585 -30.980 63.409 1.00 84.62 701 ALA A CA 1
ATOM 5175 C C . ALA A 1 701 ? -65.542 -32.511 63.547 1.00 84.62 701 ALA A C 1
ATOM 5177 O O . ALA A 1 701 ? -65.848 -33.030 64.622 1.00 84.62 701 ALA A O 1
ATOM 5178 N N . ASP A 1 702 ? -65.167 -33.214 62.474 1.00 87.62 702 ASP A N 1
ATOM 5179 C CA . ASP A 1 702 ? -64.997 -34.669 62.462 1.00 87.62 702 ASP A CA 1
ATOM 5180 C C . ASP A 1 702 ? -63.706 -35.097 63.189 1.00 87.62 702 ASP A C 1
ATOM 5182 O O . ASP A 1 702 ? -63.707 -36.111 63.890 1.00 87.62 702 ASP A O 1
ATOM 5186 N N . ASP A 1 703 ? -62.626 -34.320 63.056 1.00 85.38 703 ASP A N 1
ATOM 5187 C CA . ASP A 1 703 ? -61.346 -34.531 63.738 1.00 85.38 703 ASP A CA 1
ATOM 5188 C C . ASP A 1 703 ? -60.704 -33.182 64.139 1.00 85.38 703 ASP A C 1
ATOM 5190 O O . ASP A 1 703 ? -60.136 -32.485 63.290 1.00 85.38 703 ASP A O 1
ATOM 5194 N N . PRO A 1 704 ? -60.767 -32.795 65.430 1.00 82.81 704 PRO A N 1
ATOM 5195 C CA . PRO A 1 704 ? -60.199 -31.538 65.922 1.00 82.81 704 PRO A CA 1
ATOM 5196 C C . PRO A 1 704 ? -58.680 -31.422 65.760 1.00 82.81 704 PRO A C 1
ATOM 5198 O O . PRO A 1 704 ? -58.160 -30.307 65.799 1.00 82.81 704 PRO A O 1
ATOM 5201 N N . ASP A 1 705 ? -57.981 -32.548 65.587 1.00 81.25 705 ASP A N 1
ATOM 5202 C CA . ASP A 1 705 ? -56.528 -32.606 65.423 1.00 81.25 705 ASP A CA 1
ATOM 5203 C C . ASP A 1 705 ? -56.114 -32.681 63.934 1.00 81.25 705 ASP A C 1
ATOM 5205 O O . ASP A 1 705 ? -54.934 -32.863 63.612 1.00 81.25 705 ASP A O 1
ATOM 5209 N N . ALA A 1 706 ? -57.062 -32.527 62.999 1.00 78.31 706 ALA A N 1
ATOM 5210 C CA . ALA A 1 706 ? -56.787 -32.549 61.567 1.00 78.31 706 ALA A CA 1
ATOM 5211 C C . ALA A 1 706 ? -56.022 -31.295 61.104 1.00 78.31 706 ALA A C 1
ATOM 5213 O O . ALA A 1 706 ? -56.581 -30.208 60.957 1.00 78.31 706 ALA A O 1
ATOM 5214 N N . GLY A 1 707 ? -54.739 -31.472 60.786 1.00 75.56 707 GLY A N 1
ATOM 5215 C CA . GLY A 1 707 ? -53.873 -30.442 60.208 1.00 75.56 707 GLY A CA 1
ATOM 5216 C C . GLY A 1 707 ? -53.485 -30.742 58.758 1.00 75.56 707 GLY A C 1
ATOM 5217 O O . GLY A 1 707 ? -53.281 -31.891 58.365 1.00 75.56 707 GLY A O 1
ATOM 5218 N N . THR A 1 708 ? -53.327 -29.698 57.941 1.00 78.88 708 THR A N 1
ATOM 5219 C CA . THR A 1 708 ? -52.695 -29.805 56.611 1.00 78.88 708 THR A CA 1
ATOM 5220 C C . THR A 1 708 ? -51.262 -29.309 56.699 1.00 78.88 708 THR A C 1
ATOM 5222 O O . THR A 1 708 ? -50.997 -28.319 57.368 1.00 78.88 708 THR A O 1
ATOM 5225 N N . LEU A 1 709 ? -50.316 -29.959 56.026 1.00 85.69 709 LEU A N 1
ATOM 5226 C CA . LEU A 1 709 ? -48.917 -29.527 56.024 1.00 85.69 709 LEU A CA 1
ATOM 5227 C C . LEU A 1 709 ? -48.607 -28.674 54.794 1.00 85.69 709 LEU A C 1
ATOM 5229 O O . LEU A 1 709 ? -48.921 -29.056 53.668 1.00 85.69 709 LEU A O 1
ATOM 5233 N N . VAL A 1 710 ? -47.916 -27.554 55.005 1.00 83.75 710 VAL A N 1
ATOM 5234 C CA . VAL A 1 710 ? -47.285 -26.770 53.940 1.00 83.75 710 VAL A CA 1
ATOM 5235 C C . VAL A 1 710 ? -45.792 -27.051 53.957 1.00 83.75 710 VAL A C 1
ATOM 5237 O O . VAL A 1 710 ? -45.107 -26.835 54.960 1.00 83.75 710 VAL A O 1
ATOM 5240 N N . ALA A 1 711 ? -45.276 -27.503 52.818 1.00 85.44 711 ALA A N 1
ATOM 5241 C CA . ALA A 1 711 ? -43.848 -27.633 52.584 1.00 85.44 711 ALA A CA 1
ATOM 5242 C C . ALA A 1 711 ? -43.367 -26.484 51.694 1.00 85.44 711 ALA A C 1
ATOM 5244 O O . ALA A 1 711 ? -43.961 -26.190 50.659 1.00 85.44 711 ALA A O 1
ATOM 5245 N N . SER A 1 712 ? -42.270 -25.845 52.090 1.00 81.69 712 SER A N 1
ATOM 5246 C CA . SER A 1 712 ? -41.596 -24.807 51.311 1.00 81.69 712 SER A CA 1
ATOM 5247 C C . SER A 1 712 ? -40.110 -25.135 51.170 1.00 81.69 712 SER A C 1
ATOM 5249 O O . SER A 1 712 ? -39.502 -25.750 52.055 1.00 81.69 712 SER A O 1
ATOM 5251 N N . GLY A 1 713 ? -39.524 -24.754 50.038 1.00 81.00 713 GLY A N 1
ATOM 5252 C CA . GLY A 1 713 ? -38.124 -25.009 49.708 1.00 81.00 713 GLY A CA 1
ATOM 5253 C C . GLY A 1 713 ? -37.441 -23.782 49.116 1.00 81.00 713 GLY A C 1
ATOM 5254 O O . GLY A 1 713 ? -38.094 -22.808 48.744 1.00 81.00 713 GLY A O 1
ATOM 5255 N N . GLU A 1 714 ? -36.113 -23.830 49.038 1.00 81.31 714 GLU A N 1
ATOM 5256 C CA . GLU A 1 714 ? -35.332 -22.851 48.276 1.00 81.31 714 GLU A CA 1
ATOM 5257 C C . GLU A 1 714 ? -35.731 -22.812 46.790 1.00 81.31 714 GLU A C 1
ATOM 5259 O O . GLU A 1 714 ? -36.261 -23.782 46.247 1.00 81.31 714 GLU A O 1
ATOM 5264 N N . ARG A 1 715 ? -35.487 -21.665 46.136 1.00 70.19 715 ARG A N 1
ATOM 5265 C CA . ARG A 1 715 ? -35.824 -21.457 44.721 1.00 70.19 715 ARG A CA 1
ATOM 5266 C C . ARG A 1 715 ? -35.158 -22.546 43.857 1.00 70.19 715 ARG A C 1
ATOM 5268 O O . ARG A 1 715 ? -33.961 -22.778 44.044 1.00 70.19 715 ARG A O 1
ATOM 5275 N N . PRO A 1 716 ? -35.886 -23.166 42.907 1.00 69.00 716 PRO A N 1
ATOM 5276 C CA . PRO A 1 716 ? -35.309 -24.141 41.988 1.00 69.00 716 PRO A CA 1
ATOM 5277 C C . PRO A 1 716 ? -34.125 -23.559 41.209 1.00 69.00 716 PRO A C 1
ATOM 5279 O O . PRO A 1 716 ? -34.047 -22.346 40.986 1.00 69.00 716 PRO A O 1
ATOM 5282 N N . SER A 1 717 ? -33.208 -24.425 40.783 1.00 68.38 717 SER A N 1
ATOM 5283 C CA . SER A 1 717 ? -32.133 -24.040 39.873 1.00 68.38 717 SER A CA 1
ATOM 5284 C C . SER A 1 717 ? -32.706 -23.574 38.526 1.00 68.38 717 SER A C 1
ATOM 5286 O O . SER A 1 717 ? -33.841 -23.892 38.173 1.00 68.38 717 SER A O 1
ATOM 5288 N N . ALA A 1 718 ? -31.948 -22.758 37.788 1.00 61.94 718 ALA A N 1
ATOM 5289 C CA . ALA A 1 718 ? -32.426 -22.106 36.561 1.00 61.94 718 ALA A CA 1
ATOM 5290 C C . ALA A 1 718 ? -32.819 -23.089 35.436 1.00 61.94 718 ALA A C 1
ATOM 5292 O O . ALA A 1 718 ? -33.494 -22.701 34.490 1.00 61.94 718 ALA A O 1
ATOM 5293 N N . ASP A 1 719 ? -32.394 -24.344 35.556 1.00 61.84 719 ASP A N 1
ATOM 5294 C CA . ASP A 1 719 ? -32.668 -25.487 34.685 1.00 61.84 719 ASP A CA 1
ATOM 5295 C C . ASP A 1 719 ? -33.883 -26.330 35.125 1.00 61.84 719 ASP A C 1
ATOM 5297 O O . ASP A 1 719 ? -34.251 -27.283 34.439 1.00 61.84 719 ASP A O 1
ATOM 5301 N N . ALA A 1 720 ? -34.540 -25.992 36.239 1.00 63.22 720 ALA A N 1
ATOM 5302 C CA . ALA A 1 720 ? -35.774 -26.648 36.653 1.00 63.22 720 ALA A CA 1
ATOM 5303 C C . ALA A 1 720 ? -36.968 -26.123 35.836 1.00 63.22 720 ALA A C 1
ATOM 5305 O O . ALA A 1 720 ? -37.256 -24.925 35.829 1.00 63.22 720 ALA A O 1
ATOM 5306 N N . LEU A 1 721 ? -37.694 -27.032 35.178 1.00 52.84 721 LEU A N 1
ATOM 5307 C CA . LEU A 1 721 ? -38.999 -26.736 34.584 1.00 52.84 721 LEU A CA 1
ATOM 5308 C C . LEU A 1 721 ? -39.942 -26.270 35.699 1.00 52.84 721 LEU A C 1
ATOM 5310 O O . LEU A 1 721 ? -40.192 -27.008 36.651 1.00 52.84 721 LEU A O 1
ATOM 5314 N N . ALA A 1 722 ? -40.405 -25.025 35.598 1.00 40.75 722 ALA A N 1
ATOM 5315 C CA . ALA A 1 722 ? -41.343 -24.434 36.541 1.00 40.75 722 ALA A CA 1
ATOM 5316 C C . ALA A 1 722 ? -42.596 -25.318 36.671 1.00 40.75 722 ALA A C 1
ATOM 5318 O O . ALA A 1 722 ? -43.184 -25.698 35.657 1.00 40.75 722 ALA A O 1
ATOM 5319 N N . ALA A 1 723 ? -42.969 -25.637 37.912 1.00 36.06 723 ALA A N 1
ATOM 5320 C CA . ALA A 1 723 ? -44.289 -26.150 38.265 1.00 36.06 723 ALA A CA 1
ATOM 5321 C C . ALA A 1 723 ? -45.188 -24.982 38.672 1.00 36.06 723 ALA A C 1
ATOM 5323 O O . ALA A 1 723 ? -44.669 -24.079 39.376 1.00 36.06 723 ALA A O 1
#

Sequence (723 aa):
AIREILVDRRTAWSVLTGSGTGGGGAAVEVRVGAVAGMTATPALAGDPGATVSFPGTLAGIRIGRDYRLRLADGTDQTVTLRGVAFDAVTGRTRWTVLPEALSFAAQTVTVLEATLAASSAGAGGGRIRIDKPDLFGGESREGGIVGDVDVLMGGPAQGANDYLAARMGGAVPAWRGLCSLVLRQVYLGNNPYLKPWAVRVTRVLTGEAGVLQWYPEKAPIVPEANISDAAIYIALDVSGSMSGSRMAAQKAGVAALLREIAASVDPDRSNDIRIVLWSAGVVGAIERRNMGPADYTALEAWMLGLSNSTSGGTSFDAAFVQAAAFFGGGGSKRRIVIFVTDGEPSPASSVDAALAIIRTLPPSDIFGFNLALADTSATARIDNTPVDGVPVIPAGNSQALVASLRGAFGNGPDMNPAHIIRECLTNRDWGLGYSGAEIGPSFTAAADALHTEGFGLSLIWQQDSSIEEFIGSVLDHIDATLFIDRRTGLWELKLIRADYVASSLPLFDETNVVDWGRLGRRAPGDLVNSVTVRFTDAWTDDTGAVSVTDTARVQSMGEVLATTLDYPGIRYQGLAVRVAERDLRALSAPLLTGEIVVNREGANLGPGDVIRLRSSRLGLEDVVMRLSEIGQGDGRDNGIRLKIVEDVFALGATAIAGGRRPSGGTVTQPPRALTRRMVAEAPYWLLVRELGHAEADRVLADDPDAGTLVASGERPSADALAA

Radius of gyration: 37.27 Å; chains: 1; bounding box: 106×63×121 Å

Secondary structure (DSSP, 8-state):
-EEEEEETTEEEEETTT--BSSSSS--EEEEEEEEEEEEEEPPPTT-SSEEEEEES--TT--TT-EEEEE-TTS-EEEEEEEEEEEETTTTEEEEEEE-TT--EEEEEEEEEEEE----SS-B-SEEEEEEETTTTSBTTTTB-EEEEEEEE---TT----HHHHHHHTS-----TT--EEEEEEEEE-S-SSPPPEEEEE--SSB-GGGPBPSSTTTSEE-------SEEEEEEEE-SGGGTTHHHHHHHHHHHHHHHHHHHH--TTS--EEEEEEESSSEEEEEEESS--HHHHHHHHHHHHTS-S---S-B-HHHHHTTHHHHHHTSTTSEEEEEEEE-S--BSTTHHHHHHHHHTTSPS-EEEEEEES----TTHHHH---SSS---EEPTT-HHHHHHHHHHHHSSSPEEPHHHHHHHHHH-SSSS----GGGB-THHHHHHHHHHHHT--B-----TTS-HHHHHHHHHHHHTEEEEE-TTT--EEEEE--S-S-GGGSPEE-TTTEEE---EEE--GGG---EEEEEEE-TTT-SEEEEEEE-HHHHHHHSS--EEEEEETT---HHHHHHHHHHHHHHHHS--EEEEEEE-GGGGG--TT-EEEEEETTTTEEEEEEEEEEEEE--SSS--EEEEEEE-GGGS-GGGSS-----TT--SSPPPPPPSSEEEEEPPHHHHHHHH-HHHHHHHHHH-TT--PEEEEEPPPPTTSPP-

pLDDT: mean 77.7, std 15.14, range [28.56, 96.81]

=== Feature glossary ===
Feature key, reading from the visual/contextual features back to the raw sequence:

Rendered structure images. Structure images are PyMOL renders from six orthogonal camera directions. Cartoon representation draws helices as coils and strands as arrows; sticks shows the backbone as bonds; surface shows the solvent-excluded envelope. Rainbow coloring maps sequence position to hue (blue→red, N→C); chain coloring assigns a distinct color per polypeptide.

Contact-map, Ramachandran, and PAE plots. Three diagnostic plots accompany the record. The Cα contact map visualizes the tertiary structure as a 2D adjacency matrix (8 Å cutoff, sequence-local contacts suppressed). The Ramachandran plot shows the distribution of backbone (φ, ψ) torsions, with points in the α and β basins reflecting secondary structure content. The PAE plot shows AlphaFold's inter-residue confidence as a color matrix.

InterPro / GO / CATH / organism. The annotation block draws on four external resources. InterPro: which protein families and domains the sequence belongs to. GO: standardized terms for what the protein does, what process it participates in, and where in the cell it acts. CATH: which structural fold it has in the CATH hierarchy. Organism: the species of origin.

Nearest PDB structures. Structural nearest neighbors (via Foldseek easy-search vs the PDB). Reported per hit: target PDB id, E-value, and alignment TM-score. A TM-score above ~0.5 is the conventional threshold for 'same fold'.

Predicted aligned error. Predicted aligned error is AlphaFold's pairwise confidence. Unlike pLDDT (per-residue), PAE is per-residue-pair and captures whether two parts of the structure are correctly placed relative to each other. Units are ångströms of expected positional error.

Solvent-accessible surface area. SASA measures how much of the protein is reachable by solvent. It is computed by rolling a water-sized probe over the atomic surface and summing the exposed area (Å²). Per-residue SASA distinguishes core (buried, low SASA) from surface (exposed, high SASA) residues; total SASA is a whole-molecule size measure.

B-factor. Crystallographic B-factors measure how much each atom's electron density is smeared out, in Å². They rise in mobile loops and surface residues and fall in the buried interior. In AlphaFold models this column is repurposed to hold pLDDT instead.

pLDDT. For AlphaFold models, the B-factor field carries pLDDT — the model's own estimate of local accuracy on a 0–100 scale. Regions with pLDDT<50 should be treated as essentially unmodeled; they often correspond to intrinsically disordered segments.

Backbone torsions (φ/ψ). φ (phi) and ψ (psi) are the two rotatable backbone dihedrals per residue: φ is the C(i-1)–N–Cα–C torsion, ψ is the N–Cα–C–N(i+1) torsion, both in degrees on (−180°, 180°]. α-helical residues cluster near (−60°, −45°); β-strand residues near (−120°, +130°). A Ramachandran plot is simply a scatter of (φ, ψ) for every residue.

Radius of gyration, Cα contacts, bounding box. Radius of gyration (Rg) is the root-mean-square distance of Cα atoms from their centroid — a single number for overall size and compactness. A globular domain of N residues has Rg ≈ 2.2·N^0.38 Å; an extended or disordered chain has a much larger Rg. The Cα contact count is the number of residue pairs whose Cα atoms are within 8 Å and are more than four positions apart in sequence — a standard proxy for tertiary packing density. The bounding box is the smallest axis-aligned box enclosing all Cα atoms.

Secondary structure (3-state, P-SEA). Three-state secondary structure (P-SEA) collapses the eight DSSP classes into helix (a), strand (b), and coil (c). P-SEA assigns these from Cα geometry alone — distances and angles — without requiring backbone oxygens, so it works on any Cα trace.

Secondary structure (8-state, DSSP). Secondary structure is the local, repeating backbone conformation. DSSP classifies it into eight states by reading the hydrogen-bond network: three helix types (H, G, I), two β types (E, B), two non-regular types (T, S), and unstructured coil (-).

Foldseek 3Di. The Foldseek 3Di string encodes local tertiary geometry as a 20-letter alphabet — one character per residue — derived from the relative positions of nearby Cα atoms. Unlike the amino-acid sequence, 3Di is a direct function of the 3D structure, so two proteins with the same fold have similar 3Di strings even at low sequence identity.

mmCIF coordinates. Structure coordinates are given as an mmCIF _atom_site loop: one row per atom with element, residue name, chain id, sequence number, and x/y/z position in Å. Only the four main-chain atoms per residue are included here; side chains are omitted to keep the record compact.

Sequence. This is the polypeptide sequence — one letter per residue, N-terminus first. Length ranges from a few dozen residues for small domains to over a thousand for large multi-domain proteins.